Protein AF-0000000075212564 (afdb_homodimer)

Sequence (578 aa):
MKWATFTRPDGTAGFGTLAEDVITDITAPAAAGGIGDLLALVQDYANCPVADWCRAGTRLSLADVRLEAPFPRALRNVICLGKNYKEHVNEIKSLIDMPMDKPEAPIYFSKMVNRFTGPEDSLTLPSGATSAADYEVELAVIIGKEGKDIAPQEAWSHIFGYSVGNDYSARDLQTAHRQWFHGKSLDGFCALGPVIVTCDDLAQPPALTIESFVNGERRQTGRTDALIFDIPAILADFSKGTTLYPGDVILTGTPAGVGAGFNPPRFLKPGDEVISRIEGIGELRNVMVMKWATFTRPDGTAGFGTLAEDVITDITAPAAAGGIGDLLALVQDYANCPVADWCRAGTRLSLADVRLEAPFPRALRNVICLGKNYKEHVNEIKSLIDMPMDKPEAPIYFSKMVNRFTGPEDSLTLPSGATSAADYEVELAVIIGKEGKDIAPQEAWSHIFGYSVGNDYSARDLQTAHRQWFHGKSLDGFCALGPVIVTCDDLAQPPALTIESFVNGERRQTGRTDALIFDIPAILADFSKGTTLYPGDVILTGTPAGVGAGFNPPRFLKPGDEVISRIEGIGELRNVMV

Foldseek 3Di:
DWKFWWAAPVGDIFIAHDDDFKGFTLQPVVPQVPQHALLSCLQCVVPGPRVVSSVVTDIDGNVRIGTFFSDQAAPFWAKEWEPFFLQALCLCCPVDVDPSDDDPDTDIDTEGAGGEGEQEEADEDDPVVADFKKKFKFKKWFFRAKDALDALVCLLVGTQFIWIKIQIFRSVVCVVVVHRHVRRYPYNRIHIDRIGDGSVVADVVHFKWKWKDKPRHTQFIDTNCNTNQHRSSVCNVVRHVNMDGGRHMYTRYGGGRMQVSDVVGDGDDQQIWMWIDIPPGGIGIYGYD/DWKFWWAAPVGDIFIAHDDDFKGFTLQPVPCFVPQHALLSCLQCVVPGPRVVSSVVTDIDGNVRIGTFFSDQAAPFWAKEWEPFFLQALCLCCPVDVDPSDDDPDTDIDTEGAGGEAEQEEADEDDPVVADFKKKFKFKKWFFRAKDALDALVCLLVGTQFIWIKIQIFRSVVCVVVVHRHVRRYPYNRMHIDRIGDGSVVADVVHWKWKWKDKPRHTQFIDTNCNTNQHRSSVCNVVRHVNMDGGRHMYTRYGGGRMQVSDVVGDGDDQQIWMWIDIPPGGIGIYGYD

Radius of gyration: 23.71 Å; Cα contacts (8 Å, |Δi|>4): 1578; chains: 2; bounding box: 56×66×53 Å

Structure (mmCIF, N/CA/C/O backbone):
data_AF-0000000075212564-model_v1
#
loop_
_entity.id
_entity.type
_entity.pdbx_description
1 polymer '2-keto-4-pentenoate hydratase/2-oxohepta-3-ene-1,7-dioic acid hydratase (Catechol pathway)'
#
loop_
_atom_site.group_PDB
_atom_site.id
_atom_site.type_symbol
_atom_site.label_atom_id
_atom_site.label_alt_id
_atom_site.label_comp_id
_atom_site.label_asym_id
_atom_site.label_entity_id
_atom_site.label_seq_id
_atom_site.pdbx_PDB_ins_code
_atom_site.Cartn_x
_atom_site.Cartn_y
_atom_site.Cartn_z
_atom_site.occupancy
_atom_site.B_iso_or_equiv
_atom_site.auth_seq_id
_atom_site.auth_comp_id
_atom_site.auth_asym_id
_atom_site.auth_atom_id
_atom_site.pdbx_PDB_model_num
ATOM 1 N N . MET A 1 1 ? 5.734 17.594 21.734 1 93.81 1 MET A N 1
ATOM 2 C CA . MET A 1 1 ? 7.02 17.719 21.062 1 93.81 1 MET A CA 1
ATOM 3 C C . MET A 1 1 ? 6.844 17.688 19.547 1 93.81 1 MET A C 1
ATOM 5 O O . MET A 1 1 ? 5.914 17.062 19.031 1 93.81 1 MET A O 1
ATOM 9 N N . LYS A 1 2 ? 7.688 18.5 18.875 1 97.94 2 LYS A N 1
ATOM 10 C CA . LYS A 1 2 ? 7.758 18.438 17.422 1 97.94 2 LYS A CA 1
ATOM 11 C C . LYS A 1 2 ? 9.016 17.703 16.953 1 97.94 2 LYS A C 1
ATOM 13 O O . LYS A 1 2 ? 10.117 18.016 17.406 1 97.94 2 LYS A O 1
ATOM 18 N N . TRP A 1 3 ? 8.781 16.719 16.172 1 98.06 3 TRP A N 1
ATOM 19 C CA . TRP A 1 3 ? 9.875 15.945 15.602 1 98.06 3 TRP A CA 1
ATOM 20 C C . TRP A 1 3 ? 10.109 16.328 14.141 1 98.06 3 TRP A C 1
ATOM 22 O O . TRP A 1 3 ? 9.156 16.516 13.383 1 98.06 3 TRP A O 1
ATOM 32 N N . ALA A 1 4 ? 11.375 16.453 13.797 1 97.94 4 ALA A N 1
ATOM 33 C CA . ALA A 1 4 ? 11.695 16.891 12.438 1 97.94 4 ALA A CA 1
ATOM 34 C C . ALA A 1 4 ? 12.867 16.094 11.867 1 97.94 4 ALA A C 1
ATOM 36 O O . ALA A 1 4 ? 13.75 15.656 12.602 1 97.94 4 ALA A O 1
ATOM 37 N N . THR A 1 5 ? 12.82 15.828 10.633 1 98.12 5 THR A N 1
ATOM 38 C CA . THR A 1 5 ? 13.945 15.406 9.805 1 98.12 5 THR A CA 1
ATOM 39 C C . THR A 1 5 ? 14.508 16.578 9.016 1 98.12 5 THR A C 1
ATOM 41 O O . THR A 1 5 ? 13.758 17.438 8.547 1 98.12 5 THR A O 1
ATOM 44 N N . PHE A 1 6 ? 15.875 16.656 8.945 1 97.69 6 PHE A N 1
ATOM 45 C CA . PHE A 1 6 ? 16.484 17.797 8.273 1 97.69 6 PHE A CA 1
ATOM 46 C C . PHE A 1 6 ? 17.75 17.391 7.547 1 97.69 6 PHE A C 1
ATOM 48 O O . PHE A 1 6 ? 18.281 16.297 7.766 1 97.69 6 PHE A O 1
ATOM 55 N N . THR A 1 7 ? 18.156 18.172 6.625 1 97.5 7 THR A N 1
ATOM 56 C CA . THR A 1 7 ? 19.422 18.047 5.93 1 97.5 7 THR A CA 1
ATOM 57 C C . THR A 1 7 ? 20.328 19.25 6.227 1 97.5 7 THR A C 1
ATOM 59 O O . THR A 1 7 ? 19.875 20.391 6.152 1 97.5 7 THR A O 1
ATOM 62 N N . ARG A 1 8 ? 21.5 19.016 6.578 1 95.56 8 ARG A N 1
ATOM 63 C CA . ARG A 1 8 ? 22.484 20.062 6.816 1 95.56 8 ARG A CA 1
ATOM 64 C C . ARG A 1 8 ? 23.031 20.609 5.5 1 95.56 8 ARG A C 1
ATOM 66 O O . ARG A 1 8 ? 22.812 20.031 4.438 1 95.56 8 ARG A O 1
ATOM 73 N N . PRO A 1 9 ? 23.766 21.688 5.598 1 94.69 9 PRO A N 1
ATOM 74 C CA . PRO A 1 9 ? 24.312 22.281 4.375 1 94.69 9 PRO A CA 1
ATOM 75 C C . PRO A 1 9 ? 25.266 21.344 3.645 1 94.69 9 PRO A C 1
ATOM 77 O O . PRO A 1 9 ? 25.359 21.391 2.416 1 94.69 9 PRO A O 1
ATOM 80 N N . ASP A 1 10 ? 25.875 20.453 4.359 1 95.25 10 ASP A N 1
ATOM 81 C CA . ASP A 1 10 ? 26.844 19.547 3.744 1 95.25 10 ASP A CA 1
ATOM 82 C C . ASP A 1 10 ? 26.141 18.312 3.164 1 95.25 10 ASP A C 1
ATOM 84 O O . ASP A 1 10 ? 26.812 17.406 2.662 1 95.25 10 ASP A O 1
ATOM 88 N N . GLY A 1 11 ? 24.859 18.266 3.312 1 94.81 11 GLY A N 1
ATOM 89 C CA . GLY A 1 11 ? 24.094 17.188 2.715 1 94.81 11 GLY A CA 1
ATOM 90 C C . GLY A 1 11 ? 23.781 16.062 3.695 1 94.81 11 GLY A C 1
ATOM 91 O O . GLY A 1 11 ? 23.031 15.141 3.369 1 94.81 11 GLY A O 1
ATOM 92 N N . THR A 1 12 ? 24.266 16.203 4.828 1 93.81 12 THR A N 1
ATOM 93 C CA . THR A 1 12 ? 24.047 15.148 5.809 1 93.81 12 THR A CA 1
ATOM 94 C C . THR A 1 12 ? 22.656 15.25 6.422 1 93.81 12 THR A C 1
ATOM 96 O O . THR A 1 12 ? 22.234 16.344 6.816 1 93.81 12 THR A O 1
ATOM 99 N N . ALA A 1 13 ? 22.078 14.102 6.465 1 93.81 13 ALA A N 1
ATOM 100 C CA . ALA A 1 13 ? 20.734 14.047 7.027 1 93.81 13 ALA A CA 1
ATOM 101 C C . ALA A 1 13 ? 20.781 13.891 8.547 1 93.81 13 ALA A C 1
ATOM 103 O O . ALA A 1 13 ? 21.781 13.406 9.094 1 93.81 13 ALA A O 1
ATOM 104 N N . GLY A 1 14 ? 19.719 14.391 9.203 1 95.44 14 GLY A N 1
ATOM 105 C CA . GLY A 1 14 ? 19.531 14.211 10.633 1 95.44 14 GLY A CA 1
ATOM 106 C C . GLY A 1 14 ? 18.094 14.32 11.062 1 95.44 14 GLY A C 1
ATOM 107 O O . GLY A 1 14 ? 17.203 14.562 10.234 1 95.44 14 GLY A O 1
ATOM 108 N N . PHE A 1 15 ? 17.828 14.031 12.305 1 96.38 15 PHE A N 1
ATOM 109 C CA . PHE A 1 15 ? 16.5 14.172 12.883 1 96.38 15 PHE A CA 1
ATOM 110 C C . PHE A 1 15 ? 16.578 14.547 14.359 1 96.38 15 PHE A C 1
ATOM 112 O O . PHE A 1 15 ? 17.625 14.375 14.992 1 96.38 15 PHE A O 1
ATOM 119 N N . GLY A 1 16 ? 15.555 15.172 14.836 1 96.5 16 GLY A N 1
ATOM 120 C CA . GLY A 1 16 ? 15.492 15.617 16.219 1 96.5 16 GLY A CA 1
ATOM 121 C C . GLY A 1 16 ? 14.219 16.375 16.547 1 96.5 16 GLY A C 1
ATOM 122 O O . GLY A 1 16 ? 13.211 16.234 15.852 1 96.5 16 GLY A O 1
ATOM 123 N N . THR A 1 17 ? 14.242 17.062 17.625 1 97.12 17 THR A N 1
ATOM 124 C CA . THR A 1 17 ? 13.078 17.828 18.047 1 97.12 17 THR A CA 1
ATOM 125 C C . THR A 1 17 ? 13.219 19.297 17.672 1 97.12 17 THR A C 1
ATOM 127 O O . THR A 1 17 ? 14.336 19.812 17.594 1 97.12 17 THR A O 1
ATOM 130 N N . LEU A 1 18 ? 12.133 19.844 17.375 1 97.94 18 LEU A N 1
ATOM 131 C CA . LEU A 1 18 ? 12.086 21.266 17 1 97.94 18 LEU A CA 1
ATOM 132 C C . LEU A 1 18 ? 11.305 22.062 18.031 1 97.94 18 LEU A C 1
ATOM 134 O O . LEU A 1 18 ? 10.156 21.75 18.328 1 97.94 18 LEU A O 1
ATOM 138 N N . ALA A 1 19 ? 11.891 23.031 18.609 1 95.5 19 ALA A N 1
ATOM 139 C CA . ALA A 1 19 ? 11.273 24.031 19.469 1 95.5 19 ALA A CA 1
ATOM 140 C C . ALA A 1 19 ? 11.648 25.438 19.031 1 95.5 19 ALA A C 1
ATOM 142 O O . ALA A 1 19 ? 12.82 25.828 19.094 1 95.5 19 ALA A O 1
ATOM 143 N N . GLU A 1 20 ? 10.617 26.094 18.594 1 91.94 20 GLU A N 1
ATOM 144 C CA . GLU A 1 20 ? 10.852 27.422 18.047 1 91.94 20 GLU A CA 1
ATOM 145 C C . GLU A 1 20 ? 11.805 27.375 16.859 1 91.94 20 GLU A C 1
ATOM 147 O O . GLU A 1 20 ? 11.555 26.641 15.891 1 91.94 20 GLU A O 1
ATOM 152 N N . ASP A 1 21 ? 12.898 27.938 16.938 1 95.88 21 ASP A N 1
ATOM 153 C CA . ASP A 1 21 ? 13.812 27.984 15.797 1 95.88 21 ASP A CA 1
ATOM 154 C C . ASP A 1 21 ? 15.078 27.172 16.078 1 95.88 21 ASP A C 1
ATOM 156 O O . ASP A 1 21 ? 16.125 27.422 15.461 1 95.88 21 ASP A O 1
ATOM 160 N N . VAL A 1 22 ? 14.883 26.234 17.031 1 97.44 22 VAL A N 1
ATOM 161 C CA . VAL A 1 22 ? 16.047 25.438 17.406 1 97.44 22 VAL A CA 1
ATOM 162 C C . VAL A 1 22 ? 15.742 23.953 17.234 1 97.44 22 VAL A C 1
ATOM 164 O O . VAL A 1 22 ? 14.727 23.469 17.75 1 97.44 22 VAL A O 1
ATOM 167 N N . ILE A 1 23 ? 16.578 23.266 16.547 1 97.44 23 ILE A N 1
ATOM 168 C CA . ILE A 1 23 ? 16.516 21.812 16.422 1 97.44 23 ILE A CA 1
ATOM 169 C C . ILE A 1 23 ? 17.516 21.172 17.391 1 97.44 23 ILE A C 1
ATOM 171 O O . ILE A 1 23 ? 18.688 21.547 17.422 1 97.44 23 ILE A O 1
ATOM 175 N N . THR A 1 24 ? 17.047 20.328 18.219 1 96.5 24 THR A N 1
ATOM 176 C CA . THR A 1 24 ? 17.953 19.453 18.953 1 96.5 24 THR A CA 1
ATOM 177 C C . THR A 1 24 ? 18.219 18.172 18.172 1 96.5 24 THR A C 1
ATOM 179 O O . THR A 1 24 ? 17.406 17.25 18.156 1 96.5 24 THR A O 1
ATOM 182 N N . ASP A 1 25 ? 19.406 18.156 17.5 1 95.5 25 ASP A N 1
ATOM 183 C CA . ASP A 1 25 ? 19.844 17.047 16.672 1 95.5 25 ASP A CA 1
ATOM 184 C C . ASP A 1 25 ? 20.25 15.852 17.531 1 95.5 25 ASP A C 1
ATOM 186 O O . ASP A 1 25 ? 21.219 15.938 18.297 1 95.5 25 ASP A O 1
ATOM 190 N N . ILE A 1 26 ? 19.547 14.789 17.344 1 93.62 26 ILE A N 1
ATOM 191 C CA . ILE A 1 26 ? 19.875 13.617 18.156 1 93.62 26 ILE A CA 1
ATOM 192 C C . ILE A 1 26 ? 20.375 12.492 17.25 1 93.62 26 ILE A C 1
ATOM 194 O O . ILE A 1 26 ? 20.359 11.32 17.641 1 93.62 26 ILE A O 1
ATOM 198 N N . THR A 1 27 ? 20.812 12.719 16.078 1 91.56 27 THR A N 1
ATOM 199 C CA . THR A 1 27 ? 21.281 11.727 15.109 1 91.56 27 THR A CA 1
ATOM 200 C C . THR A 1 27 ? 22.438 10.922 15.68 1 91.56 27 THR A C 1
ATOM 202 O O . THR A 1 27 ? 22.531 9.711 15.461 1 91.56 27 THR A O 1
ATOM 205 N N . ALA A 1 28 ? 23.391 11.492 16.234 1 79.38 28 ALA A N 1
ATOM 206 C CA . ALA A 1 28 ? 24.641 10.844 16.656 1 79.38 28 ALA A CA 1
ATOM 207 C C . ALA A 1 28 ? 24.578 10.422 18.125 1 79.38 28 ALA A C 1
ATOM 209 O O . ALA A 1 28 ? 25.547 9.883 18.656 1 79.38 28 ALA A O 1
ATOM 210 N N . PRO A 1 29 ? 23.469 10.758 18.719 1 69.25 29 PRO A N 1
ATOM 211 C CA . PRO A 1 29 ? 23.562 10.398 20.125 1 69.25 29 PRO A CA 1
ATOM 212 C C . PRO A 1 29 ? 23.844 8.906 20.344 1 69.25 29 PRO A C 1
ATOM 214 O O . PRO A 1 29 ? 23.297 8.07 19.609 1 69.25 29 PRO A O 1
ATOM 217 N N . ALA A 1 30 ? 25.25 8.484 20.641 1 56.47 30 ALA A N 1
ATOM 218 C CA . ALA A 1 30 ? 25.875 7.188 20.875 1 56.47 30 ALA A CA 1
ATOM 219 C C . ALA A 1 30 ? 24.859 6.148 21.328 1 56.47 30 ALA A C 1
ATOM 221 O O . ALA A 1 30 ? 24.922 4.984 20.922 1 56.47 30 ALA A O 1
ATOM 222 N N . ALA A 1 31 ? 24.172 6.562 22.359 1 49.47 31 ALA A N 1
ATOM 223 C CA . ALA A 1 31 ? 23.281 5.555 22.938 1 49.47 31 ALA A CA 1
ATOM 224 C C . ALA A 1 31 ? 22.047 5.332 22.078 1 49.47 31 ALA A C 1
ATOM 226 O O . ALA A 1 31 ? 21.109 4.668 22.484 1 49.47 31 ALA A O 1
ATOM 227 N N . ALA A 1 32 ? 22.047 6.082 20.984 1 55.19 32 ALA A N 1
ATOM 228 C CA . ALA A 1 32 ? 20.797 6.043 20.219 1 55.19 32 ALA A CA 1
ATOM 229 C C . ALA A 1 32 ? 20.516 4.637 19.719 1 55.19 32 ALA A C 1
ATOM 231 O O . ALA A 1 32 ? 19.625 4.438 18.891 1 55.19 32 ALA A O 1
ATOM 232 N N . GLY A 1 33 ? 21.141 3.699 20.375 1 57.69 33 GLY A N 1
ATOM 233 C CA . GLY A 1 33 ? 20.719 2.311 20.312 1 57.69 33 GLY A CA 1
ATOM 234 C C . GLY A 1 33 ? 20.609 1.791 18.891 1 57.69 33 GLY A C 1
ATOM 235 O O . GLY A 1 33 ? 19.891 0.817 18.625 1 57.69 33 GLY A O 1
ATOM 236 N N . GLY A 1 34 ? 21.281 2.762 17.797 1 70.75 34 GLY A N 1
ATOM 237 C CA . GLY A 1 34 ? 21.234 2.236 16.453 1 70.75 34 GLY A CA 1
ATOM 238 C C . GLY A 1 34 ? 20.062 2.762 15.648 1 70.75 34 GLY A C 1
ATOM 239 O O . GLY A 1 34 ? 19.828 2.328 14.516 1 70.75 34 GLY A O 1
ATOM 240 N N . ILE A 1 35 ? 19.281 3.725 16.219 1 83.94 35 ILE A N 1
ATOM 241 C CA . ILE A 1 35 ? 18.156 4.297 15.484 1 83.94 35 ILE A CA 1
ATOM 242 C C . ILE A 1 35 ? 18.672 5.246 14.406 1 83.94 35 ILE A C 1
ATOM 244 O O . ILE A 1 35 ? 19.328 6.238 14.711 1 83.94 35 ILE A O 1
ATOM 248 N N . GLY A 1 36 ? 18.344 5.027 13.188 1 86.56 36 GLY A N 1
ATOM 249 C CA . GLY A 1 36 ? 19 5.703 12.07 1 86.56 36 GLY A CA 1
ATOM 250 C C . GLY A 1 36 ? 18.203 6.883 11.547 1 86.56 36 GLY A C 1
ATOM 251 O O . GLY A 1 36 ? 18.75 7.766 10.883 1 86.56 36 GLY A O 1
ATOM 252 N N . ASP A 1 37 ? 16.922 6.938 11.859 1 93.31 37 ASP A N 1
ATOM 253 C CA . ASP A 1 37 ? 16.062 8.008 11.359 1 93.31 37 ASP A CA 1
ATOM 254 C C . ASP A 1 37 ? 14.773 8.109 12.18 1 93.31 37 ASP A C 1
ATOM 256 O O . ASP A 1 37 ? 14.594 7.375 13.148 1 93.31 37 ASP A O 1
ATOM 260 N N . LEU A 1 38 ? 13.977 9.055 11.875 1 95.94 38 LEU A N 1
ATOM 261 C CA . LEU A 1 38 ? 12.781 9.344 12.656 1 95.94 38 LEU A CA 1
ATOM 262 C C . LEU A 1 38 ? 11.797 8.188 12.594 1 95.94 38 LEU A C 1
ATOM 264 O O . LEU A 1 38 ? 11.094 7.91 13.57 1 95.94 38 LEU A O 1
ATOM 268 N N . LEU A 1 39 ? 11.672 7.5 11.477 1 96 39 LEU A N 1
ATOM 269 C CA . LEU A 1 39 ? 10.789 6.344 11.375 1 96 39 LEU A CA 1
ATOM 270 C C . LEU A 1 39 ? 11.203 5.254 12.359 1 96 39 LEU A C 1
ATOM 272 O O . LEU A 1 39 ? 10.359 4.691 13.062 1 96 39 LEU A O 1
ATOM 276 N N . ALA A 1 40 ? 12.484 4.988 12.383 1 94.44 40 ALA A N 1
ATOM 277 C CA . ALA A 1 40 ? 12.992 3.998 13.328 1 94.44 40 ALA A CA 1
ATOM 278 C C . ALA A 1 40 ? 12.703 4.41 14.766 1 94.44 40 ALA A C 1
ATOM 280 O O . ALA A 1 40 ? 12.398 3.564 15.609 1 94.44 40 ALA A O 1
ATOM 281 N N . LEU A 1 41 ? 12.859 5.68 15.031 1 94.44 41 LEU A N 1
ATOM 282 C CA . LEU A 1 41 ? 12.531 6.164 16.359 1 94.44 41 LEU A CA 1
ATOM 283 C C . LEU A 1 41 ? 11.07 5.914 16.688 1 94.44 41 LEU A C 1
ATOM 285 O O . LEU A 1 41 ? 10.742 5.41 17.766 1 94.44 41 LEU A O 1
ATOM 289 N N . VAL A 1 42 ? 10.172 6.273 15.75 1 96.88 42 VAL A N 1
ATOM 290 C CA . VAL A 1 42 ? 8.742 6.078 15.945 1 96.88 42 VAL A CA 1
ATOM 291 C C . VAL A 1 42 ? 8.453 4.602 16.203 1 96.88 42 VAL A C 1
ATOM 293 O O . VAL A 1 42 ? 7.633 4.258 17.062 1 96.88 42 VAL A O 1
ATOM 296 N N . GLN A 1 43 ? 9.125 3.725 15.531 1 95.69 43 GLN A N 1
ATOM 297 C CA . GLN A 1 43 ? 8.898 2.285 15.609 1 95.69 43 GLN A CA 1
ATOM 298 C C . GLN A 1 43 ? 9.352 1.73 16.953 1 95.69 43 GLN A C 1
ATOM 300 O O . GLN A 1 43 ? 8.828 0.722 17.438 1 95.69 43 GLN A O 1
ATOM 305 N N . ASP A 1 44 ? 10.266 2.418 17.656 1 93.81 44 ASP A N 1
ATOM 306 C CA . ASP A 1 44 ? 10.82 1.918 18.906 1 93.81 44 ASP A CA 1
ATOM 307 C C . ASP A 1 44 ? 10.758 2.986 20 1 93.81 44 ASP A C 1
ATOM 309 O O . ASP A 1 44 ? 11.617 3.027 20.875 1 93.81 44 ASP A O 1
ATOM 313 N N . TYR A 1 45 ? 9.844 3.834 19.828 1 93.94 45 TYR A N 1
ATOM 314 C CA . TYR A 1 45 ? 9.789 5.031 20.656 1 93.94 45 TYR A CA 1
ATOM 315 C C . TYR A 1 45 ? 9.758 4.672 22.141 1 93.94 45 TYR A C 1
ATOM 317 O O . TYR A 1 45 ? 10.422 5.312 22.953 1 93.94 45 TYR A O 1
ATOM 325 N N . ALA A 1 46 ? 8.984 3.67 22.5 1 91.06 46 ALA A N 1
ATOM 326 C CA . ALA A 1 46 ? 8.789 3.289 23.891 1 91.06 46 ALA A CA 1
ATOM 327 C C . ALA A 1 46 ? 10.117 2.895 24.547 1 91.06 46 ALA A C 1
ATOM 329 O O . ALA A 1 46 ? 10.281 3.023 25.75 1 91.06 46 ALA A O 1
ATOM 330 N N . ASN A 1 47 ? 11.062 2.475 23.781 1 91.12 47 ASN A N 1
ATOM 331 C CA . ASN A 1 47 ? 12.336 2.004 24.297 1 91.12 47 ASN A CA 1
ATOM 332 C C . ASN A 1 47 ? 13.438 3.043 24.109 1 91.12 47 ASN A C 1
ATOM 334 O O . ASN A 1 47 ? 14.602 2.787 24.438 1 91.12 47 ASN A O 1
ATOM 338 N N . CYS A 1 48 ? 13.094 4.141 23.625 1 90.56 48 CYS A N 1
ATOM 339 C CA . CYS A 1 48 ? 14.094 5.164 23.344 1 90.56 48 CYS A CA 1
ATOM 340 C C . CYS A 1 48 ? 14.195 6.152 24.5 1 90.56 48 CYS A C 1
ATOM 342 O O . CYS A 1 48 ? 13.203 6.766 24.891 1 90.56 48 CYS A O 1
ATOM 344 N N . PRO A 1 49 ? 15.336 6.262 25.047 1 90.69 49 PRO A N 1
ATOM 345 C CA . PRO A 1 49 ? 15.523 7.293 26.062 1 90.69 49 PRO A CA 1
ATOM 346 C C . PRO A 1 49 ? 15.578 8.703 25.484 1 90.69 49 PRO A C 1
ATOM 348 O O . PRO A 1 49 ? 16.625 9.359 25.547 1 90.69 49 PRO A O 1
ATOM 351 N N . VAL A 1 50 ? 14.508 9.18 25.047 1 90.31 50 VAL A N 1
ATOM 352 C CA . VAL A 1 50 ? 14.391 10.398 24.25 1 90.31 50 VAL A CA 1
ATOM 353 C C . VAL A 1 50 ? 14.891 11.594 25.062 1 90.31 50 VAL A C 1
ATOM 355 O O . VAL A 1 50 ? 15.617 12.445 24.547 1 90.31 50 VAL A O 1
ATOM 358 N N . ALA A 1 51 ? 14.523 11.664 26.344 1 90.75 51 ALA A N 1
ATOM 359 C CA . ALA A 1 51 ? 14.953 12.773 27.203 1 90.75 51 ALA A CA 1
ATOM 360 C C . ALA A 1 51 ? 16.469 12.852 27.281 1 90.75 51 ALA A C 1
ATOM 362 O O . ALA A 1 51 ? 17.047 13.93 27.172 1 90.75 51 ALA A O 1
ATOM 363 N N . ASP A 1 52 ? 17.078 11.719 27.469 1 91.75 52 ASP A N 1
ATOM 364 C CA . ASP A 1 52 ? 18.531 11.664 27.531 1 91.75 52 ASP A CA 1
ATOM 365 C C . ASP A 1 52 ? 19.156 12.07 26.203 1 91.75 52 ASP A C 1
ATOM 367 O O . ASP A 1 52 ? 20.156 12.789 26.172 1 91.75 52 ASP A O 1
ATOM 371 N N . TRP A 1 53 ? 18.547 11.609 25.156 1 90.19 53 TRP A N 1
ATOM 372 C CA . TRP A 1 53 ? 19.062 11.938 23.828 1 90.19 53 TRP A CA 1
ATOM 373 C C . TRP A 1 53 ? 18.953 13.438 23.562 1 90.19 53 TRP A C 1
ATOM 375 O O . TRP A 1 53 ? 19.875 14.039 23.016 1 90.19 53 TRP A O 1
ATOM 385 N N . CYS A 1 54 ? 17.859 14.047 23.984 1 90.94 54 CYS A N 1
ATOM 386 C CA . CYS A 1 54 ? 17.672 15.477 23.781 1 90.94 54 CYS A CA 1
ATOM 387 C C . CYS A 1 54 ? 18.641 16.281 24.609 1 90.94 54 CYS A C 1
ATOM 389 O O . CYS A 1 54 ? 19.109 17.344 24.172 1 90.94 54 CYS A O 1
ATOM 391 N N . ARG A 1 55 ? 18.969 15.797 25.781 1 91.44 55 ARG A N 1
ATOM 392 C CA . ARG A 1 55 ? 19.938 16.469 26.625 1 91.44 55 ARG A CA 1
ATOM 393 C C . ARG A 1 55 ? 21.328 16.422 26 1 91.44 55 ARG A C 1
ATOM 395 O O . ARG A 1 55 ? 22.094 17.375 26.109 1 91.44 55 ARG A O 1
ATOM 402 N N . ALA A 1 56 ? 21.594 15.328 25.391 1 91.19 56 ALA A N 1
ATOM 403 C CA . ALA A 1 56 ? 22.922 15.109 24.812 1 91.19 56 ALA A CA 1
ATOM 404 C C . ALA A 1 56 ? 23 15.641 23.391 1 91.19 56 ALA A C 1
ATOM 406 O O . ALA A 1 56 ? 24.078 15.703 22.797 1 91.19 56 ALA A O 1
ATOM 407 N N . GLY A 1 57 ? 21.859 16 22.859 1 92.81 57 GLY A N 1
ATOM 408 C CA . GLY A 1 57 ? 21.781 16.359 21.453 1 92.81 57 GLY A CA 1
ATOM 409 C C . GLY A 1 57 ? 22.469 17.672 21.125 1 92.81 57 GLY A C 1
ATOM 410 O O . GLY A 1 57 ? 22.781 18.453 22.031 1 92.81 57 GLY A O 1
ATOM 411 N N . THR A 1 58 ? 22.75 17.891 19.859 1 94.06 58 THR A N 1
ATOM 412 C CA . THR A 1 58 ? 23.359 19.125 19.375 1 94.06 58 THR A CA 1
ATOM 413 C C . THR A 1 58 ? 22.297 20.125 18.938 1 94.06 58 THR A C 1
ATOM 415 O O . THR A 1 58 ? 21.375 19.766 18.188 1 94.06 58 THR A O 1
ATOM 418 N N . ARG A 1 59 ? 22.469 21.359 19.391 1 95.62 59 ARG A N 1
ATOM 419 C CA . ARG A 1 59 ? 21.516 22.391 19.016 1 95.62 59 ARG A CA 1
ATOM 420 C C . ARG A 1 59 ? 21.875 23.016 17.656 1 95.62 59 ARG A C 1
ATOM 422 O O . ARG A 1 59 ? 23.031 23.359 17.422 1 95.62 59 ARG A O 1
ATOM 429 N N . LEU A 1 60 ? 20.906 23.047 16.781 1 96.62 60 LEU A N 1
ATOM 430 C CA . LEU A 1 60 ? 21.047 23.656 15.469 1 96.62 60 LEU A CA 1
ATOM 431 C C . LEU A 1 60 ? 19.984 24.734 15.258 1 96.62 60 LEU A C 1
ATOM 433 O O . LEU A 1 60 ? 18.828 24.562 15.695 1 96.62 60 LEU A O 1
ATOM 437 N N . SER A 1 61 ? 20.406 25.828 14.602 1 97.69 61 SER A N 1
ATOM 438 C CA . SER A 1 61 ? 19.391 26.797 14.188 1 97.69 61 SER A CA 1
ATOM 439 C C . SER A 1 61 ? 18.578 26.266 13.016 1 97.69 61 SER A C 1
ATOM 441 O O . SER A 1 61 ? 19.125 25.703 12.062 1 97.69 61 SER A O 1
ATOM 443 N N . LEU A 1 62 ? 17.297 26.422 13.102 1 97.25 62 LEU A N 1
ATOM 444 C CA . LEU A 1 62 ? 16.422 26.016 12.016 1 97.25 62 LEU A CA 1
ATOM 445 C C . LEU A 1 62 ? 16.844 26.656 10.695 1 97.25 62 LEU A C 1
ATOM 447 O O . LEU A 1 62 ? 16.719 26.047 9.633 1 97.25 62 LEU A O 1
ATOM 451 N N . ALA A 1 63 ? 17.438 27.828 10.758 1 96.81 63 ALA A N 1
ATOM 452 C CA . ALA A 1 63 ? 17.859 28.594 9.578 1 96.81 63 ALA A CA 1
ATOM 453 C C . ALA A 1 63 ? 19.047 27.938 8.906 1 96.81 63 ALA A C 1
ATOM 455 O O . ALA A 1 63 ? 19.359 28.219 7.746 1 96.81 63 ALA A O 1
ATOM 456 N N . ASP A 1 64 ? 19.75 27.031 9.633 1 96.62 64 ASP A N 1
ATOM 457 C CA . ASP A 1 64 ? 20.984 26.453 9.125 1 96.62 64 ASP A CA 1
ATOM 458 C C . ASP A 1 64 ? 20.719 25.094 8.469 1 96.62 64 ASP A C 1
ATOM 460 O O . ASP A 1 64 ? 21.656 24.453 7.988 1 96.62 64 ASP A O 1
ATOM 464 N N . VAL A 1 65 ? 19.453 24.719 8.492 1 97.44 65 VAL A N 1
ATOM 465 C CA . VAL A 1 65 ? 19.156 23.406 7.918 1 97.44 65 VAL A CA 1
ATOM 466 C C . VAL A 1 65 ? 17.953 23.5 6.996 1 97.44 65 VAL A C 1
ATOM 468 O O . VAL A 1 65 ? 17.25 24.516 6.984 1 97.44 65 VAL A O 1
ATOM 471 N N . ARG A 1 66 ? 17.812 22.516 6.191 1 97.75 66 ARG A N 1
ATOM 472 C CA . ARG A 1 66 ? 16.609 22.359 5.391 1 97.75 66 ARG A CA 1
ATOM 473 C C . ARG A 1 66 ? 15.695 21.281 5.973 1 97.75 66 ARG A C 1
ATOM 475 O O . ARG A 1 66 ? 16.125 20.141 6.156 1 97.75 66 ARG A O 1
ATOM 482 N N . LEU A 1 67 ? 14.469 21.625 6.277 1 98 67 LEU A N 1
ATOM 483 C CA . LEU A 1 67 ? 13.523 20.625 6.758 1 98 67 LEU A CA 1
ATOM 484 C C . LEU A 1 67 ? 13.125 19.656 5.641 1 98 67 LEU A C 1
ATOM 486 O O . LEU A 1 67 ? 12.938 20.078 4.496 1 98 67 LEU A O 1
ATOM 490 N N . GLU A 1 68 ? 13.055 18.375 5.957 1 98.38 68 GLU A N 1
ATOM 491 C CA . GLU A 1 68 ? 12.609 17.312 5.07 1 98.38 68 GLU A CA 1
ATOM 492 C C . GLU A 1 68 ? 11.297 16.703 5.559 1 98.38 68 GLU A C 1
ATOM 494 O O . GLU A 1 68 ? 10.836 17.016 6.656 1 98.38 68 GLU A O 1
ATOM 499 N N . ALA A 1 69 ? 10.656 15.93 4.672 1 98.62 69 ALA A N 1
ATOM 500 C CA . ALA A 1 69 ? 9.555 15.125 5.191 1 98.62 69 ALA A CA 1
ATOM 501 C C . ALA A 1 69 ? 9.984 14.336 6.426 1 98.62 69 ALA A C 1
ATOM 503 O O . ALA A 1 69 ? 11.094 13.789 6.465 1 98.62 69 ALA A O 1
ATOM 504 N N . PRO A 1 70 ? 9.094 14.297 7.426 1 98.25 70 PRO A N 1
ATOM 505 C CA . PRO A 1 70 ? 9.477 13.555 8.625 1 98.25 70 PRO A CA 1
ATOM 506 C C . PRO A 1 70 ? 9.961 12.141 8.312 1 98.25 70 PRO A C 1
ATOM 508 O O . PRO A 1 70 ? 10.906 11.656 8.938 1 98.25 70 PRO A O 1
ATOM 511 N N . PHE A 1 71 ? 9.336 11.492 7.379 1 95.75 71 PHE A N 1
ATOM 512 C CA . PHE A 1 71 ? 9.75 10.203 6.844 1 95.75 71 PHE A CA 1
ATOM 513 C C . PHE A 1 71 ? 10.219 10.336 5.402 1 95.75 71 PHE A C 1
ATOM 515 O O . PHE A 1 71 ? 9.461 10.773 4.531 1 95.75 71 PHE A O 1
ATOM 522 N N . PRO A 1 72 ? 11.445 9.961 5.215 1 90.25 72 PRO A N 1
ATOM 523 C CA . PRO A 1 72 ? 11.844 10.016 3.807 1 90.25 72 PRO A CA 1
ATOM 524 C C . PRO A 1 72 ? 11.062 9.031 2.938 1 90.25 72 PRO A C 1
ATOM 526 O O . PRO A 1 72 ? 10.711 9.359 1.799 1 90.25 72 PRO A O 1
ATOM 529 N N . ARG A 1 73 ? 10.75 7.867 3.535 1 93.25 73 ARG A N 1
ATOM 530 C CA . ARG A 1 73 ? 9.992 6.824 2.855 1 93.25 73 ARG A CA 1
ATOM 531 C C . ARG A 1 73 ? 8.828 6.34 3.719 1 93.25 73 ARG A C 1
ATOM 533 O O . ARG A 1 73 ? 8.875 6.445 4.945 1 93.25 73 ARG A O 1
ATOM 540 N N . ALA A 1 74 ? 7.844 5.914 3.006 1 94.31 74 ALA A N 1
ATOM 541 C CA . ALA A 1 74 ? 6.738 5.301 3.736 1 94.31 74 ALA A CA 1
ATOM 542 C C . ALA A 1 74 ? 7.113 3.904 4.227 1 94.31 74 ALA A C 1
ATOM 544 O O . ALA A 1 74 ? 7.867 3.188 3.564 1 94.31 74 ALA A O 1
ATOM 545 N N . LEU A 1 75 ? 6.684 3.566 5.43 1 92.75 75 LEU A N 1
ATOM 546 C CA . LEU A 1 75 ? 6.84 2.195 5.902 1 92.75 75 LEU A CA 1
ATOM 547 C C . LEU A 1 75 ? 6.27 1.203 4.895 1 92.75 75 LEU A C 1
ATOM 549 O O . LEU A 1 75 ? 6.906 0.193 4.582 1 92.75 75 LEU A O 1
ATOM 553 N N . ARG A 1 76 ? 5.16 1.436 4.496 1 94.31 76 ARG A N 1
ATOM 554 C CA . ARG A 1 76 ? 4.395 0.797 3.432 1 94.31 76 ARG A CA 1
ATOM 555 C C . ARG A 1 76 ? 3.457 1.795 2.758 1 94.31 76 ARG A C 1
ATOM 557 O O . ARG A 1 76 ? 3.67 3.006 2.84 1 94.31 76 ARG A O 1
ATOM 564 N N . ASN A 1 77 ? 2.455 1.441 2.059 1 96 77 ASN A N 1
ATOM 565 C CA . ASN A 1 77 ? 1.581 2.434 1.442 1 96 77 ASN A CA 1
ATOM 566 C C . ASN A 1 77 ? 0.821 3.24 2.492 1 96 77 ASN A C 1
ATOM 568 O O . ASN A 1 77 ? 0.607 2.768 3.609 1 96 77 ASN A O 1
ATOM 572 N N . VAL A 1 78 ? 0.543 4.449 2.154 1 98.5 78 VAL A N 1
ATOM 573 C CA . VAL A 1 78 ? -0.243 5.332 3.01 1 98.5 78 VAL A CA 1
ATOM 574 C C . VAL A 1 78 ? -1.717 4.938 2.945 1 98.5 78 VAL A C 1
ATOM 576 O O . VAL A 1 78 ? -2.242 4.652 1.867 1 98.5 78 VAL A O 1
ATOM 579 N N . ILE A 1 79 ? -2.377 4.848 4.121 1 98.81 79 ILE A N 1
ATOM 580 C CA . ILE A 1 79 ? -3.816 4.633 4.215 1 98.81 79 ILE A CA 1
ATOM 581 C C . ILE A 1 79 ? -4.547 5.969 4.098 1 98.81 79 ILE A C 1
ATOM 583 O O . ILE A 1 79 ? -4.207 6.934 4.789 1 98.81 79 ILE A O 1
ATOM 587 N N . CYS A 1 80 ? -5.543 5.992 3.221 1 98.75 80 CYS A N 1
ATOM 588 C CA . CYS A 1 80 ? -6.215 7.266 2.98 1 98.75 80 CYS A CA 1
ATOM 589 C C . CYS A 1 80 ? -7.727 7.117 3.092 1 98.75 80 CYS A C 1
ATOM 591 O O . CYS A 1 80 ? -8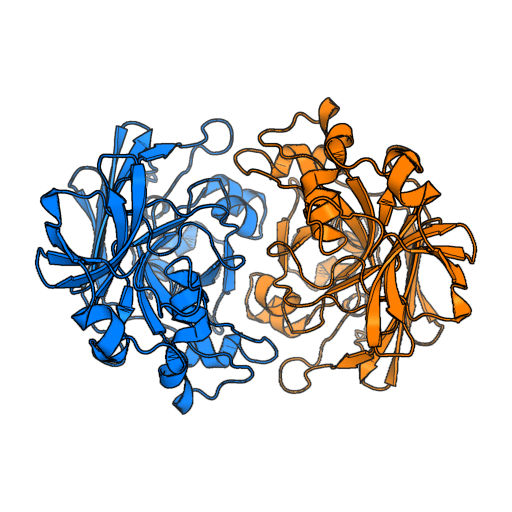.266 6.023 2.889 1 98.75 80 CYS A O 1
ATOM 593 N N . LEU A 1 81 ? -8.352 8.195 3.408 1 98.19 81 LEU A N 1
ATOM 594 C CA . LEU A 1 81 ? -9.805 8.289 3.404 1 98.19 81 LEU A CA 1
ATOM 595 C C . LEU A 1 81 ? -10.289 9.273 2.344 1 98.19 81 LEU A C 1
ATOM 597 O O . LEU A 1 81 ? -9.703 10.344 2.178 1 98.19 81 LEU A O 1
ATOM 601 N N . GLY A 1 82 ? -11.32 8.805 1.651 1 96.06 82 GLY A N 1
ATOM 602 C CA . GLY A 1 82 ? -12.039 9.703 0.758 1 96.06 82 GLY A CA 1
ATOM 603 C C . GLY A 1 82 ? -13.359 10.18 1.325 1 96.06 82 GLY A C 1
ATOM 604 O O . GLY A 1 82 ? -14 9.469 2.105 1 96.06 82 GLY A O 1
ATOM 605 N N . LYS A 1 83 ? -13.719 11.43 0.985 1 94.56 83 LYS A N 1
ATOM 606 C CA . LYS A 1 83 ? -15.039 11.969 1.293 1 94.56 83 LYS A CA 1
ATOM 607 C C . LYS A 1 83 ? -15.305 11.953 2.797 1 94.56 83 LYS A C 1
ATOM 609 O O . LYS A 1 83 ? -16.344 11.477 3.244 1 94.56 83 LYS A O 1
ATOM 614 N N . ASN A 1 84 ? -14.375 12.516 3.547 1 97.5 84 ASN A N 1
ATOM 615 C CA . ASN A 1 84 ? -14.508 12.469 5 1 97.5 84 ASN A CA 1
ATOM 616 C C . ASN A 1 84 ? -14.758 13.852 5.59 1 97.5 84 ASN A C 1
ATOM 618 O O . ASN A 1 84 ? -14.531 14.07 6.781 1 97.5 84 ASN A O 1
ATOM 622 N N . TYR A 1 85 ? -15.055 14.859 4.75 1 96.5 85 TYR A N 1
ATOM 623 C CA . TYR A 1 85 ? -15.586 16.172 5.117 1 96.5 85 TYR A CA 1
ATOM 624 C C . TYR A 1 85 ? -16.906 16.422 4.41 1 96.5 85 TYR A C 1
ATOM 626 O O . TYR A 1 85 ? -17.016 16.281 3.189 1 96.5 85 TYR A O 1
ATOM 634 N N . LYS A 1 86 ? -17.891 16.875 5.125 1 91.81 86 LYS A N 1
ATOM 635 C CA . LYS A 1 86 ? -19.234 17.047 4.598 1 91.81 86 LYS A CA 1
ATOM 636 C C . LYS A 1 86 ? -19.25 18 3.398 1 91.81 86 LYS A C 1
ATOM 638 O O . LYS A 1 86 ? -19.875 17.703 2.377 1 91.81 86 LYS A O 1
ATOM 643 N N . GLU A 1 87 ? -18.562 19.047 3.537 1 88.69 87 GLU A N 1
ATOM 644 C CA . GLU A 1 87 ? -18.562 20.047 2.473 1 88.69 87 GLU A CA 1
ATOM 645 C C . GLU A 1 87 ? -17.875 19.531 1.216 1 88.69 87 GLU A C 1
ATOM 647 O O . GLU A 1 87 ? -18.281 19.859 0.098 1 88.69 87 GLU A O 1
ATOM 652 N N . HIS A 1 88 ? -16.859 18.734 1.369 1 89.31 88 HIS A N 1
ATOM 653 C CA . HIS A 1 88 ? -16.156 18.141 0.232 1 89.31 88 HIS A CA 1
ATOM 654 C C . HIS A 1 88 ? -17.047 17.125 -0.489 1 89.31 88 HIS A C 1
ATOM 656 O O . HIS A 1 88 ? -17.016 17.031 -1.718 1 89.31 88 HIS A O 1
ATOM 662 N N . VAL A 1 89 ? -17.828 16.422 0.224 1 84.94 89 VAL A N 1
ATOM 663 C CA . VAL A 1 89 ? -18.766 15.461 -0.354 1 84.94 89 VAL A CA 1
ATOM 664 C C . VAL A 1 89 ? -19.734 16.188 -1.285 1 84.94 89 VAL A C 1
ATOM 666 O O . VAL A 1 89 ? -20 15.734 -2.398 1 84.94 89 VAL A O 1
ATOM 669 N N . ASN A 1 90 ? -20.188 17.344 -0.881 1 82.62 90 ASN A N 1
ATOM 670 C CA . ASN A 1 90 ? -21.156 18.125 -1.641 1 82.62 90 ASN A CA 1
ATOM 671 C C . ASN A 1 90 ? -20.516 18.75 -2.881 1 82.62 90 ASN A C 1
ATOM 673 O O . ASN A 1 90 ? -21.188 18.953 -3.893 1 82.62 90 ASN A O 1
ATOM 677 N N . GLU A 1 91 ? -19.281 19 -2.787 1 83.31 91 GLU A N 1
ATOM 678 C CA . GLU A 1 91 ? -18.547 19.688 -3.844 1 83.31 91 GLU A CA 1
ATOM 679 C C . GLU A 1 91 ? -18.297 18.75 -5.031 1 83.31 91 GLU A C 1
ATOM 681 O O . GLU A 1 91 ? -18.25 19.203 -6.176 1 83.31 91 GLU A O 1
ATOM 686 N N . ILE A 1 92 ? -18.094 17.5 -4.781 1 73 92 ILE A N 1
ATOM 687 C CA . ILE A 1 92 ? -17.656 16.594 -5.84 1 73 92 ILE A CA 1
ATOM 688 C C . ILE A 1 92 ? -18.812 15.68 -6.242 1 73 92 ILE A C 1
ATOM 690 O O . ILE A 1 92 ? -18.609 14.672 -6.918 1 73 92 ILE A O 1
ATOM 694 N N . LYS A 1 93 ? -20.094 15.953 -5.926 1 65.62 93 LYS A N 1
ATOM 695 C CA . LYS A 1 93 ? -21.25 15.125 -6.238 1 65.62 93 LYS A CA 1
ATOM 696 C C . LYS A 1 93 ? -21.281 14.75 -7.719 1 65.62 93 LYS A C 1
ATOM 698 O O . LYS A 1 93 ? -21.672 13.641 -8.078 1 65.62 93 LYS A O 1
ATOM 703 N N . SER A 1 94 ? -20.859 15.625 -8.469 1 53.41 94 SER A N 1
ATOM 704 C CA . SER A 1 94 ? -21 15.422 -9.906 1 53.41 94 SER A CA 1
ATOM 705 C C . SER A 1 94 ? -19.828 14.602 -10.461 1 53.41 94 SER A C 1
ATOM 707 O O . SER A 1 94 ? -19.922 14.047 -11.555 1 53.41 94 SER A O 1
ATOM 709 N N . LEU A 1 95 ? -18.672 14.664 -9.805 1 52.44 95 LEU A N 1
ATOM 710 C CA . LEU A 1 95 ? -17.5 14.047 -10.43 1 52.44 95 LEU A CA 1
ATOM 711 C C . LEU A 1 95 ? -17.516 12.539 -10.25 1 52.44 95 LEU A C 1
ATOM 713 O O . LEU A 1 95 ? -16.891 11.805 -11.023 1 52.44 95 LEU A O 1
ATOM 717 N N . ILE A 1 96 ? -18.156 12.133 -9.117 1 51.72 96 ILE A N 1
ATOM 718 C CA . ILE A 1 96 ? -18.125 10.688 -8.875 1 51.72 96 ILE A CA 1
ATOM 719 C C . ILE A 1 96 ? -19.547 10.164 -8.68 1 51.72 96 ILE A C 1
ATOM 721 O O . ILE A 1 96 ? -20.375 10.812 -8.023 1 51.72 96 ILE A O 1
ATOM 725 N N . ASP A 1 97 ? -20.141 9.438 -9.648 1 45.12 97 ASP A N 1
ATOM 726 C CA . ASP A 1 97 ? -21.469 8.82 -9.648 1 45.12 97 ASP A CA 1
ATOM 727 C C . ASP A 1 97 ? -21.844 8.344 -8.25 1 45.12 97 ASP A C 1
ATOM 729 O O . ASP A 1 97 ? -22.156 7.164 -8.055 1 45.12 97 ASP A O 1
ATOM 733 N N . MET A 1 98 ? -21.359 9.016 -7.262 1 51.78 98 MET A N 1
ATOM 734 C CA . MET A 1 98 ? -21.797 8.492 -5.969 1 51.78 98 MET A CA 1
ATOM 735 C C . MET A 1 98 ? -22.969 9.289 -5.414 1 51.78 98 MET A C 1
ATOM 737 O O . MET A 1 98 ? -22.938 10.523 -5.402 1 51.78 98 MET A O 1
ATOM 741 N N . PRO A 1 99 ? -24.125 8.672 -5.18 1 50.72 99 PRO A N 1
ATOM 742 C CA . PRO A 1 99 ? -25.25 9.383 -4.559 1 50.72 99 PRO A CA 1
ATOM 743 C C . PRO A 1 99 ? -24.812 10.281 -3.408 1 50.72 99 PRO A C 1
ATOM 745 O O . PRO A 1 99 ? -23.781 10.039 -2.789 1 50.72 99 PRO A O 1
ATOM 748 N N . MET A 1 100 ? -25.297 11.594 -3.314 1 51.69 100 MET A N 1
ATOM 749 C CA . MET A 1 100 ? -25.172 12.812 -2.52 1 51.69 100 MET A CA 1
ATOM 750 C C . MET A 1 100 ? -25.047 12.484 -1.035 1 51.69 100 MET A C 1
ATOM 752 O O . MET A 1 100 ? -24.812 13.375 -0.216 1 51.69 100 MET A O 1
ATOM 756 N N . ASP A 1 101 ? -25.438 11.305 -0.417 1 62.22 101 ASP A N 1
ATOM 757 C CA . ASP A 1 101 ? -25.531 11.203 1.036 1 62.22 101 ASP A CA 1
ATOM 758 C C . ASP A 1 101 ? -24.203 10.75 1.639 1 62.22 101 ASP A C 1
ATOM 760 O O . ASP A 1 101 ? -23.344 10.219 0.932 1 62.22 101 ASP A O 1
ATOM 764 N N . LYS A 1 102 ? -23.844 11.234 2.842 1 74 102 LYS A N 1
ATOM 765 C CA . LYS A 1 102 ? -22.75 10.789 3.699 1 74 102 LYS A CA 1
ATOM 766 C C . LYS A 1 102 ? -22.516 9.289 3.562 1 74 102 LYS A C 1
ATOM 768 O O . LYS A 1 102 ? -23.469 8.5 3.633 1 74 102 LYS A O 1
ATOM 773 N N . PRO A 1 103 ? -21.234 9 3.287 1 86.75 103 PRO A N 1
ATOM 774 C CA . PRO A 1 103 ? -20.938 7.566 3.213 1 86.75 103 PRO A CA 1
ATOM 775 C C . PRO A 1 103 ? -21.359 6.816 4.477 1 86.75 103 PRO A C 1
ATOM 777 O O . PRO A 1 103 ? -21.219 7.344 5.582 1 86.75 103 PRO A O 1
ATOM 780 N N . GLU A 1 104 ? -21.891 5.656 4.344 1 90.06 104 GLU A N 1
ATOM 781 C CA . GLU A 1 104 ? -22.297 4.824 5.473 1 90.06 104 GLU A CA 1
ATOM 782 C C . GLU A 1 104 ? -21.094 4.238 6.191 1 90.06 104 GLU A C 1
ATOM 784 O O . GLU A 1 104 ? -21.141 3.98 7.395 1 90.06 104 GLU A O 1
ATOM 789 N N . ALA A 1 105 ? -20.047 4.008 5.434 1 95.44 105 ALA A N 1
ATOM 790 C CA . ALA A 1 105 ? -18.766 3.518 5.953 1 95.44 105 ALA A CA 1
ATOM 791 C C . ALA A 1 105 ? -17.594 4.305 5.371 1 95.44 105 ALA A C 1
ATOM 793 O O . ALA A 1 105 ? -17.703 4.879 4.285 1 95.44 105 ALA A O 1
ATOM 794 N N . PRO A 1 106 ? -16.516 4.383 6.145 1 97.69 106 PRO A N 1
ATOM 795 C CA . PRO A 1 106 ? -15.352 5.078 5.59 1 97.69 106 PRO A CA 1
ATOM 796 C C . PRO A 1 106 ? -14.914 4.512 4.242 1 97.69 106 PRO A C 1
ATOM 798 O O . PRO A 1 106 ? -14.922 3.293 4.047 1 97.69 106 PRO A O 1
ATOM 801 N N . ILE A 1 107 ? -14.57 5.355 3.316 1 97.25 107 ILE A N 1
ATOM 802 C CA . ILE A 1 107 ? -14.023 4.945 2.025 1 97.25 107 ILE A CA 1
ATOM 803 C C . ILE A 1 107 ? -12.492 4.961 2.084 1 97.25 107 ILE A C 1
ATOM 805 O O . ILE A 1 107 ? -11.875 6.027 2.047 1 97.25 107 ILE A O 1
ATOM 809 N N . TYR A 1 108 ? -11.898 3.787 2.199 1 98.44 108 TYR A N 1
ATOM 810 C CA . TYR A 1 108 ? -10.453 3.662 2.311 1 98.44 108 TYR A CA 1
ATOM 811 C C . TYR A 1 108 ? -9.82 3.408 0.949 1 98.44 108 TYR A C 1
ATOM 813 O O . TYR A 1 108 ? -10.352 2.639 0.144 1 98.44 108 TYR A O 1
ATOM 821 N N . PHE A 1 109 ? -8.742 4.023 0.695 1 98.31 109 PHE A N 1
ATOM 822 C CA . PHE A 1 109 ? -7.875 3.697 -0.433 1 98.31 109 PHE A CA 1
ATOM 823 C C . PHE A 1 109 ? -6.406 3.828 -0.045 1 98.31 109 PHE A C 1
ATOM 825 O O . PHE A 1 109 ? -6.09 4.211 1.083 1 98.31 109 PHE A O 1
ATOM 832 N N . SER A 1 110 ? -5.555 3.408 -0.94 1 98.25 110 SER A N 1
ATOM 833 C CA . SER A 1 110 ? -4.125 3.404 -0.656 1 98.25 110 SER A CA 1
ATOM 834 C C . SER A 1 110 ? -3.373 4.348 -1.591 1 98.25 110 SER A C 1
ATOM 836 O O . SER A 1 110 ? -3.834 4.629 -2.697 1 98.25 110 SER A O 1
ATOM 838 N N . LYS A 1 111 ? -2.344 4.855 -1.083 1 98 111 LYS A N 1
ATOM 839 C CA . LYS A 1 111 ? -1.38 5.629 -1.862 1 98 111 LYS A CA 1
ATOM 840 C C . LYS A 1 111 ? 0.001 4.98 -1.828 1 98 111 LYS A C 1
ATOM 842 O O . LYS A 1 111 ? 0.562 4.758 -0.753 1 98 111 LYS A O 1
ATOM 847 N N . MET A 1 112 ? 0.461 4.602 -3.004 1 97.81 112 MET A N 1
ATOM 848 C CA . MET A 1 112 ? 1.826 4.09 -3.092 1 97.81 112 MET A CA 1
ATOM 849 C C . MET A 1 112 ? 2.838 5.23 -3.041 1 97.81 112 MET A C 1
ATOM 851 O O . MET A 1 112 ? 2.818 6.121 -3.891 1 97.81 112 MET A O 1
ATOM 855 N N . VAL A 1 113 ? 3.738 5.188 -1.971 1 97.19 113 VAL A N 1
ATOM 856 C CA . VAL A 1 113 ? 4.672 6.281 -1.725 1 97.19 113 VAL A CA 1
ATOM 857 C C . VAL A 1 113 ? 6.082 5.727 -1.545 1 97.19 113 VAL A C 1
ATOM 859 O O . VAL A 1 113 ? 6.379 5.074 -0.539 1 97.19 113 VAL A O 1
ATOM 862 N N . ASN A 1 114 ? 6.93 6 -2.455 1 93.31 114 ASN A N 1
ATOM 863 C CA . ASN A 1 114 ? 8.336 5.621 -2.312 1 93.31 114 ASN A CA 1
ATOM 864 C C . ASN A 1 114 ? 9.117 6.664 -1.523 1 93.31 114 ASN A C 1
ATOM 866 O O . ASN A 1 114 ? 9.945 6.312 -0.675 1 93.31 114 ASN A O 1
ATOM 870 N N . ARG A 1 115 ? 8.82 7.82 -1.832 1 95.88 115 ARG A N 1
ATOM 871 C CA . ARG A 1 115 ? 9.406 8.969 -1.146 1 95.88 115 ARG A CA 1
ATOM 872 C C . ARG A 1 115 ? 8.375 10.078 -0.961 1 95.88 115 ARG A C 1
ATOM 874 O O . ARG A 1 115 ? 7.676 10.445 -1.906 1 95.88 115 ARG A O 1
ATOM 881 N N . PHE A 1 116 ? 8.305 10.562 0.2 1 98.38 116 PHE A N 1
ATOM 882 C CA . PHE A 1 116 ? 7.398 11.68 0.444 1 98.38 116 PHE A CA 1
ATOM 883 C C . PHE A 1 116 ? 7.961 12.969 -0.14 1 98.38 116 PHE A C 1
ATOM 885 O O . PHE A 1 116 ? 9.172 13.195 -0.096 1 98.38 116 PHE A O 1
ATOM 892 N N . THR A 1 117 ? 7.102 13.758 -0.697 1 98.56 117 THR A N 1
ATOM 893 C CA . THR A 1 117 ? 7.461 15.141 -1.005 1 98.56 117 THR A CA 1
ATOM 894 C C . THR A 1 117 ? 7.555 15.969 0.271 1 98.56 117 THR A C 1
ATOM 896 O O . THR A 1 117 ? 6.609 16.016 1.061 1 98.56 117 THR A O 1
ATOM 899 N N . GLY A 1 118 ? 8.695 16.609 0.498 1 98.56 118 GLY A N 1
ATOM 900 C CA . GLY A 1 118 ? 8.938 17.359 1.72 1 98.56 118 GLY A CA 1
ATOM 901 C C . GLY A 1 118 ? 8.383 18.766 1.678 1 98.56 118 GLY A C 1
ATOM 902 O O . GLY A 1 118 ? 7.805 19.188 0.672 1 98.56 118 GLY A O 1
ATOM 903 N N . PRO A 1 119 ? 8.562 19.469 2.801 1 98 119 PRO A N 1
ATOM 904 C CA . PRO A 1 119 ? 7.922 20.766 2.969 1 98 119 PRO A CA 1
ATOM 905 C C . PRO A 1 119 ? 8.414 21.797 1.957 1 98 119 PRO A C 1
ATOM 907 O O . PRO A 1 119 ? 7.688 22.734 1.621 1 98 119 PRO A O 1
ATOM 910 N N . GLU A 1 120 ? 9.609 21.594 1.406 1 95.81 120 GLU A N 1
ATOM 911 C CA . GLU A 1 120 ? 10.148 22.609 0.503 1 95.81 120 GLU A CA 1
ATOM 912 C C . GLU A 1 120 ? 10.484 22.016 -0.86 1 95.81 120 GLU A C 1
ATOM 914 O O . GLU A 1 120 ? 11.148 22.656 -1.68 1 95.81 120 GLU A O 1
ATOM 919 N N . ASP A 1 121 ? 10.062 20.828 -1.052 1 98.19 121 ASP A N 1
ATOM 920 C CA . ASP A 1 121 ? 10.367 20.141 -2.301 1 98.19 121 ASP A CA 1
ATOM 921 C C . ASP A 1 121 ? 9.516 20.672 -3.447 1 98.19 121 ASP A C 1
ATOM 923 O O . ASP A 1 121 ? 8.359 21.047 -3.242 1 98.19 121 ASP A O 1
ATOM 927 N N . SER A 1 122 ? 10.109 20.734 -4.621 1 98.44 122 SER A N 1
ATOM 928 C CA . SER A 1 122 ? 9.289 20.828 -5.824 1 98.44 122 SER A CA 1
ATOM 929 C C . SER A 1 122 ? 8.625 19.484 -6.137 1 98.44 122 SER A C 1
ATOM 931 O O . SER A 1 122 ? 9.117 18.438 -5.742 1 98.44 122 SER A O 1
ATOM 933 N N . LEU A 1 123 ? 7.492 19.531 -6.691 1 98.25 123 LEU A N 1
ATOM 934 C CA . LEU A 1 123 ? 6.789 18.344 -7.18 1 98.25 123 LEU A CA 1
ATOM 935 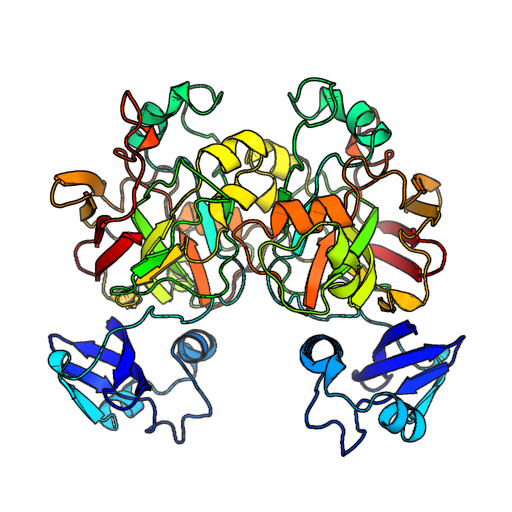C C . LEU A 1 123 ? 6.727 18.344 -8.703 1 98.25 123 LEU A C 1
ATOM 937 O O . LEU A 1 123 ? 6.164 19.266 -9.305 1 98.25 123 LEU A O 1
ATOM 941 N N . THR A 1 124 ? 7.273 17.391 -9.352 1 97.38 124 THR A N 1
ATOM 942 C CA . THR A 1 124 ? 7.223 17.25 -10.805 1 97.38 124 THR A CA 1
ATOM 943 C C . THR A 1 124 ? 5.871 16.703 -11.242 1 97.38 124 THR A C 1
ATOM 945 O O . THR A 1 124 ? 5.484 15.594 -10.844 1 97.38 124 THR A O 1
ATOM 948 N N . LEU A 1 125 ? 5.203 17.453 -12.008 1 97.25 125 LEU A N 1
ATOM 949 C CA . LEU A 1 125 ? 3.963 16.953 -12.602 1 97.25 125 LEU A CA 1
ATOM 950 C C . LEU A 1 125 ? 4.254 16.078 -13.805 1 97.25 125 LEU A C 1
ATOM 952 O O . LEU A 1 125 ? 4.863 16.516 -14.781 1 97.25 125 LEU A O 1
ATOM 956 N N . PRO A 1 126 ? 3.842 14.883 -13.711 1 94.69 126 PRO A N 1
ATOM 957 C CA . PRO A 1 126 ? 4.098 14.008 -14.859 1 94.69 126 PRO A CA 1
ATOM 958 C C . PRO A 1 126 ? 3.154 14.273 -16.031 1 94.69 126 PRO A C 1
ATOM 960 O O . PRO A 1 126 ? 2.164 13.562 -16.203 1 94.69 126 PRO A O 1
ATOM 963 N N . SER A 1 127 ? 3.51 15.102 -16.953 1 88.94 127 SER A N 1
ATOM 964 C CA . SER A 1 127 ? 2.645 15.555 -18.031 1 88.94 127 SER A CA 1
ATOM 965 C C . SER A 1 127 ? 2.273 14.398 -18.969 1 88.94 127 SER A C 1
ATOM 967 O O . SER A 1 127 ? 1.214 14.414 -19.594 1 88.94 127 SER A O 1
ATOM 969 N N . GLY A 1 128 ? 3.041 13.43 -18.984 1 91.75 128 GLY A N 1
ATOM 970 C CA . GLY A 1 128 ? 2.729 12.273 -19.797 1 91.75 128 GLY A CA 1
ATOM 971 C C . GLY A 1 128 ? 1.723 11.336 -19.156 1 91.75 128 GLY A C 1
ATOM 972 O O . GLY A 1 128 ? 1.132 10.492 -19.828 1 91.75 128 GLY A O 1
ATOM 973 N N . ALA A 1 129 ? 1.478 11.609 -17.875 1 95.06 129 ALA A N 1
ATOM 974 C CA . ALA A 1 129 ? 0.626 10.68 -17.141 1 95.06 129 ALA A CA 1
ATOM 975 C C . ALA A 1 129 ? -0.708 11.328 -16.781 1 95.06 129 ALA A C 1
ATOM 977 O O . ALA A 1 129 ? -1.731 10.648 -16.688 1 95.06 129 ALA A O 1
ATOM 978 N N . THR A 1 130 ? -0.713 12.617 -16.594 1 97.31 130 THR A N 1
ATOM 979 C CA . THR A 1 130 ? -1.94 13.266 -16.141 1 97.31 130 THR A CA 1
ATOM 980 C C . THR A 1 130 ? -1.968 14.727 -16.578 1 97.31 130 THR A C 1
ATOM 982 O O . THR A 1 130 ? -0.92 15.367 -16.688 1 97.31 130 THR A O 1
ATOM 985 N N . SER A 1 131 ? -3.131 15.242 -16.812 1 96.94 131 SER A N 1
ATOM 986 C CA . SER A 1 131 ? -3.385 16.656 -17.062 1 96.94 131 SER A CA 1
ATOM 987 C C . SER A 1 131 ? -4.336 17.234 -16.016 1 96.94 131 SER A C 1
ATOM 989 O O . SER A 1 131 ? -4.809 18.359 -16.156 1 96.94 131 SER A O 1
ATOM 991 N N . ALA A 1 132 ? -4.664 16.469 -15.023 1 98.25 132 ALA A N 1
ATOM 992 C CA . ALA A 1 132 ? -5.664 16.859 -14.023 1 98.25 132 ALA A CA 1
ATOM 993 C C . ALA A 1 132 ? -5.129 16.672 -12.609 1 98.25 132 ALA A C 1
ATOM 995 O O . ALA A 1 132 ? -5.781 16.047 -11.766 1 98.25 132 ALA A O 1
ATOM 996 N N . ALA A 1 133 ? -3.904 17.203 -12.375 1 98.69 133 ALA A N 1
ATOM 997 C CA . ALA A 1 133 ? -3.301 17.156 -11.047 1 98.69 133 ALA A CA 1
ATOM 998 C C . ALA A 1 133 ? -4.023 18.078 -10.078 1 98.69 133 ALA A C 1
ATOM 1000 O O . ALA A 1 133 ? -4.316 19.234 -10.422 1 98.69 133 ALA A O 1
ATOM 1001 N N . ASP A 1 134 ? -4.336 17.594 -8.938 1 98.75 134 ASP A N 1
ATOM 1002 C CA . ASP A 1 134 ? -5.117 18.312 -7.938 1 98.75 134 ASP A CA 1
ATOM 1003 C C . ASP A 1 134 ? -4.441 18.25 -6.57 1 98.75 134 ASP A C 1
ATOM 1005 O O . ASP A 1 134 ? -3.422 17.578 -6.402 1 98.75 134 ASP A O 1
ATOM 1009 N N . TYR A 1 135 ? -4.898 19.062 -5.648 1 98.88 135 TYR A N 1
ATOM 1010 C CA . TYR A 1 135 ? -4.379 19.156 -4.289 1 98.88 135 TYR A CA 1
ATOM 1011 C C . TYR A 1 135 ? -5.453 18.812 -3.268 1 98.88 135 TYR A C 1
ATOM 1013 O O . TYR A 1 135 ? -6.645 19.016 -3.516 1 98.88 135 TYR A O 1
ATOM 1021 N N . GLU A 1 136 ? -5.039 18.219 -2.195 1 98.88 136 GLU A N 1
ATOM 1022 C CA . GLU A 1 136 ? -5.922 17.875 -1.086 1 98.88 136 GLU A CA 1
ATOM 1023 C C . GLU A 1 136 ? -5.191 17.969 0.251 1 98.88 136 GLU A C 1
ATOM 1025 O O . GLU A 1 136 ? -4.539 17.016 0.68 1 98.88 136 GLU A O 1
ATOM 1030 N N . VAL A 1 137 ? -5.301 19.078 0.956 1 98.94 137 VAL A N 1
ATOM 1031 C CA . VAL A 1 137 ? -4.676 19.188 2.27 1 98.94 137 VAL A CA 1
ATOM 1032 C C . VAL A 1 137 ? -5.398 18.281 3.268 1 98.94 137 VAL A C 1
ATOM 1034 O O . VAL A 1 137 ? -6.629 18.188 3.254 1 98.94 137 VAL A O 1
ATOM 1037 N N . GLU A 1 138 ? -4.652 17.562 4.023 1 98.94 138 GLU A N 1
ATOM 1038 C CA . GLU A 1 138 ? -5.242 16.625 4.973 1 98.94 138 GLU A CA 1
ATOM 1039 C C . GLU A 1 138 ? -4.441 1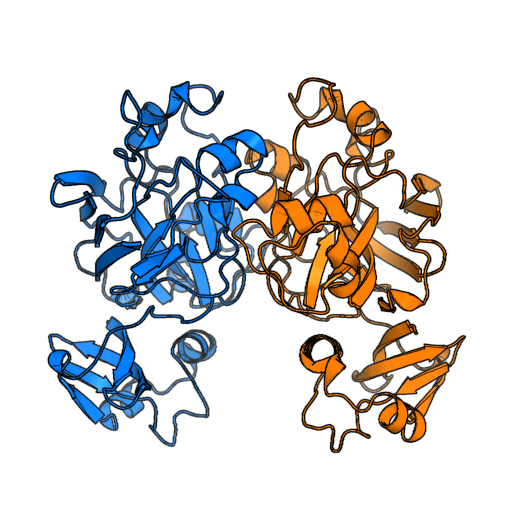6.578 6.273 1 98.94 138 GLU A C 1
ATOM 1041 O O . GLU A 1 138 ? -3.236 16.844 6.277 1 98.94 138 GLU A O 1
ATOM 1046 N N . LEU A 1 139 ? -5.105 16.281 7.406 1 98.94 139 LEU A N 1
ATOM 1047 C CA . LEU A 1 139 ? -4.43 15.875 8.633 1 98.94 139 LEU A CA 1
ATOM 1048 C C . LEU A 1 139 ? -3.891 14.453 8.516 1 98.94 139 LEU A C 1
ATOM 1050 O O . LEU A 1 139 ? -4.645 13.523 8.219 1 98.94 139 LEU A O 1
ATOM 1054 N N . ALA A 1 140 ? -2.588 14.328 8.695 1 98.94 140 ALA A N 1
ATOM 1055 C CA . ALA A 1 140 ? -1.954 13.016 8.734 1 98.94 140 ALA A CA 1
ATOM 1056 C C . ALA A 1 140 ? -1.837 12.508 10.164 1 98.94 140 ALA A C 1
ATOM 1058 O O . ALA A 1 140 ? -1.387 13.234 11.055 1 98.94 140 ALA A O 1
ATOM 1059 N N . VAL A 1 141 ? -2.244 11.289 10.359 1 98.94 141 VAL A N 1
ATOM 1060 C CA . VAL A 1 141 ? -2.086 10.594 11.633 1 98.94 141 VAL A CA 1
ATOM 1061 C C . VAL A 1 141 ? -0.962 9.562 11.523 1 98.94 141 VAL A C 1
ATOM 1063 O O . VAL A 1 141 ? -0.962 8.727 10.617 1 98.94 141 VAL A O 1
ATOM 1066 N N . ILE A 1 142 ? 0.002 9.656 12.414 1 98.88 142 ILE A N 1
ATOM 1067 C CA . ILE A 1 142 ? 1.108 8.703 12.461 1 98.88 142 ILE A CA 1
ATOM 1068 C C . ILE A 1 142 ? 0.884 7.707 13.594 1 98.88 142 ILE A C 1
ATOM 1070 O O . ILE A 1 142 ? 0.714 8.102 14.75 1 98.88 142 ILE A O 1
ATOM 1074 N N . ILE A 1 143 ? 0.893 6.43 13.242 1 98.88 143 ILE A N 1
ATOM 1075 C CA . ILE A 1 143 ? 0.707 5.375 14.234 1 98.88 143 ILE A CA 1
ATOM 1076 C C . ILE A 1 143 ? 1.999 5.176 15.023 1 98.88 143 ILE A C 1
ATOM 1078 O O . ILE A 1 143 ? 3.09 5.164 14.445 1 98.88 143 ILE A O 1
ATOM 1082 N N . GLY A 1 144 ? 1.851 5 16.359 1 98.5 144 GLY A N 1
ATOM 1083 C CA . GLY A 1 144 ? 3.021 4.871 17.203 1 98.5 144 GLY A CA 1
ATOM 1084 C C . GLY A 1 144 ? 3.055 3.57 17.984 1 98.5 144 GLY A C 1
ATOM 1085 O O . GLY A 1 144 ? 4.059 3.248 18.625 1 98.5 144 GLY A O 1
ATOM 1086 N N . LYS A 1 145 ? 1.982 2.898 17.984 1 98.31 145 LYS A N 1
ATOM 1087 C CA . LYS A 1 145 ? 1.86 1.625 18.688 1 98.31 145 LYS A CA 1
ATOM 1088 C C . LYS A 1 145 ? 1.1 0.604 17.844 1 98.31 145 LYS A C 1
ATOM 1090 O O . LYS A 1 145 ? 0.06 0.922 17.266 1 98.31 145 LYS A O 1
ATOM 1095 N N . GLU A 1 146 ? 1.686 -0.582 17.781 1 98.38 146 GLU A N 1
ATOM 1096 C CA . GLU A 1 146 ? 1.059 -1.667 17.031 1 98.38 146 GLU A CA 1
ATOM 1097 C C . GLU A 1 146 ? -0.309 -2.018 17.609 1 98.38 146 GLU A C 1
ATOM 1099 O O . GLU A 1 146 ? -0.497 -1.998 18.828 1 98.38 146 GLU A O 1
ATOM 1104 N N . GLY A 1 147 ? -1.28 -2.324 16.656 1 98.38 147 GLY A N 1
ATOM 1105 C CA . GLY A 1 147 ? -2.588 -2.732 17.156 1 98.38 147 GLY A CA 1
ATOM 1106 C C . GLY A 1 147 ? -3.473 -3.318 16.062 1 98.38 147 GLY A C 1
ATOM 1107 O O . GLY A 1 147 ? -3.375 -2.93 14.898 1 98.38 147 GLY A O 1
ATOM 1108 N N . LYS A 1 148 ? -4.285 -4.227 16.438 1 97.94 148 LYS A N 1
ATOM 1109 C CA . LYS A 1 148 ? -5.352 -4.848 15.656 1 97.94 148 LYS A CA 1
ATOM 1110 C C . LYS A 1 148 ? -6.656 -4.887 16.438 1 97.94 148 LYS A C 1
ATOM 1112 O O . LYS A 1 148 ? -6.645 -5.027 17.672 1 97.94 148 LYS A O 1
ATOM 1117 N N . ASP A 1 149 ? -7.793 -4.73 15.672 1 98.19 149 ASP A N 1
ATOM 1118 C CA . ASP A 1 149 ? -9.086 -4.73 16.344 1 98.19 149 ASP A CA 1
ATOM 1119 C C . ASP A 1 149 ? -9.102 -3.758 17.516 1 98.19 149 ASP A C 1
ATOM 1121 O O . ASP A 1 149 ? -9.477 -4.125 18.625 1 98.19 149 ASP A O 1
ATOM 1125 N N . ILE A 1 150 ? -8.648 -2.586 17.25 1 98.5 150 ILE A N 1
ATOM 1126 C CA . ILE A 1 150 ? -8.508 -1.535 18.25 1 98.5 150 ILE A CA 1
ATOM 1127 C C . ILE A 1 150 ? -9.883 -0.997 18.625 1 98.5 150 ILE A C 1
ATOM 1129 O O . ILE A 1 150 ? -10.656 -0.582 17.766 1 98.5 150 ILE A O 1
ATOM 1133 N N . ALA A 1 151 ? -10.234 -0.982 19.891 1 98.19 151 ALA A N 1
ATOM 1134 C CA . ALA A 1 151 ? -11.461 -0.34 20.344 1 98.19 151 ALA A CA 1
ATOM 1135 C C . ALA A 1 151 ? -11.375 1.177 20.203 1 98.19 151 ALA A C 1
ATOM 1137 O O . ALA A 1 151 ? -10.305 1.765 20.375 1 98.19 151 ALA A O 1
ATOM 1138 N N . PRO A 1 152 ? -12.492 1.773 19.906 1 97.69 152 PRO A N 1
ATOM 1139 C CA . PRO A 1 152 ? -12.461 3.23 19.75 1 97.69 152 PRO A CA 1
ATOM 1140 C C . PRO A 1 152 ? -11.844 3.941 20.953 1 97.69 152 PRO A C 1
ATOM 1142 O O . PRO A 1 152 ? -11.094 4.91 20.781 1 97.69 152 PRO A O 1
ATOM 1145 N N . GLN A 1 153 ? -12.07 3.457 22.172 1 97.56 153 GLN A N 1
ATOM 1146 C CA . GLN A 1 153 ? -11.609 4.121 23.375 1 97.56 153 GLN A CA 1
ATOM 1147 C C . GLN A 1 153 ? -10.094 4 23.547 1 97.56 153 GLN A C 1
ATOM 1149 O O . GLN A 1 153 ? -9.492 4.73 24.328 1 97.56 153 GLN A O 1
ATOM 1154 N N . GLU A 1 154 ? -9.508 3.104 22.781 1 98 154 GLU A N 1
ATOM 1155 C CA . GLU A 1 154 ? -8.07 2.873 22.875 1 98 154 GLU A CA 1
ATOM 1156 C C . GLU A 1 154 ? -7.316 3.545 21.734 1 98 154 GLU A C 1
ATOM 1158 O O . GLU A 1 154 ? -6.086 3.496 21.672 1 98 154 GLU A O 1
ATOM 1163 N N . ALA A 1 155 ? -8 4.156 20.859 1 97.81 155 ALA A N 1
ATOM 1164 C CA . ALA A 1 155 ? -7.441 4.656 19.609 1 97.81 155 ALA A CA 1
ATOM 1165 C C . ALA A 1 155 ? -6.289 5.625 19.875 1 97.81 155 ALA A C 1
ATOM 1167 O O . ALA A 1 155 ? -5.23 5.52 19.25 1 97.81 155 ALA A O 1
ATOM 1168 N N . TRP A 1 156 ? -6.457 6.516 20.812 1 97.75 156 TRP A N 1
ATOM 1169 C CA . TRP A 1 156 ? -5.492 7.586 21.031 1 97.75 156 TRP A CA 1
ATOM 1170 C C . TRP A 1 156 ? -4.156 7.031 21.516 1 97.75 156 TRP A C 1
ATOM 1172 O O . TRP A 1 156 ? -3.098 7.582 21.203 1 97.75 156 TRP A O 1
ATOM 1182 N N . SER A 1 157 ? -4.152 5.922 22.203 1 97.62 157 SER A N 1
ATOM 1183 C CA . SER A 1 157 ? -2.93 5.316 22.719 1 97.62 157 SER A CA 1
ATOM 1184 C C . SER A 1 157 ? -2.092 4.723 21.594 1 97.62 157 SER A C 1
ATOM 1186 O O . SER A 1 157 ? -0.922 4.387 21.797 1 97.62 157 SER A O 1
ATOM 1188 N N . HIS A 1 158 ? -2.686 4.629 20.422 1 98.56 158 HIS A N 1
ATOM 1189 C CA . HIS A 1 158 ? -1.97 4.055 19.281 1 98.56 158 HIS A CA 1
ATOM 1190 C C . HIS A 1 158 ? -1.356 5.141 18.406 1 98.56 158 HIS A C 1
ATOM 1192 O O . HIS A 1 158 ? -0.635 4.84 17.453 1 98.56 158 HIS A O 1
ATOM 1198 N N . ILE A 1 159 ? -1.567 6.355 18.688 1 98.69 159 ILE A N 1
ATOM 1199 C CA . ILE A 1 159 ? -1.146 7.453 17.828 1 98.69 159 ILE A CA 1
ATOM 1200 C C . ILE A 1 159 ? 0.154 8.055 18.344 1 98.69 159 ILE A C 1
ATOM 1202 O O . ILE A 1 159 ? 0.249 8.406 19.531 1 98.69 159 ILE A O 1
ATOM 1206 N N . PHE A 1 160 ? 1.138 8.141 17.453 1 98.62 160 PHE A N 1
ATOM 1207 C CA . PHE A 1 160 ? 2.381 8.836 17.781 1 98.62 160 PHE A CA 1
ATOM 1208 C C . PHE A 1 160 ? 2.193 10.344 17.719 1 98.62 160 PHE A C 1
ATOM 1210 O O . PHE A 1 160 ? 2.605 11.07 18.625 1 98.62 160 PHE A O 1
ATOM 1217 N N . GLY A 1 161 ? 1.576 10.75 16.578 1 98.69 161 GLY A N 1
ATOM 1218 C CA . GLY A 1 161 ? 1.377 12.18 16.391 1 98.69 161 GLY A CA 1
ATOM 1219 C C . GLY A 1 161 ? 0.71 12.523 15.078 1 98.69 161 GLY A C 1
ATOM 1220 O O . GLY A 1 161 ? 0.023 11.688 14.484 1 98.69 161 GLY A O 1
ATOM 1221 N N . TYR A 1 162 ? 0.862 13.828 14.719 1 98.88 162 TYR A N 1
ATOM 1222 C CA . TYR A 1 162 ? 0.17 14.367 13.555 1 98.88 162 TYR A CA 1
ATOM 1223 C C . TYR A 1 162 ? 1.118 15.188 12.688 1 98.88 162 TYR A C 1
ATOM 1225 O O . TYR A 1 162 ? 2.109 15.734 13.188 1 98.88 162 TYR A O 1
ATOM 1233 N N . SER A 1 163 ? 0.779 15.281 11.445 1 98.94 163 SER A N 1
ATOM 1234 C CA . SER A 1 163 ? 1.49 16.125 10.492 1 98.94 163 SER A CA 1
ATOM 1235 C C . SER A 1 163 ? 0.542 16.703 9.445 1 98.94 163 SER A C 1
ATOM 1237 O O . SER A 1 163 ? -0.666 16.453 9.492 1 98.94 163 SER A O 1
ATOM 1239 N N . VAL A 1 164 ? 1.111 17.594 8.586 1 98.94 164 VAL A N 1
ATOM 1240 C CA . VAL A 1 164 ? 0.374 18.094 7.426 1 98.94 164 VAL A CA 1
ATOM 1241 C C . VAL A 1 164 ? 0.62 17.172 6.227 1 98.94 164 VAL A C 1
ATOM 1243 O O . VAL A 1 164 ? 1.763 16.812 5.938 1 98.94 164 VAL A O 1
ATOM 1246 N N . GLY A 1 165 ? -0.425 16.719 5.641 1 98.88 165 GLY A N 1
ATOM 1247 C CA . GLY A 1 165 ? -0.321 15.969 4.398 1 98.88 165 GLY A CA 1
ATOM 1248 C C . GLY A 1 165 ? -1.007 16.656 3.232 1 98.88 165 GLY A C 1
ATOM 1249 O O . GLY A 1 165 ? -1.929 17.453 3.426 1 98.88 165 GLY A O 1
ATOM 1250 N N . ASN A 1 166 ? -0.498 16.453 2.068 1 98.94 166 ASN A N 1
ATOM 1251 C CA . ASN A 1 166 ? -1.219 16.75 0.833 1 98.94 166 ASN A CA 1
ATOM 1252 C C . ASN A 1 166 ? -1.363 15.5 -0.04 1 98.94 166 ASN A C 1
ATOM 1254 O O . ASN A 1 166 ? -0.365 14.93 -0.488 1 98.94 166 ASN A O 1
ATOM 1258 N N . ASP A 1 167 ? -2.551 15.047 -0.207 1 98.81 167 ASP A N 1
ATOM 1259 C CA . ASP A 1 167 ? -2.898 13.914 -1.058 1 98.81 167 ASP A CA 1
ATOM 1260 C C . ASP A 1 167 ? -3.064 14.352 -2.512 1 98.81 167 ASP A C 1
ATOM 1262 O O . ASP A 1 167 ? -4.168 14.289 -3.061 1 98.81 167 ASP A O 1
ATOM 1266 N N . TYR A 1 168 ? -1.922 14.758 -3.123 1 98.81 168 TYR A N 1
ATOM 1267 C CA . TYR A 1 168 ? -2.006 15.102 -4.539 1 98.81 168 TYR A CA 1
ATOM 1268 C C . TYR A 1 168 ? -2.641 13.969 -5.34 1 98.81 168 TYR A C 1
ATOM 1270 O O . TYR A 1 168 ? -2.441 12.797 -5.027 1 98.81 168 TYR A O 1
ATOM 1278 N N . SER A 1 169 ? -3.371 14.352 -6.383 1 98 169 SER A N 1
ATOM 1279 C CA . SER A 1 169 ? -4.176 13.383 -7.113 1 98 169 SER A CA 1
ATOM 1280 C C . SER A 1 169 ? -4.164 13.664 -8.609 1 98 169 SER A C 1
ATOM 1282 O O . SER A 1 169 ? -4.07 14.812 -9.031 1 98 169 SER A O 1
ATOM 1284 N N . ALA A 1 170 ? -4.113 12.633 -9.383 1 98.44 170 ALA A N 1
ATOM 1285 C CA . ALA A 1 170 ? -4.441 12.688 -10.805 1 98.44 170 ALA A CA 1
ATOM 1286 C C . ALA A 1 170 ? -5.898 12.305 -11.047 1 98.44 170 ALA A C 1
ATOM 1288 O O . ALA A 1 170 ? -6.223 11.117 -11.156 1 98.44 170 ALA A O 1
ATOM 1289 N N . ARG A 1 171 ? -6.75 13.328 -11.227 1 97.62 171 ARG A N 1
ATOM 1290 C CA . ARG A 1 171 ? -8.195 13.117 -11.25 1 97.62 171 ARG A CA 1
ATOM 1291 C C . ARG A 1 171 ? -8.609 12.336 -12.492 1 97.62 171 ARG A C 1
ATOM 1293 O O . ARG A 1 171 ? -9.547 11.531 -12.438 1 97.62 171 ARG A O 1
ATOM 1300 N N . ASP A 1 172 ? -8 12.555 -13.586 1 97.12 172 ASP A N 1
ATOM 1301 C CA . ASP A 1 172 ? -8.297 11.828 -14.82 1 97.12 172 ASP A CA 1
ATOM 1302 C C . ASP A 1 172 ? -8 10.344 -14.664 1 97.12 172 ASP A C 1
ATOM 1304 O O . ASP A 1 172 ? -8.812 9.492 -15.047 1 97.12 172 ASP A O 1
ATOM 1308 N N . LEU A 1 173 ? -6.887 10 -13.992 1 96.75 173 LEU A N 1
ATOM 1309 C CA . LEU A 1 173 ? -6.531 8.602 -13.766 1 96.75 173 LEU A CA 1
ATOM 1310 C C . LEU A 1 173 ? -7.457 7.965 -12.734 1 96.75 173 LEU A C 1
ATOM 1312 O O . LEU A 1 173 ? -7.809 6.789 -12.852 1 96.75 173 LEU A O 1
ATOM 1316 N N . GLN A 1 174 ? -7.809 8.734 -11.719 1 94.25 174 GLN A N 1
ATOM 1317 C CA . GLN A 1 174 ? -8.742 8.25 -10.711 1 94.25 174 GLN A CA 1
ATOM 1318 C C . GLN A 1 174 ? -10.047 7.777 -11.352 1 94.25 174 GLN A C 1
ATOM 1320 O O . GLN A 1 174 ? -10.586 6.73 -10.984 1 94.25 174 GLN A O 1
ATOM 1325 N N . THR A 1 175 ? -10.5 8.555 -12.25 1 91.44 175 THR A N 1
ATOM 1326 C CA . THR A 1 175 ? -11.758 8.242 -12.922 1 91.44 175 THR A CA 1
ATOM 1327 C C . THR A 1 175 ? -11.57 7.102 -13.914 1 91.44 175 THR A C 1
ATOM 1329 O O . THR A 1 175 ? -12.375 6.172 -13.961 1 91.44 175 THR A O 1
ATOM 1332 N N . ALA A 1 176 ? -10.539 7.117 -14.625 1 93.25 176 ALA A N 1
ATOM 1333 C CA . ALA A 1 176 ? -10.312 6.18 -15.727 1 93.25 176 ALA A CA 1
ATOM 1334 C C . ALA A 1 176 ? -10.164 4.754 -15.211 1 93.25 176 ALA A C 1
ATOM 1336 O O . ALA A 1 176 ? -10.57 3.799 -15.875 1 93.25 176 ALA A O 1
ATOM 1337 N N . HIS A 1 177 ? -9.672 4.594 -14.008 1 93.94 177 HIS A N 1
ATOM 1338 C CA . HIS A 1 177 ? -9.305 3.258 -13.555 1 93.94 177 HIS A CA 1
ATOM 1339 C C . HIS A 1 177 ? -10.297 2.744 -12.508 1 93.94 177 HIS A C 1
ATOM 1341 O O . HIS A 1 177 ? -10.109 1.653 -11.961 1 93.94 177 HIS A O 1
ATOM 1347 N N . ARG A 1 178 ? -11.344 3.525 -12.172 1 90.75 178 ARG A N 1
ATOM 1348 C CA . ARG A 1 178 ? -12.461 3.143 -11.32 1 90.75 178 ARG A CA 1
ATOM 1349 C C . ARG A 1 178 ? -12.039 3.113 -9.852 1 90.75 178 ARG A C 1
ATOM 1351 O O . ARG A 1 178 ? -12.57 3.871 -9.031 1 90.75 178 ARG A O 1
ATOM 1358 N N . GLN A 1 179 ? -11.055 2.277 -9.508 1 95.81 179 GLN A N 1
ATOM 1359 C CA . GLN A 1 179 ? -10.406 2.422 -8.203 1 95.81 179 GLN A CA 1
ATOM 1360 C C . GLN A 1 179 ? -9.414 3.58 -8.211 1 95.81 179 GLN A C 1
ATOM 1362 O O . GLN A 1 179 ? -8.742 3.824 -9.211 1 95.81 179 GLN A O 1
ATOM 1367 N N . TRP A 1 180 ? -9.266 4.312 -7.133 1 97.75 180 TRP A N 1
ATOM 1368 C CA . TRP A 1 180 ? -8.555 5.586 -7.109 1 97.75 180 TRP A CA 1
ATOM 1369 C C . TRP A 1 180 ? -7.047 5.367 -7.016 1 97.75 180 TRP A C 1
ATOM 1371 O O . TRP A 1 180 ? -6.262 6.289 -7.254 1 97.75 180 TRP A O 1
ATOM 1381 N N . PHE A 1 181 ? -6.629 4.16 -6.777 1 98.38 181 PHE A N 1
ATOM 1382 C CA . PHE A 1 181 ? -5.273 3.812 -6.363 1 98.38 181 PHE A CA 1
ATOM 1383 C C . PHE A 1 181 ? -4.246 4.387 -7.332 1 98.38 181 PHE A C 1
ATOM 1385 O O . PHE A 1 181 ? -3.33 5.102 -6.922 1 98.38 181 PHE A O 1
ATOM 1392 N N . HIS A 1 182 ? -4.387 4.145 -8.602 1 97.94 182 HIS A N 1
ATOM 1393 C CA . HIS A 1 182 ? -3.385 4.578 -9.57 1 97.94 182 HIS A CA 1
ATOM 1394 C C . HIS A 1 182 ? -3.275 6.098 -9.609 1 97.94 182 HIS A C 1
ATOM 1396 O O . HIS A 1 182 ? -2.176 6.648 -9.531 1 97.94 182 HIS A O 1
ATOM 1402 N N . GLY A 1 183 ? -4.395 6.797 -9.656 1 98.06 183 GLY A N 1
ATOM 1403 C CA . GLY A 1 183 ? -4.402 8.25 -9.719 1 98.06 183 GLY A CA 1
ATOM 1404 C C . GLY A 1 183 ? -3.871 8.898 -8.453 1 98.06 183 GLY A C 1
ATOM 1405 O O . GLY A 1 183 ? -3.539 10.086 -8.453 1 98.06 183 GLY A O 1
ATOM 1406 N N . LYS A 1 184 ? -3.789 8.141 -7.371 1 98.5 184 LYS A N 1
ATOM 1407 C CA . LYS A 1 184 ? -3.336 8.656 -6.082 1 98.5 184 LYS A CA 1
ATOM 1408 C C . LYS A 1 184 ? -1.867 8.312 -5.84 1 98.5 184 LYS A C 1
ATOM 1410 O O . LYS A 1 184 ? -1.279 8.75 -4.848 1 98.5 184 LYS A O 1
ATOM 1415 N N . SER A 1 185 ? -1.215 7.578 -6.832 1 98.44 185 SER A N 1
ATOM 1416 C CA . SER A 1 185 ? 0.044 6.93 -6.48 1 98.44 185 SER A CA 1
ATOM 1417 C C . SER A 1 185 ? 1.174 7.379 -7.402 1 98.44 185 SER A C 1
ATOM 1419 O O . SER A 1 185 ? 2.227 6.742 -7.461 1 98.44 185 SER A O 1
ATOM 1421 N N . LEU A 1 186 ? 1.02 8.461 -8.156 1 98.44 186 LEU A N 1
ATOM 1422 C CA . LEU A 1 186 ? 2.125 8.945 -8.977 1 98.44 186 LEU A CA 1
ATOM 1423 C C . LEU A 1 186 ? 3.285 9.414 -8.109 1 98.44 186 LEU A C 1
ATOM 1425 O O . LEU A 1 186 ? 3.084 9.805 -6.957 1 98.44 186 LEU A O 1
ATOM 1429 N N . ASP A 1 187 ? 4.496 9.344 -8.648 1 98 187 ASP A N 1
ATOM 1430 C CA . ASP A 1 187 ? 5.688 9.734 -7.898 1 98 187 ASP A CA 1
ATOM 1431 C C . ASP A 1 187 ? 5.57 11.172 -7.391 1 98 187 ASP A C 1
ATOM 1433 O O . ASP A 1 187 ? 5.25 12.078 -8.156 1 98 187 ASP A O 1
ATOM 1437 N N . GLY A 1 188 ? 5.77 11.328 -6.09 1 97.75 188 GLY A N 1
ATOM 1438 C CA . GLY A 1 188 ? 5.766 12.656 -5.484 1 97.75 188 GLY A CA 1
ATOM 1439 C C . GLY A 1 188 ? 4.387 13.102 -5.031 1 97.75 188 GLY A C 1
ATOM 1440 O O . GLY A 1 188 ? 4.246 14.141 -4.395 1 97.75 188 GLY A O 1
ATOM 1441 N N . PHE A 1 189 ? 3.381 12.344 -5.234 1 98.69 189 PHE A N 1
ATOM 1442 C CA . PHE A 1 189 ? 2.004 12.797 -5.066 1 98.69 189 PHE A CA 1
ATOM 1443 C C . PHE A 1 189 ? 1.558 12.641 -3.619 1 98.69 189 PHE A C 1
ATOM 1445 O O . PHE A 1 189 ? 0.361 12.68 -3.326 1 98.69 189 PHE A O 1
ATOM 1452 N N . CYS A 1 190 ? 2.477 12.469 -2.732 1 98.81 190 CYS A N 1
ATOM 1453 C CA . CYS A 1 190 ? 2.166 12.539 -1.31 1 98.81 190 CYS A CA 1
ATOM 1454 C C . CYS A 1 190 ? 3.166 13.43 -0.577 1 98.81 190 CYS A C 1
ATOM 1456 O O . CYS A 1 190 ? 4.332 13.062 -0.427 1 98.81 190 CYS A O 1
ATOM 1458 N N . ALA A 1 191 ? 2.744 14.516 -0.173 1 98.81 191 ALA A N 1
ATOM 1459 C CA . ALA A 1 191 ? 3.574 15.398 0.64 1 98.81 191 ALA A CA 1
ATOM 1460 C C . ALA A 1 191 ? 3.289 15.211 2.127 1 98.81 191 ALA A C 1
ATOM 1462 O O . ALA A 1 191 ? 2.158 14.906 2.514 1 98.81 191 ALA A O 1
ATOM 1463 N N . LEU A 1 192 ? 4.238 15.352 2.914 1 98.88 192 LEU A N 1
ATOM 1464 C CA . LEU A 1 192 ? 4.133 15.156 4.355 1 98.88 192 LEU A CA 1
ATOM 1465 C C . LEU A 1 192 ? 5.094 16.078 5.102 1 98.88 192 LEU A C 1
ATOM 1467 O O . LEU A 1 192 ? 6.254 16.219 4.703 1 98.88 192 LEU A O 1
ATOM 1471 N N . GLY A 1 193 ? 4.672 16.719 6.141 1 98.56 193 GLY A N 1
ATOM 1472 C CA . GLY A 1 193 ? 5.562 17.5 6.988 1 98.56 193 GLY A CA 1
ATOM 1473 C C . GLY A 1 193 ? 4.941 18.797 7.465 1 98.56 193 GLY A C 1
ATOM 1474 O O . GLY A 1 193 ? 3.717 18.922 7.523 1 98.56 193 GLY A O 1
ATOM 1475 N N . PRO A 1 194 ? 5.676 19.734 7.969 1 98.44 194 PRO A N 1
ATOM 1476 C CA . PRO A 1 194 ? 7.137 19.688 8.055 1 98.44 194 PRO A CA 1
ATOM 1477 C C . PRO A 1 194 ? 7.633 18.891 9.258 1 98.44 194 PRO A C 1
ATOM 1479 O O . PRO A 1 194 ? 8.805 18.516 9.312 1 98.44 194 PRO A O 1
ATOM 1482 N N . VAL A 1 195 ? 6.738 18.703 10.25 1 98.75 195 VAL A N 1
ATOM 1483 C CA . VAL A 1 195 ? 7.109 18.031 11.484 1 98.75 195 VAL A CA 1
ATOM 1484 C C . VAL A 1 195 ? 6.031 17.016 11.867 1 98.75 195 VAL A C 1
ATOM 1486 O O . VAL A 1 195 ? 4.973 16.969 11.234 1 98.75 195 VAL A O 1
ATOM 1489 N N . ILE A 1 196 ? 6.328 16.203 12.781 1 98.81 196 ILE A N 1
ATOM 1490 C CA . ILE A 1 196 ? 5.324 15.445 13.508 1 98.81 196 ILE A CA 1
ATOM 1491 C C . ILE A 1 196 ? 5.141 16.031 14.906 1 98.81 196 ILE A C 1
ATOM 1493 O O . ILE A 1 196 ? 6.098 16.125 15.68 1 98.81 196 ILE A O 1
ATOM 1497 N N . VAL A 1 197 ? 3.951 16.5 15.172 1 98.69 197 VAL A N 1
ATOM 1498 C CA . VAL A 1 197 ? 3.607 16.938 16.516 1 98.69 197 VAL A CA 1
ATOM 1499 C C . VAL A 1 197 ? 3.039 15.766 17.312 1 98.69 197 VAL A C 1
ATOM 1501 O O . VAL A 1 197 ? 2.072 15.133 16.891 1 98.69 197 VAL A O 1
ATOM 1504 N N . THR A 1 198 ? 3.648 15.484 18.438 1 97.69 198 THR A N 1
ATOM 1505 C CA . THR A 1 198 ? 3.223 14.32 19.203 1 97.69 198 THR A CA 1
ATOM 1506 C C . THR A 1 198 ? 1.79 14.484 19.688 1 97.69 198 THR A C 1
ATOM 1508 O O . THR A 1 198 ? 1.341 15.609 19.938 1 97.69 198 THR A O 1
ATOM 1511 N N . CYS A 1 199 ? 1.123 13.367 19.812 1 95.81 199 CYS A N 1
ATOM 1512 C CA . CYS A 1 199 ? -0.303 13.305 20.109 1 95.81 199 CYS A CA 1
ATOM 1513 C C . CYS A 1 199 ? -0.62 14.023 21.422 1 95.81 199 CYS A C 1
ATOM 1515 O O . CYS A 1 199 ? -1.658 14.672 21.531 1 95.81 199 CYS A O 1
ATOM 1517 N N . ASP A 1 200 ? 0.252 14.039 22.391 1 93 200 ASP A N 1
ATOM 1518 C CA . ASP A 1 200 ? -0.006 14.586 23.703 1 93 200 ASP A CA 1
ATOM 1519 C C . ASP A 1 200 ? 0.134 16.109 23.703 1 93 200 ASP A C 1
ATOM 1521 O O . ASP A 1 200 ? -0.23 16.766 24.688 1 93 200 ASP A O 1
ATOM 1525 N N . ASP A 1 201 ? 0.57 16.641 22.656 1 94.75 201 ASP A N 1
ATOM 1526 C CA . ASP A 1 201 ? 0.78 18.094 22.594 1 94.75 201 ASP A CA 1
ATOM 1527 C C . ASP A 1 201 ? -0.426 18.797 21.969 1 94.75 201 ASP A C 1
ATOM 1529 O O . ASP A 1 201 ? -0.447 20.016 21.859 1 94.75 201 ASP A O 1
ATOM 1533 N N . LEU A 1 202 ? -1.384 18.062 21.547 1 94.75 202 LEU A N 1
ATOM 1534 C CA . LEU A 1 202 ? -2.598 18.609 20.953 1 94.75 202 LEU A CA 1
ATOM 1535 C C . LEU A 1 202 ? -3.838 18.062 21.656 1 94.75 202 LEU A C 1
ATOM 1537 O O . LEU A 1 202 ? -3.791 17.016 22.281 1 94.75 202 LEU A O 1
ATOM 1541 N N . ALA A 1 203 ? -4.93 18.766 21.516 1 93 203 ALA A N 1
ATOM 1542 C CA . ALA A 1 203 ? -6.211 18.266 22 1 93 203 ALA A CA 1
ATOM 1543 C C . ALA A 1 203 ? -6.609 16.969 21.312 1 93 203 ALA A C 1
ATOM 1545 O O . ALA A 1 203 ? -6.117 16.672 20.219 1 93 203 ALA A O 1
ATOM 1546 N N . GLN A 1 204 ? -7.414 16.219 21.984 1 93.5 204 GLN A N 1
ATOM 1547 C CA . GLN A 1 204 ? -7.949 14.984 21.422 1 93.5 204 GLN A CA 1
ATOM 1548 C C . GLN A 1 204 ? -9.469 15.055 21.281 1 93.5 204 GLN A C 1
ATOM 1550 O O . GLN A 1 204 ? -10.188 15.039 22.281 1 93.5 204 GLN A O 1
ATOM 1555 N N . PRO A 1 205 ? -9.961 15.211 20.078 1 95.5 205 PRO A N 1
ATOM 1556 C CA . PRO A 1 205 ? -9.211 15.281 18.828 1 95.5 205 PRO A CA 1
ATOM 1557 C C . PRO A 1 205 ? -8.594 16.656 18.578 1 95.5 205 PRO A C 1
ATOM 1559 O O . PRO A 1 205 ? -9.047 17.656 19.156 1 95.5 205 PRO A O 1
ATOM 1562 N N . PRO A 1 206 ? -7.578 16.641 17.719 1 96.75 206 PRO A N 1
ATOM 1563 C CA . PRO A 1 206 ? -7.094 17.969 17.297 1 96.75 206 PRO A CA 1
ATOM 1564 C C . PRO A 1 206 ? -8.188 18.812 16.656 1 96.75 206 PRO A C 1
ATOM 1566 O O . PRO A 1 206 ? -8.898 18.344 15.773 1 96.75 206 PRO A O 1
ATOM 1569 N N . ALA A 1 207 ? -8.344 20.016 17.125 1 97.62 207 ALA A N 1
ATOM 1570 C CA . ALA A 1 207 ? -9.297 20.984 16.594 1 97.62 207 ALA A CA 1
ATOM 1571 C C . ALA A 1 207 ? -8.586 22.203 16.016 1 97.62 207 ALA A C 1
ATOM 1573 O O . ALA A 1 207 ? -8.57 23.281 16.641 1 97.62 207 ALA A O 1
ATOM 1574 N N . LEU A 1 208 ? -8.055 22.016 14.898 1 98.5 208 LEU A N 1
ATOM 1575 C CA . LEU A 1 208 ? -7.125 22.969 14.289 1 98.5 208 LEU A CA 1
ATOM 1576 C C . LEU A 1 208 ? -7.652 23.469 12.945 1 98.5 208 LEU A C 1
ATOM 1578 O O . LEU A 1 208 ? -8.359 22.734 12.242 1 98.5 208 LEU A O 1
ATOM 1582 N N . THR A 1 209 ? -7.281 24.719 12.641 1 98.75 209 THR A N 1
ATOM 1583 C CA . THR A 1 209 ? -7.562 25.219 11.305 1 98.75 209 THR A CA 1
ATOM 1584 C C . THR A 1 209 ? -6.703 24.5 10.266 1 98.75 209 THR A C 1
ATOM 1586 O O . THR A 1 209 ? -5.504 24.312 10.477 1 98.75 209 THR A O 1
ATOM 1589 N N . ILE A 1 210 ? -7.301 24.047 9.156 1 98.88 210 ILE A N 1
ATOM 1590 C CA . ILE A 1 210 ? -6.625 23.406 8.031 1 98.88 210 ILE A CA 1
ATOM 1591 C C . ILE A 1 210 ? -6.93 24.172 6.746 1 98.88 210 ILE A C 1
ATOM 1593 O O . ILE A 1 210 ? -8.094 24.484 6.465 1 98.88 210 ILE A O 1
ATOM 1597 N N . GLU A 1 211 ? -5.809 24.516 5.973 1 98.88 211 GLU A N 1
ATOM 1598 C CA . GLU A 1 211 ? -5.977 25.359 4.793 1 98.88 211 GLU A CA 1
ATOM 1599 C C . GLU A 1 211 ? -4.996 24.984 3.691 1 98.88 211 GLU A C 1
ATOM 1601 O O . GLU A 1 211 ? -3.939 24.406 3.969 1 98.88 211 GLU A O 1
ATOM 1606 N N . SER A 1 212 ? -5.383 25.297 2.51 1 98.88 212 SER A N 1
ATOM 1607 C CA . SER A 1 212 ? -4.438 25.266 1.399 1 98.88 212 SER A CA 1
ATOM 1608 C C . SER A 1 212 ? -4.562 26.5 0.521 1 98.88 212 SER A C 1
ATOM 1610 O O . SER A 1 212 ? -5.594 27.172 0.537 1 98.88 212 SER A O 1
ATOM 1612 N N . PHE A 1 213 ? -3.506 26.859 -0.129 1 98.88 213 PHE A N 1
ATOM 1613 C CA . PHE A 1 213 ? -3.424 27.984 -1.052 1 98.88 213 PHE A CA 1
ATOM 1614 C C . PHE A 1 213 ? -2.748 27.578 -2.354 1 98.88 213 PHE A C 1
ATOM 1616 O O . PHE A 1 213 ? -1.791 26.797 -2.342 1 98.88 213 PHE A O 1
ATOM 1623 N N . VAL A 1 214 ? -3.221 28.078 -3.459 1 98.94 214 VAL A N 1
ATOM 1624 C CA . VAL A 1 214 ? -2.539 27.984 -4.746 1 98.94 214 VAL A CA 1
ATOM 1625 C C . VAL A 1 214 ? -2.205 29.391 -5.254 1 98.94 214 VAL A C 1
ATOM 1627 O O . VAL A 1 214 ? -3.102 30.203 -5.48 1 98.94 214 VAL A O 1
ATOM 1630 N N . ASN A 1 215 ? -0.895 29.688 -5.367 1 98.75 215 ASN A N 1
ATOM 1631 C CA . ASN A 1 215 ? -0.418 31 -5.785 1 98.75 215 ASN A CA 1
ATOM 1632 C C . ASN A 1 215 ? -1.008 32.125 -4.918 1 98.75 215 ASN A C 1
ATOM 1634 O O . ASN A 1 215 ? -1.479 33.125 -5.438 1 98.75 215 ASN A O 1
ATOM 1638 N N . GLY A 1 216 ? -1.096 31.828 -3.689 1 98.5 216 GLY A N 1
ATOM 1639 C CA . GLY A 1 216 ? -1.514 32.844 -2.734 1 98.5 216 GLY A CA 1
ATOM 1640 C C . GLY A 1 216 ? -3.018 32.906 -2.545 1 98.5 216 GLY A C 1
ATOM 1641 O O . GLY A 1 216 ? -3.506 33.5 -1.596 1 98.5 216 GLY A O 1
ATOM 1642 N N . GLU A 1 217 ? -3.762 32.25 -3.404 1 98.75 217 GLU A N 1
ATOM 1643 C CA . GLU A 1 217 ? -5.215 32.219 -3.266 1 98.75 217 GLU A CA 1
ATOM 1644 C C . GLU A 1 217 ? -5.637 31.062 -2.352 1 98.75 217 GLU A C 1
ATOM 1646 O O . GLU A 1 217 ? -5.273 29.906 -2.586 1 98.75 217 GLU A O 1
ATOM 1651 N N . ARG A 1 218 ? -6.414 31.406 -1.324 1 98.69 218 ARG A N 1
ATOM 1652 C CA . ARG A 1 218 ? -6.949 30.344 -0.477 1 98.69 218 ARG A CA 1
ATOM 1653 C C . ARG A 1 218 ? -7.914 29.453 -1.254 1 98.69 218 ARG A C 1
ATOM 1655 O O . ARG A 1 218 ? -8.867 29.953 -1.86 1 98.69 218 ARG A O 1
ATOM 1662 N N . ARG A 1 219 ? -7.613 28.172 -1.24 1 98.62 219 ARG A N 1
ATOM 1663 C CA . ARG A 1 219 ? -8.43 27.203 -1.963 1 98.62 219 ARG A CA 1
ATOM 1664 C C . ARG A 1 219 ? -9.273 26.375 -1.001 1 98.62 219 ARG A C 1
ATOM 1666 O O . ARG A 1 219 ? -10.453 26.125 -1.257 1 98.62 219 ARG A O 1
ATOM 1673 N N . GLN A 1 220 ? -8.672 25.922 0.053 1 98.69 220 GLN A N 1
ATOM 1674 C CA . GLN A 1 220 ? -9.344 25.062 1.025 1 98.69 220 GLN A CA 1
ATOM 1675 C C . GLN A 1 220 ? -9.273 25.672 2.428 1 98.69 220 GLN A C 1
ATOM 1677 O O . GLN A 1 220 ? -8.258 26.25 2.805 1 98.69 220 GLN A O 1
ATOM 1682 N N . THR A 1 221 ? -10.305 25.5 3.188 1 98.19 221 THR A N 1
ATOM 1683 C CA . THR A 1 221 ? -10.367 25.891 4.594 1 98.19 221 THR A CA 1
ATOM 1684 C C . THR A 1 221 ? -11.336 25 5.359 1 98.19 221 THR A C 1
ATOM 1686 O O . THR A 1 221 ? -12.383 24.625 4.836 1 98.19 221 THR A O 1
ATOM 1689 N N . GLY A 1 222 ? -10.969 24.594 6.52 1 97.81 222 GLY A N 1
ATOM 1690 C CA . GLY A 1 222 ? -11.781 23.75 7.379 1 97.81 222 GLY A CA 1
ATOM 1691 C C . GLY A 1 222 ? -11.219 23.594 8.773 1 97.81 222 GLY A C 1
ATOM 1692 O O . GLY A 1 222 ? -10.422 24.422 9.227 1 97.81 222 GLY A O 1
ATOM 1693 N N . ARG A 1 223 ? -11.758 22.688 9.461 1 98.38 223 ARG A N 1
ATOM 1694 C CA . ARG A 1 223 ? -11.289 22.297 10.789 1 98.38 223 ARG A CA 1
ATOM 1695 C C . ARG A 1 223 ? -11.008 20.812 10.859 1 98.38 223 ARG A C 1
ATOM 1697 O O . ARG A 1 223 ? -11.75 20 10.297 1 98.38 223 ARG A O 1
ATOM 1704 N N . THR A 1 224 ? -9.984 20.422 11.625 1 98.12 224 THR A N 1
ATOM 1705 C CA . THR A 1 224 ? -9.555 19.016 11.641 1 98.12 224 THR A CA 1
ATOM 1706 C C . THR A 1 224 ? -10.508 18.172 12.477 1 98.12 224 THR A C 1
ATOM 1708 O O . THR A 1 224 ? -10.469 16.938 12.422 1 98.12 224 THR A O 1
ATOM 1711 N N . ASP A 1 225 ? -11.359 18.781 13.242 1 96.94 225 ASP A N 1
ATOM 1712 C CA . ASP A 1 225 ? -12.312 18.016 14.031 1 96.94 225 ASP A CA 1
ATOM 1713 C C . ASP A 1 225 ? -13.664 17.922 13.32 1 96.94 225 ASP A C 1
ATOM 1715 O O . ASP A 1 225 ? -14.648 17.453 13.906 1 96.94 225 ASP A O 1
ATOM 1719 N N . ALA A 1 226 ? -13.781 18.312 12.055 1 96.94 226 ALA A N 1
ATOM 1720 C CA . ALA A 1 226 ? -15.016 18.266 11.281 1 96.94 226 ALA A CA 1
ATOM 1721 C C . ALA A 1 226 ? -15.125 16.969 10.484 1 96.94 226 ALA A C 1
ATOM 1723 O O . ALA A 1 226 ? -15.953 16.844 9.578 1 96.94 226 ALA A O 1
ATOM 1724 N N . LEU A 1 227 ? -14.344 15.984 10.812 1 97.56 227 LEU A N 1
ATOM 1725 C CA . LEU A 1 227 ? -14.352 14.719 10.094 1 97.56 227 LEU A CA 1
ATOM 1726 C C . LEU A 1 227 ? -15.68 14 10.281 1 97.56 227 LEU A C 1
ATOM 1728 O O . LEU A 1 227 ? -16.219 13.945 11.391 1 97.56 227 LEU A O 1
ATOM 1732 N N . ILE A 1 228 ? -16.234 13.445 9.227 1 97.06 228 ILE A N 1
ATOM 1733 C CA . ILE A 1 228 ? -17.438 12.617 9.297 1 97.06 228 ILE A CA 1
ATOM 1734 C C . ILE A 1 228 ? -17.156 11.383 10.156 1 97.06 228 ILE A C 1
ATOM 1736 O O . ILE A 1 228 ? -17.906 11.094 11.094 1 97.06 228 ILE A O 1
ATOM 1740 N N . PHE A 1 229 ? -16.156 10.656 9.773 1 98.06 229 PHE A N 1
ATOM 1741 C CA . PHE A 1 229 ? -15.586 9.602 10.602 1 98.06 229 PHE A CA 1
ATOM 1742 C C . PHE A 1 229 ? -14.336 10.102 11.32 1 98.06 229 PHE A C 1
ATOM 1744 O O . PHE A 1 229 ? -13.312 10.375 10.68 1 98.06 229 PHE A O 1
ATOM 1751 N N . ASP A 1 230 ? -14.469 10.203 12.617 1 98.12 230 ASP A N 1
ATOM 1752 C CA . ASP A 1 230 ? -13.352 10.781 13.367 1 98.12 230 ASP A CA 1
ATOM 1753 C C . ASP A 1 230 ? -12.227 9.766 13.539 1 98.12 230 ASP A C 1
ATOM 1755 O O . ASP A 1 230 ? -12.328 8.625 13.086 1 98.12 230 ASP A O 1
ATOM 1759 N N . ILE A 1 231 ? -11.148 10.227 14.172 1 98.5 231 ILE A N 1
ATOM 1760 C CA . ILE A 1 231 ? -9.906 9.461 14.234 1 98.5 231 ILE A CA 1
ATOM 1761 C C . ILE A 1 231 ? -10.141 8.148 14.977 1 98.5 231 ILE A C 1
ATOM 1763 O O . ILE A 1 231 ? -9.773 7.078 14.492 1 98.5 231 ILE A O 1
ATOM 1767 N N . PRO A 1 232 ? -10.82 8.102 16.156 1 98.62 232 PRO A N 1
ATOM 1768 C CA . PRO A 1 232 ? -11.102 6.824 16.812 1 98.62 232 PRO A CA 1
ATOM 1769 C C . PRO A 1 232 ? -11.93 5.883 15.945 1 98.62 232 PRO A C 1
ATOM 1771 O O . PRO A 1 232 ? -11.664 4.68 15.906 1 98.62 232 PRO A O 1
ATOM 1774 N N . ALA A 1 233 ? -12.914 6.438 15.242 1 98.44 233 ALA A N 1
ATOM 1775 C CA . ALA A 1 233 ? -13.742 5.621 14.359 1 98.44 233 ALA A CA 1
ATOM 1776 C C . ALA A 1 233 ? -12.914 5.02 13.234 1 98.44 233 ALA A C 1
ATOM 1778 O O . ALA A 1 233 ? -13.086 3.85 12.883 1 98.44 233 ALA A O 1
ATOM 1779 N N . ILE A 1 234 ? -12.016 5.816 12.664 1 98.69 234 ILE A N 1
ATOM 1780 C CA . ILE A 1 234 ? -11.148 5.367 11.57 1 98.69 234 ILE A CA 1
ATOM 1781 C C . ILE A 1 234 ? -10.273 4.211 12.047 1 98.69 234 ILE A C 1
ATOM 1783 O O . ILE A 1 234 ? -10.234 3.154 11.414 1 98.69 234 ILE A O 1
ATOM 1787 N N . LEU A 1 235 ? -9.594 4.418 13.195 1 98.75 235 LEU A N 1
ATOM 1788 C CA . LEU A 1 235 ? -8.68 3.393 13.68 1 98.75 235 LEU A CA 1
ATOM 1789 C C . LEU A 1 235 ? -9.438 2.115 14.031 1 98.75 235 LEU A C 1
ATOM 1791 O O . LEU A 1 235 ? -8.984 1.014 13.711 1 98.75 235 LEU A O 1
ATOM 1795 N N . ALA A 1 236 ? -10.562 2.285 14.688 1 98.56 236 ALA A N 1
ATOM 1796 C CA . ALA A 1 236 ? -11.352 1.126 15.086 1 98.56 236 ALA A CA 1
ATOM 1797 C C . ALA A 1 236 ? -11.82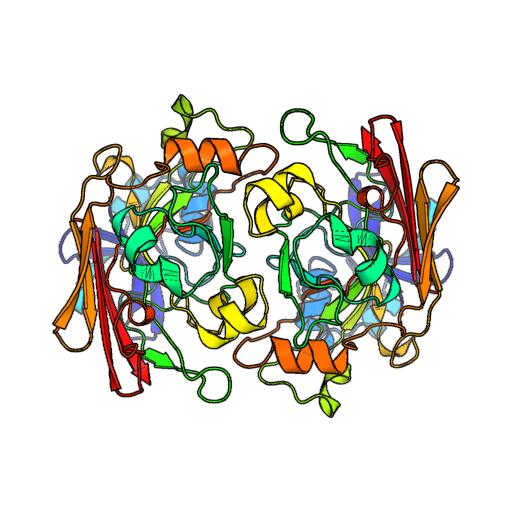8 0.335 13.875 1 98.56 236 ALA A C 1
ATOM 1799 O O . ALA A 1 236 ? -11.703 -0.891 13.828 1 98.56 236 ALA A O 1
ATOM 1800 N N . ASP A 1 237 ? -12.336 1.021 12.93 1 98.31 237 ASP A N 1
ATOM 1801 C CA . ASP A 1 237 ? -12.906 0.36 11.758 1 98.31 237 ASP A CA 1
ATOM 1802 C C . ASP A 1 237 ? -11.812 -0.282 10.906 1 98.31 237 ASP A C 1
ATOM 1804 O O . ASP A 1 237 ? -11.906 -1.457 10.547 1 98.31 237 ASP A O 1
ATOM 1808 N N . PHE A 1 238 ? -10.758 0.421 10.594 1 98.44 238 PHE A N 1
ATOM 1809 C CA . PHE A 1 238 ? -9.727 -0.076 9.688 1 98.44 238 PHE A CA 1
ATOM 1810 C C . PHE A 1 238 ? -8.953 -1.223 10.328 1 98.44 238 PHE A C 1
ATOM 1812 O O . PHE A 1 238 ? -8.5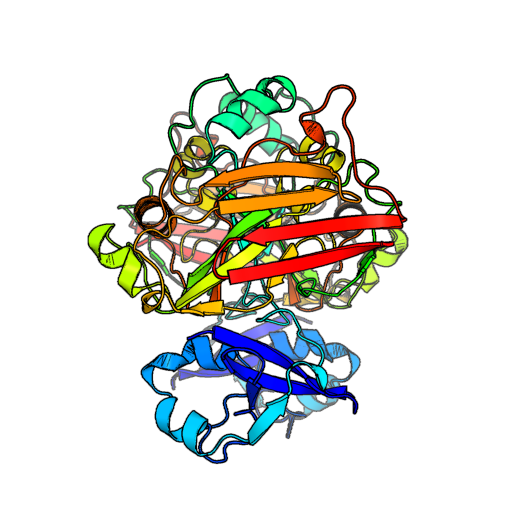23 -2.148 9.641 1 98.44 238 PHE A O 1
ATOM 1819 N N . SER A 1 239 ? -8.781 -1.179 11.586 1 98.5 239 SER A N 1
ATOM 1820 C CA . SER A 1 239 ? -7.973 -2.189 12.266 1 98.5 239 SER A CA 1
ATOM 1821 C C . SER A 1 239 ? -8.773 -3.465 12.508 1 98.5 239 SER A C 1
ATOM 1823 O O . SER A 1 239 ? -8.234 -4.453 13.016 1 98.5 239 SER A O 1
ATOM 1825 N N . LYS A 1 240 ? -10.055 -3.387 12.188 1 97.44 240 LYS A N 1
ATOM 1826 C CA . LYS A 1 240 ? -10.812 -4.633 12.266 1 97.44 240 LYS A CA 1
ATOM 1827 C C . LYS A 1 240 ? -10.273 -5.664 11.273 1 97.44 240 LYS A C 1
ATOM 1829 O O . LYS A 1 240 ? -10.578 -5.609 10.078 1 97.44 240 LYS A O 1
ATOM 1834 N N . GLY A 1 241 ? -9.5 -6.656 11.781 1 97.38 241 GLY A N 1
ATOM 1835 C CA . GLY A 1 241 ? -8.891 -7.699 10.961 1 97.38 241 GLY A CA 1
ATOM 1836 C C . GLY A 1 241 ? -7.598 -7.258 10.305 1 97.38 241 GLY A C 1
ATOM 1837 O O . GLY A 1 241 ? -7.016 -8.008 9.516 1 97.38 241 GLY A O 1
ATOM 1838 N N . THR A 1 242 ? -7.176 -6.07 10.547 1 98 242 THR A N 1
ATOM 1839 C CA . THR A 1 242 ? -5.969 -5.531 9.93 1 98 242 THR A CA 1
ATOM 1840 C C . THR A 1 242 ? -5.043 -4.934 10.984 1 98 242 THR A C 1
ATOM 1842 O O . THR A 1 242 ? -5.469 -4.109 11.797 1 98 242 THR A O 1
ATOM 1845 N N . THR A 1 243 ? -3.816 -5.285 10.969 1 98.19 243 THR A N 1
ATOM 1846 C CA . THR A 1 243 ? -2.869 -4.77 11.953 1 98.19 243 THR A CA 1
ATOM 1847 C C . THR A 1 243 ? -2.273 -3.443 11.484 1 98.19 243 THR A C 1
ATOM 1849 O O . THR A 1 243 ? -1.833 -3.324 10.336 1 98.19 243 THR A O 1
ATOM 1852 N N . LEU A 1 244 ? -2.285 -2.477 12.352 1 98.62 244 LEU A N 1
ATOM 1853 C CA . LEU A 1 244 ? -1.557 -1.228 12.156 1 98.62 244 LEU A CA 1
ATOM 1854 C C . LEU A 1 244 ? -0.209 -1.267 12.867 1 98.62 244 LEU A C 1
ATOM 1856 O O . LEU A 1 244 ? -0.096 -1.828 13.961 1 98.62 244 LEU A O 1
ATOM 1860 N N . TYR A 1 245 ? 0.772 -0.669 12.258 1 97.94 245 TYR A N 1
ATOM 1861 C CA . TYR A 1 245 ? 2.127 -0.694 12.797 1 97.94 245 TYR A CA 1
ATOM 1862 C C . TYR A 1 245 ? 2.641 0.719 13.047 1 97.94 245 TYR A C 1
ATOM 1864 O O . TYR A 1 245 ? 2.236 1.662 12.367 1 97.94 245 TYR A O 1
ATOM 1872 N N . PRO A 1 246 ? 3.572 0.842 14.062 1 98.25 246 PRO A N 1
ATOM 1873 C CA . PRO A 1 246 ? 4.234 2.141 14.203 1 98.25 246 PRO A CA 1
ATOM 1874 C C . PRO A 1 246 ? 4.922 2.596 12.914 1 98.25 246 PRO A C 1
ATOM 1876 O O . PRO A 1 246 ? 5.699 1.841 12.328 1 98.25 246 PRO A O 1
ATOM 1879 N N . GLY A 1 247 ? 4.57 3.797 12.508 1 97.75 247 GLY A N 1
ATOM 1880 C CA . GLY A 1 247 ? 5.102 4.312 11.258 1 97.75 247 GLY A CA 1
ATOM 1881 C C . GLY A 1 247 ? 4.062 4.375 10.148 1 97.75 247 GLY A C 1
ATOM 1882 O O . GLY A 1 247 ? 4.262 5.062 9.148 1 97.75 247 GLY A O 1
ATOM 1883 N N . ASP A 1 248 ? 2.955 3.617 10.32 1 98.56 248 ASP A N 1
ATOM 1884 C CA . ASP A 1 248 ? 1.859 3.781 9.367 1 98.56 248 ASP A CA 1
ATOM 1885 C C . ASP A 1 248 ? 1.351 5.219 9.359 1 98.56 248 ASP A C 1
ATOM 1887 O O . ASP A 1 248 ? 1.267 5.863 10.406 1 98.56 248 ASP A O 1
ATOM 1891 N N . VAL A 1 249 ? 1.05 5.707 8.156 1 98.88 249 VAL A N 1
ATOM 1892 C CA . VAL A 1 249 ? 0.496 7.043 7.98 1 98.88 249 VAL A CA 1
ATOM 1893 C C . VAL A 1 249 ? -0.94 6.945 7.469 1 98.88 249 VAL A C 1
ATOM 1895 O O . VAL A 1 249 ? -1.223 6.191 6.539 1 98.88 249 VAL A O 1
ATOM 1898 N N . ILE A 1 250 ? -1.85 7.652 8.094 1 98.94 250 ILE A N 1
ATOM 1899 C CA . ILE A 1 250 ? -3.246 7.73 7.676 1 98.94 250 ILE A CA 1
ATOM 1900 C C . ILE A 1 250 ? -3.592 9.172 7.305 1 98.94 250 ILE A C 1
ATOM 1902 O O . ILE A 1 250 ? -3.467 10.078 8.133 1 98.94 250 ILE A O 1
ATOM 1906 N N . LEU A 1 251 ? -3.955 9.398 6.055 1 98.94 251 LEU A N 1
ATOM 1907 C CA . LEU A 1 251 ? -4.531 10.68 5.645 1 98.94 251 LEU A CA 1
ATOM 1908 C C . LEU A 1 251 ? -6.047 10.672 5.816 1 98.94 251 LEU A C 1
ATOM 1910 O O . LEU A 1 251 ? -6.73 9.789 5.293 1 98.94 251 LEU A O 1
ATOM 1914 N N . THR A 1 252 ? -6.629 11.656 6.449 1 98.81 252 THR A N 1
ATOM 1915 C CA . THR A 1 252 ? -7.949 11.508 7.047 1 98.81 252 THR A CA 1
ATOM 1916 C C . THR A 1 252 ? -9.016 12.148 6.164 1 98.81 252 THR A C 1
ATOM 1918 O O . THR A 1 252 ? -10.188 12.219 6.547 1 98.81 252 THR A O 1
ATOM 1921 N N . GLY A 1 253 ? -8.656 12.633 5.016 1 98.25 253 GLY A N 1
ATOM 1922 C CA . GLY A 1 253 ? -9.602 13.32 4.156 1 98.25 253 GLY A CA 1
ATOM 1923 C C . GLY A 1 253 ? -9.305 14.797 3.994 1 98.25 253 GLY A C 1
ATOM 1924 O O . GLY A 1 253 ? -8.477 15.352 4.723 1 98.25 253 GLY A O 1
ATOM 1925 N N . THR A 1 254 ? -9.945 15.422 3.064 1 98.5 254 THR A N 1
ATOM 1926 C CA . THR A 1 254 ? -9.648 16.812 2.725 1 98.5 254 THR A CA 1
ATOM 1927 C C . THR A 1 254 ? -10.922 17.656 2.76 1 98.5 254 THR A C 1
ATOM 1929 O O . THR A 1 254 ? -12 17.172 2.416 1 98.5 254 THR A O 1
ATOM 1932 N N . PRO A 1 255 ? -10.852 18.906 3.195 1 98 255 PRO A N 1
ATOM 1933 C CA . PRO A 1 255 ? -12 19.812 3.104 1 98 255 PRO A CA 1
ATOM 1934 C C . PRO A 1 255 ? -12.297 20.234 1.671 1 98 255 PRO A C 1
ATOM 1936 O O . PRO A 1 255 ? -11.57 19.875 0.746 1 98 255 PRO A O 1
ATOM 1939 N N . ALA A 1 256 ? -13.391 20.969 1.511 1 97.19 256 ALA A N 1
ATOM 1940 C CA . ALA A 1 256 ? -13.805 21.453 0.198 1 97.19 256 ALA A CA 1
ATOM 1941 C C . ALA A 1 256 ? -12.789 22.438 -0.363 1 97.19 256 ALA A C 1
ATOM 1943 O O . ALA A 1 256 ? -11.984 23.016 0.382 1 97.19 256 ALA A O 1
ATOM 1944 N N . GLY A 1 257 ? -12.852 22.641 -1.672 1 98 257 GLY A N 1
ATOM 1945 C CA . GLY A 1 257 ? -12.031 23.641 -2.33 1 98 257 GLY A CA 1
ATOM 1946 C C . GLY A 1 257 ? -10.953 23.062 -3.217 1 98 257 GLY A C 1
ATOM 1947 O O . GLY A 1 257 ? -10.039 23.766 -3.646 1 98 257 GLY A O 1
ATOM 1948 N N . VAL A 1 258 ? -10.984 21.781 -3.473 1 98.19 258 VAL A N 1
ATOM 1949 C CA . VAL A 1 258 ? -10.047 21.156 -4.391 1 98.19 258 VAL A CA 1
ATOM 1950 C C . VAL A 1 258 ? -10.258 21.703 -5.805 1 98.19 258 VAL A C 1
ATOM 1952 O O . VAL A 1 258 ? -11.297 22.281 -6.102 1 98.19 258 VAL A O 1
ATOM 1955 N N . GLY A 1 259 ? -9.273 21.484 -6.66 1 98 259 GLY A N 1
ATOM 1956 C CA . GLY A 1 259 ? -9.359 21.984 -8.023 1 98 259 GLY A CA 1
ATOM 1957 C C . GLY A 1 259 ? -10.547 21.406 -8.789 1 98 259 GLY A C 1
ATOM 1958 O O . GLY A 1 259 ? -11.18 22.109 -9.578 1 98 259 GLY A O 1
ATOM 1959 N N . ALA A 1 260 ? -10.836 20.188 -8.625 1 96.62 260 ALA A N 1
ATOM 1960 C CA . ALA A 1 260 ? -11.922 19.5 -9.32 1 96.62 260 ALA A CA 1
ATOM 1961 C C . ALA A 1 260 ? -13.281 20.078 -8.93 1 96.62 260 ALA A C 1
ATOM 1963 O O . ALA A 1 260 ? -14.273 19.875 -9.633 1 96.62 260 ALA A O 1
ATOM 1964 N N . GLY A 1 261 ? -13.328 20.781 -7.801 1 94.88 261 GLY A N 1
ATOM 1965 C CA . GLY A 1 261 ? -14.586 21.328 -7.301 1 94.88 261 GLY A CA 1
ATOM 1966 C C . GLY A 1 261 ? -14.992 22.609 -8 1 94.88 261 GLY A C 1
ATOM 1967 O O . GLY A 1 261 ? -16.125 23.078 -7.828 1 94.88 261 GLY A O 1
ATOM 1968 N N . PHE A 1 262 ? -14.117 23.188 -8.773 1 95.62 262 PHE A N 1
ATOM 1969 C CA . PHE A 1 262 ? -14.422 24.406 -9.523 1 95.62 262 PHE A CA 1
ATOM 1970 C C . PHE A 1 262 ? -15.078 24.078 -10.852 1 95.62 262 PHE A C 1
ATOM 1972 O O . PHE A 1 262 ? -14.961 22.953 -11.352 1 95.62 262 PHE A O 1
ATOM 1979 N N . ASN A 1 263 ? -15.711 25.031 -11.336 1 93.88 263 ASN A N 1
ATOM 1980 C CA . ASN A 1 263 ? -16.281 24.938 -12.672 1 93.88 263 ASN A CA 1
ATOM 1981 C C . ASN A 1 263 ? -15.859 26.094 -13.555 1 93.88 263 ASN A C 1
ATOM 1983 O O . ASN A 1 263 ? -16.328 27.219 -13.383 1 93.88 263 ASN A O 1
ATOM 1987 N N . PRO A 1 264 ? -15.125 26 -14.562 1 96.19 264 PRO A N 1
ATOM 1988 C CA . PRO A 1 264 ? -14.445 24.719 -14.836 1 96.19 264 PRO A CA 1
ATOM 1989 C C . PRO A 1 264 ? -13.406 24.375 -13.773 1 96.19 264 PRO A C 1
ATOM 1991 O O . PRO A 1 264 ? -12.992 25.234 -12.992 1 96.19 264 PRO A O 1
ATOM 1994 N N . PRO A 1 265 ? -12.93 23.047 -13.758 1 97.12 265 PRO A N 1
ATOM 1995 C CA . PRO A 1 265 ? -11.906 22.656 -12.789 1 97.12 265 PRO A CA 1
ATOM 1996 C C . PRO A 1 265 ? -10.633 23.5 -12.883 1 97.12 265 PRO A C 1
ATOM 1998 O O . PRO A 1 265 ? -10.297 23.984 -13.969 1 97.12 265 PRO A O 1
ATOM 2001 N N . ARG A 1 266 ? -9.977 23.656 -11.75 1 98.06 266 ARG A N 1
ATOM 2002 C CA . ARG A 1 266 ? -8.727 24.406 -11.68 1 98.06 266 ARG A CA 1
ATOM 2003 C C . ARG A 1 266 ? -7.578 23.516 -11.219 1 98.06 266 ARG A C 1
ATOM 2005 O O . ARG A 1 266 ? -7.133 23.609 -10.07 1 98.06 266 ARG A O 1
ATOM 2012 N N . PHE A 1 267 ? -7.043 22.797 -12.148 1 98.5 267 PHE A N 1
ATOM 2013 C CA . PHE A 1 267 ? -5.977 21.844 -11.859 1 98.5 267 PHE A CA 1
ATOM 2014 C C . PHE A 1 267 ? -4.621 22.547 -11.844 1 98.5 267 PHE A C 1
ATOM 2016 O O . PHE A 1 267 ? -4.469 23.625 -12.398 1 98.5 267 PHE A O 1
ATOM 2023 N N . LEU A 1 268 ? -3.715 21.906 -11.195 1 98.81 268 LEU A N 1
ATOM 2024 C CA . LEU A 1 268 ? -2.373 22.453 -11.023 1 98.81 268 LEU A CA 1
ATOM 2025 C C . LEU A 1 268 ? -1.6 22.422 -12.336 1 98.81 268 LEU A C 1
ATOM 2027 O O . LEU A 1 268 ? -1.771 21.516 -13.141 1 98.81 268 LEU A O 1
ATOM 2031 N N . LYS A 1 269 ? -0.717 23.391 -12.523 1 98 269 LYS A N 1
ATOM 2032 C CA . LYS A 1 269 ? 0.173 23.516 -13.672 1 98 269 LYS A CA 1
ATOM 2033 C C . LYS A 1 269 ? 1.594 23.859 -13.234 1 98 269 LYS A C 1
ATOM 2035 O O . LYS A 1 269 ? 1.805 24.344 -12.125 1 98 269 LYS A O 1
ATOM 2040 N N . PRO A 1 270 ? 2.547 23.531 -14.156 1 98.06 270 PRO A N 1
ATOM 2041 C CA . PRO A 1 270 ? 3.912 23.953 -13.812 1 98.06 270 PRO A CA 1
ATOM 2042 C C . PRO A 1 270 ? 4.004 25.422 -13.445 1 98.06 270 PRO A C 1
ATOM 2044 O O . PRO A 1 270 ? 3.375 26.266 -14.086 1 98.06 270 PRO A O 1
ATOM 2047 N N . GLY A 1 271 ? 4.73 25.734 -12.367 1 98.31 271 GLY A N 1
ATOM 2048 C CA . GLY A 1 271 ? 4.891 27.094 -11.883 1 98.31 271 GLY A CA 1
ATOM 2049 C C . GLY A 1 271 ? 4 27.422 -10.703 1 98.31 271 GLY A C 1
ATOM 2050 O O . GLY A 1 271 ? 4.266 28.359 -9.961 1 98.31 271 GLY A O 1
ATOM 2051 N N . ASP A 1 272 ? 2.893 26.656 -10.516 1 98.81 272 ASP A N 1
ATOM 2052 C CA . ASP A 1 272 ? 1.998 26.891 -9.391 1 98.81 272 ASP A CA 1
ATOM 2053 C C . ASP A 1 272 ? 2.697 26.594 -8.062 1 98.81 272 ASP A C 1
ATOM 2055 O O . ASP A 1 272 ? 3.463 25.641 -7.957 1 98.81 272 ASP A O 1
ATOM 2059 N N . GLU A 1 273 ? 2.453 27.375 -7.086 1 98.88 273 GLU A N 1
ATOM 2060 C CA . GLU A 1 273 ? 2.857 27.125 -5.707 1 98.88 273 GLU A CA 1
ATOM 2061 C C . GLU A 1 273 ? 1.668 26.688 -4.855 1 98.88 273 GLU A C 1
ATOM 2063 O O . GLU A 1 273 ? 0.632 27.359 -4.836 1 98.88 273 GLU A O 1
ATOM 2068 N N . VAL A 1 274 ? 1.84 25.562 -4.199 1 98.94 274 VAL A N 1
ATOM 2069 C CA . VAL A 1 274 ? 0.802 25.062 -3.307 1 9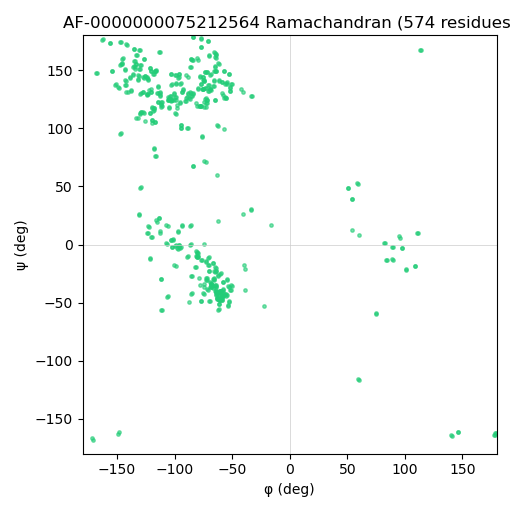8.94 274 VAL A CA 1
ATOM 2070 C C . VAL A 1 274 ? 1.28 25.141 -1.858 1 98.94 274 VAL A C 1
ATOM 2072 O O . VAL A 1 274 ? 2.344 24.609 -1.52 1 98.94 274 VAL A O 1
ATOM 2075 N N . ILE A 1 275 ? 0.567 25.828 -1.036 1 98.94 275 ILE A N 1
ATOM 2076 C CA . ILE A 1 275 ? 0.805 25.844 0.403 1 98.94 275 ILE A CA 1
ATOM 2077 C C . ILE A 1 275 ? -0.259 25.016 1.114 1 98.94 275 ILE A C 1
ATOM 2079 O O . ILE A 1 275 ? -1.456 25.188 0.868 1 98.94 275 ILE A O 1
ATOM 2083 N N . SER A 1 276 ? 0.066 24.062 1.876 1 98.94 276 SER A N 1
ATOM 2084 C CA . SER A 1 276 ? -0.783 23.297 2.781 1 98.94 276 SER A CA 1
ATOM 2085 C C . SER A 1 276 ? -0.423 23.562 4.238 1 98.94 276 SER A C 1
ATOM 2087 O O . SER A 1 276 ? 0.728 23.375 4.641 1 98.94 276 SER A O 1
ATOM 2089 N N . ARG A 1 277 ? -1.419 23.891 4.988 1 98.75 277 ARG A N 1
ATOM 2090 C CA . ARG A 1 277 ? -1.093 24.359 6.328 1 98.75 277 ARG A CA 1
ATOM 2091 C C . ARG A 1 277 ? -2.117 23.875 7.348 1 98.75 277 ARG A C 1
ATOM 2093 O O . ARG A 1 277 ? -3.316 23.844 7.062 1 98.75 277 ARG A O 1
ATOM 2100 N N . ILE A 1 278 ? -1.641 23.453 8.469 1 98.88 278 ILE A N 1
ATOM 2101 C CA . ILE A 1 278 ? -2.496 23.156 9.609 1 98.88 278 ILE A CA 1
ATOM 2102 C C . ILE A 1 278 ? -1.984 23.906 10.844 1 98.88 278 ILE A C 1
ATOM 2104 O O . ILE A 1 278 ? -0.795 23.844 11.164 1 98.88 278 ILE A O 1
ATOM 2108 N N . GLU A 1 279 ? -2.92 24.578 11.516 1 98.5 279 GLU A N 1
ATOM 2109 C CA . GLU A 1 279 ? -2.631 25.297 12.75 1 98.5 279 GLU A CA 1
ATOM 2110 C C . GLU A 1 279 ? -1.918 24.406 13.758 1 98.5 279 GLU A C 1
ATOM 2112 O O . GLU A 1 279 ? -2.314 23.25 13.969 1 98.5 279 GLU A O 1
ATOM 2117 N N . GLY A 1 280 ? -0.814 25 14.312 1 97 280 GLY A N 1
ATOM 2118 C CA . GLY A 1 280 ? -0.156 24.281 15.391 1 97 280 GLY A CA 1
ATOM 2119 C C . GLY A 1 280 ? 0.825 23.234 14.891 1 97 280 GLY A C 1
ATOM 2120 O O . GLY A 1 280 ? 1.652 22.734 15.656 1 97 280 GLY A O 1
ATOM 2121 N N . ILE A 1 281 ? 0.813 22.875 13.609 1 98.31 281 ILE A N 1
ATOM 2122 C CA . ILE A 1 281 ? 1.707 21.859 13.07 1 98.31 281 ILE A CA 1
ATOM 2123 C C . ILE A 1 281 ? 2.719 22.5 12.125 1 98.31 281 ILE A C 1
ATOM 2125 O O . ILE A 1 281 ? 3.93 22.391 12.336 1 98.31 281 ILE A O 1
ATOM 2129 N N . GLY A 1 282 ? 2.232 23.188 11.117 1 98.19 282 GLY A N 1
ATOM 2130 C CA . GLY A 1 282 ? 3.129 23.875 10.203 1 98.19 282 GLY A CA 1
ATOM 2131 C C . GLY A 1 282 ? 2.604 23.906 8.781 1 98.19 282 GLY A C 1
ATOM 2132 O O . GLY A 1 282 ? 1.393 23.859 8.555 1 98.19 282 GLY A O 1
ATOM 2133 N N . GLU A 1 283 ? 3.521 24.156 7.832 1 98.38 283 GLU A N 1
ATOM 2134 C CA . GLU A 1 283 ? 3.1 24.297 6.441 1 98.38 283 GLU A CA 1
ATOM 2135 C C . GLU A 1 283 ? 4.035 23.547 5.5 1 98.38 283 GLU A C 1
ATOM 2137 O O . GLU A 1 283 ? 5.219 23.375 5.797 1 98.38 283 GLU A O 1
ATOM 2142 N N . LEU A 1 284 ? 3.492 23.031 4.465 1 98.81 284 LEU A N 1
ATOM 2143 C CA . LEU A 1 284 ? 4.176 22.547 3.273 1 98.81 284 LEU A CA 1
ATOM 2144 C C . LEU A 1 284 ? 4.098 23.578 2.146 1 98.81 284 LEU A C 1
ATOM 2146 O O . LEU A 1 284 ? 3.037 24.156 1.908 1 98.81 284 LEU A O 1
ATOM 2150 N N . ARG A 1 285 ? 5.215 23.859 1.586 1 98.75 285 ARG A N 1
ATOM 2151 C CA . ARG A 1 285 ? 5.281 24.719 0.407 1 98.75 285 ARG A CA 1
ATOM 2152 C C . ARG A 1 285 ? 5.895 23.984 -0.776 1 98.75 285 ARG A C 1
ATOM 2154 O O . ARG A 1 285 ? 7.105 23.766 -0.821 1 98.75 285 ARG A O 1
ATOM 2161 N N . ASN A 1 286 ? 5.105 23.609 -1.771 1 98.88 286 ASN A N 1
ATOM 2162 C CA . ASN A 1 286 ? 5.57 22.844 -2.922 1 98.88 286 ASN A CA 1
ATOM 2163 C C . ASN A 1 286 ? 5.328 23.594 -4.23 1 98.88 286 ASN A C 1
ATOM 2165 O O . ASN A 1 286 ? 4.223 24.062 -4.484 1 98.88 286 ASN A O 1
ATOM 2169 N N . VAL A 1 287 ? 6.324 23.656 -4.992 1 98.81 287 VAL A N 1
ATOM 2170 C CA . VAL A 1 287 ? 6.215 24.281 -6.309 1 98.81 287 VAL A CA 1
ATOM 2171 C C . VAL A 1 287 ? 6.148 23.203 -7.387 1 98.81 287 VAL A C 1
ATOM 2173 O O . VAL A 1 287 ? 6.957 22.281 -7.395 1 98.81 287 VAL A O 1
ATOM 2176 N N . MET A 1 288 ? 5.121 23.344 -8.219 1 98.56 288 MET A N 1
ATOM 2177 C CA . MET A 1 288 ? 4.965 22.391 -9.32 1 98.56 288 MET A CA 1
ATOM 2178 C C . MET A 1 288 ? 5.965 22.688 -10.43 1 98.56 288 MET A C 1
ATOM 2180 O O . MET A 1 288 ? 6.176 23.844 -10.797 1 98.56 288 MET A O 1
ATOM 2184 N N . VAL A 1 289 ? 6.57 21.688 -10.883 1 98.06 289 VAL A N 1
ATOM 2185 C CA . VAL A 1 289 ? 7.504 21.844 -11.992 1 98.06 289 VAL A CA 1
ATOM 2186 C C . VAL A 1 289 ? 7.199 20.812 -13.078 1 98.06 289 VAL A C 1
ATOM 2188 O O . VAL A 1 289 ? 6.574 19.781 -12.812 1 98.06 289 VAL A O 1
ATOM 2191 N N . MET B 1 1 ? 15.305 -20.734 -13.219 1 93.75 1 MET B N 1
ATOM 2192 C CA . MET B 1 1 ? 15.609 -21.094 -11.836 1 93.75 1 MET B CA 1
ATOM 2193 C C . MET B 1 1 ? 14.406 -20.859 -10.938 1 93.75 1 MET B C 1
ATOM 2195 O O . MET B 1 1 ? 13.594 -19.969 -11.195 1 93.75 1 MET B O 1
ATOM 2199 N N . LYS B 1 2 ? 14.273 -21.781 -9.945 1 97.94 2 LYS B N 1
ATOM 2200 C CA . LYS B 1 2 ? 13.273 -21.578 -8.898 1 97.94 2 LYS B CA 1
ATOM 2201 C C . LYS B 1 2 ? 13.938 -21.141 -7.594 1 97.94 2 LYS B C 1
ATOM 2203 O O . LYS B 1 2 ? 14.898 -21.75 -7.137 1 97.94 2 LYS B O 1
ATOM 2208 N N . TRP B 1 3 ? 13.469 -20.031 -7.121 1 98 3 TRP B N 1
ATOM 2209 C CA . TRP B 1 3 ? 13.953 -19.516 -5.848 1 98 3 TRP B CA 1
ATOM 2210 C C . TRP B 1 3 ? 12.953 -19.781 -4.73 1 98 3 TRP B C 1
ATOM 2212 O O . TRP B 1 3 ? 11.742 -19.625 -4.918 1 98 3 TRP B O 1
ATOM 2222 N N . ALA B 1 4 ? 13.484 -20.172 -3.588 1 97.88 4 ALA B N 1
ATOM 2223 C CA . ALA B 1 4 ? 12.602 -20.531 -2.479 1 97.88 4 ALA B CA 1
ATOM 2224 C C . ALA B 1 4 ? 13.133 -19.984 -1.158 1 97.88 4 ALA B C 1
ATOM 2226 O O . ALA B 1 4 ? 14.352 -19.875 -0.97 1 97.88 4 ALA B O 1
ATOM 2227 N N . THR B 1 5 ? 12.281 -19.578 -0.328 1 98 5 THR B N 1
ATOM 2228 C CA . THR B 1 5 ? 12.516 -19.359 1.095 1 98 5 THR B CA 1
ATOM 2229 C C . THR B 1 5 ? 12.016 -20.547 1.918 1 98 5 THR B C 1
ATOM 2231 O O . THR B 1 5 ? 10.977 -21.125 1.604 1 98 5 THR B O 1
ATOM 2234 N N . PHE B 1 6 ? 12.828 -20.938 2.945 1 97.62 6 PHE B N 1
ATOM 2235 C CA . PHE B 1 6 ? 12.453 -22.125 3.713 1 97.62 6 PHE B CA 1
ATOM 2236 C C . PHE B 1 6 ? 12.852 -21.969 5.176 1 97.62 6 PHE B C 1
ATOM 2238 O O . PHE B 1 6 ? 13.617 -21.062 5.523 1 97.62 6 PHE B O 1
ATOM 2245 N N . THR B 1 7 ? 12.234 -22.719 6.004 1 97.44 7 THR B N 1
ATOM 2246 C CA . THR B 1 7 ? 12.594 -22.844 7.414 1 97.44 7 THR B CA 1
ATOM 2247 C C . THR B 1 7 ? 13.086 -24.25 7.719 1 97.44 7 THR B C 1
ATOM 2249 O O . THR B 1 7 ? 12.461 -25.234 7.32 1 97.44 7 THR B O 1
ATOM 2252 N N . ARG B 1 8 ? 14.172 -24.359 8.352 1 95.38 8 ARG B N 1
ATOM 2253 C CA . ARG B 1 8 ? 14.727 -25.641 8.781 1 95.38 8 ARG B CA 1
ATOM 2254 C C . ARG B 1 8 ? 13.992 -26.172 10.008 1 95.38 8 ARG B C 1
ATOM 2256 O O . ARG B 1 8 ? 13.234 -25.438 10.648 1 95.38 8 ARG B O 1
ATOM 2263 N N . PRO B 1 9 ? 14.273 -27.406 10.352 1 94.5 9 PRO B N 1
ATOM 2264 C CA . PRO B 1 9 ? 13.602 -27.969 11.516 1 94.5 9 PRO B CA 1
ATOM 2265 C C . PRO B 1 9 ? 13.93 -27.219 12.812 1 94.5 9 PRO B C 1
ATOM 2267 O O . PRO B 1 9 ? 13.102 -27.172 13.719 1 94.5 9 PRO B O 1
ATOM 2270 N N . ASP B 1 10 ? 15.062 -26.609 12.852 1 95.06 10 ASP B N 1
ATOM 2271 C CA . ASP B 1 10 ? 15.469 -25.922 14.07 1 95.06 10 ASP B CA 1
ATOM 2272 C C . ASP B 1 10 ? 14.906 -24.5 14.109 1 95.06 10 ASP B C 1
ATOM 2274 O O . ASP B 1 10 ? 15.188 -23.734 15.031 1 95.06 10 ASP B O 1
ATOM 2278 N N . GLY B 1 11 ? 14.18 -24.141 13.102 1 94.62 11 GLY B N 1
ATOM 2279 C CA . GLY B 1 11 ? 13.523 -22.844 13.078 1 94.62 11 GLY B CA 1
ATOM 2280 C C . GLY B 1 11 ? 14.289 -21.781 12.305 1 94.62 11 GLY B C 1
ATOM 2281 O O . GLY B 1 11 ? 13.797 -20.672 12.086 1 94.62 11 GLY B O 1
ATOM 2282 N N . THR B 1 12 ? 15.391 -22.156 11.859 1 93.5 12 THR B N 1
ATOM 2283 C CA . THR B 1 12 ? 16.219 -21.188 11.148 1 93.5 12 THR B CA 1
ATOM 2284 C C . THR B 1 12 ? 15.734 -21 9.711 1 93.5 12 THR B C 1
ATOM 2286 O O . THR B 1 12 ? 15.461 -21.984 9.016 1 93.5 12 THR B O 1
ATOM 2289 N N . ALA B 1 13 ? 15.68 -19.766 9.391 1 93.69 13 ALA B N 1
ATOM 2290 C CA . ALA B 1 13 ? 15.227 -19.438 8.039 1 93.69 13 ALA B CA 1
ATOM 2291 C C . ALA B 1 13 ? 16.391 -19.469 7.055 1 93.69 13 ALA B C 1
ATOM 2293 O O . ALA B 1 13 ? 17.547 -19.297 7.449 1 93.69 13 ALA B O 1
ATOM 2294 N N . GLY B 1 14 ? 16.062 -19.75 5.789 1 95.31 14 GLY B N 1
ATOM 2295 C CA . GLY B 1 14 ? 17.016 -19.688 4.695 1 95.31 14 GLY B CA 1
ATOM 2296 C C . GLY B 1 14 ? 16.375 -19.484 3.346 1 95.31 14 GLY B C 1
ATOM 2297 O O . GLY B 1 14 ? 15.141 -19.406 3.246 1 95.31 14 GLY B O 1
ATOM 2298 N N . PHE B 1 15 ? 17.172 -19.281 2.352 1 96.12 15 PHE B N 1
ATOM 2299 C CA . PHE B 1 15 ? 16.703 -19.141 0.979 1 96.12 15 PHE B CA 1
ATOM 2300 C C . PHE B 1 15 ? 17.719 -19.703 -0.003 1 96.12 15 PHE B C 1
ATOM 2302 O O . PHE B 1 15 ? 18.891 -19.859 0.343 1 96.12 15 PHE B O 1
ATOM 2309 N N . GLY B 1 16 ? 17.25 -20.094 -1.155 1 96.31 16 GLY B N 1
ATOM 2310 C CA . GLY B 1 16 ? 18.094 -20.672 -2.189 1 96.31 16 GLY B CA 1
ATOM 2311 C C . GLY B 1 16 ? 17.328 -21.109 -3.414 1 96.31 16 GLY B C 1
ATOM 2312 O O . GLY B 1 16 ? 16.219 -20.641 -3.66 1 96.31 16 GLY B O 1
ATOM 2313 N N . THR B 1 17 ? 17.953 -21.906 -4.195 1 97.06 17 THR B N 1
ATOM 2314 C CA . THR B 1 17 ? 17.328 -22.391 -5.418 1 97.06 17 THR B CA 1
ATOM 2315 C C . THR B 1 17 ? 16.781 -23.797 -5.211 1 97.06 17 THR B C 1
ATOM 2317 O O . THR B 1 17 ? 17.312 -24.578 -4.414 1 97.06 17 THR B O 1
ATOM 2320 N N . LEU B 1 18 ? 15.719 -24.016 -5.859 1 97.88 18 LEU B N 1
ATOM 2321 C CA . LEU B 1 18 ? 15.07 -25.328 -5.797 1 97.88 18 LEU B CA 1
ATOM 2322 C C . LEU B 1 18 ? 15.109 -26.016 -7.152 1 97.88 18 LEU B C 1
ATOM 2324 O O . LEU B 1 18 ? 14.672 -25.453 -8.156 1 97.88 18 LEU B O 1
ATOM 2328 N N . ALA B 1 19 ? 15.672 -27.172 -7.219 1 95.44 19 ALA B N 1
ATOM 2329 C CA . ALA B 1 19 ? 15.648 -28.062 -8.367 1 95.44 19 ALA B CA 1
ATOM 2330 C C . ALA B 1 19 ? 15.219 -29.469 -7.953 1 95.44 19 ALA B C 1
ATOM 2332 O O . ALA B 1 19 ? 15.922 -30.141 -7.191 1 95.44 19 ALA B O 1
ATOM 2333 N N . GLU B 1 20 ? 14.078 -29.781 -8.469 1 91.94 20 GLU B N 1
ATOM 2334 C CA . GLU B 1 20 ? 13.492 -31.062 -8.07 1 91.94 20 GLU B CA 1
ATOM 2335 C C . GLU B 1 20 ? 13.25 -31.109 -6.566 1 91.94 20 GLU B C 1
ATOM 2337 O O . GLU B 1 20 ? 12.578 -30.234 -6.012 1 91.94 20 GLU B O 1
ATOM 2342 N N . ASP B 1 21 ? 13.875 -31.953 -5.887 1 95.88 21 ASP B N 1
ATOM 2343 C CA . ASP B 1 21 ? 13.625 -32.094 -4.457 1 95.88 21 ASP B CA 1
ATOM 2344 C C . ASP B 1 21 ? 14.844 -31.672 -3.641 1 95.88 21 ASP B C 1
ATOM 2346 O O . ASP B 1 21 ? 15.008 -32.094 -2.496 1 95.88 21 ASP B O 1
ATOM 2350 N N . VAL B 1 22 ? 15.648 -30.828 -4.344 1 97.44 22 VAL B N 1
ATOM 2351 C CA . VAL B 1 22 ? 16.859 -30.391 -3.666 1 97.44 22 VAL B CA 1
ATOM 2352 C C . VAL B 1 22 ? 16.906 -28.859 -3.613 1 97.44 22 VAL B C 1
ATOM 2354 O O . VAL B 1 22 ? 16.75 -28.203 -4.637 1 97.44 22 VAL B O 1
ATOM 2357 N N . ILE B 1 23 ? 17.141 -28.344 -2.457 1 97.31 23 ILE B N 1
ATOM 2358 C CA . ILE B 1 23 ? 17.375 -26.922 -2.258 1 97.31 23 ILE B CA 1
ATOM 2359 C C . ILE B 1 23 ? 18.875 -26.656 -2.119 1 97.31 23 ILE B C 1
ATOM 2361 O O . ILE B 1 23 ? 19.547 -27.328 -1.336 1 97.31 23 ILE B O 1
ATOM 2365 N N . THR B 1 24 ? 19.375 -25.812 -2.926 1 96.19 24 THR B N 1
ATOM 2366 C CA . THR B 1 24 ? 20.703 -25.281 -2.68 1 96.19 24 THR B CA 1
ATOM 2367 C C . THR B 1 24 ? 20.641 -24.031 -1.799 1 96.19 24 THR B C 1
ATOM 2369 O O . THR B 1 24 ? 20.328 -22.938 -2.281 1 96.19 24 THR B O 1
ATOM 2372 N N . ASP B 1 25 ? 20.938 -24.25 -0.491 1 95.31 25 ASP B N 1
ATOM 2373 C CA . ASP B 1 25 ? 20.875 -23.188 0.51 1 95.31 25 ASP B CA 1
ATOM 2374 C C . ASP B 1 25 ? 22.062 -22.234 0.36 1 95.31 25 ASP B C 1
ATOM 2376 O O . ASP B 1 25 ? 23.219 -22.641 0.53 1 95.31 25 ASP B O 1
ATOM 2380 N N . ILE B 1 26 ? 21.766 -21.031 0.089 1 93.12 26 ILE B N 1
ATOM 2381 C CA . ILE B 1 26 ? 22.859 -20.094 -0.09 1 93.12 26 ILE B CA 1
ATOM 2382 C C . ILE B 1 26 ? 22.797 -19.016 0.994 1 93.12 26 ILE B C 1
ATOM 2384 O O . ILE B 1 26 ? 23.344 -17.922 0.83 1 93.12 26 ILE B O 1
ATOM 2388 N N . THR B 1 27 ? 22.156 -19.266 2.074 1 91 27 THR B N 1
ATOM 2389 C CA . THR B 1 27 ? 22 -18.312 3.166 1 91 27 THR B CA 1
ATOM 2390 C C . THR B 1 27 ? 23.359 -17.875 3.701 1 91 27 THR B C 1
ATOM 2392 O O . THR B 1 27 ? 23.547 -16.703 4.035 1 91 27 THR B O 1
ATOM 2395 N N . ALA B 1 28 ? 24.281 -18.797 3.973 1 76.06 28 ALA B N 1
ATOM 2396 C CA . ALA B 1 28 ? 25.562 -18.516 4.617 1 76.06 28 ALA B CA 1
ATOM 2397 C C . ALA B 1 28 ? 26.625 -18.141 3.588 1 76.06 28 ALA B C 1
ATOM 2399 O O . ALA B 1 28 ? 27.641 -17.516 3.928 1 76.06 28 ALA B O 1
ATOM 2400 N N . PRO B 1 29 ? 26.719 -18.984 2.547 1 61.62 29 PRO B N 1
ATOM 2401 C CA . PRO B 1 29 ? 27.875 -18.797 1.676 1 61.62 29 PRO B CA 1
ATOM 2402 C C . PRO B 1 29 ? 28.219 -17.328 1.439 1 61.62 29 PRO B C 1
ATOM 2404 O O . PRO B 1 29 ? 29.328 -17 1.001 1 61.62 29 PRO B O 1
ATOM 2407 N N . ALA B 1 30 ? 27.078 -16.453 1.281 1 52.66 30 ALA B N 1
ATOM 2408 C CA . ALA B 1 30 ? 27.531 -15.078 1.074 1 52.66 30 ALA B CA 1
ATOM 2409 C C . ALA B 1 30 ? 28.281 -14.562 2.301 1 52.66 30 ALA B C 1
ATOM 2411 O O . ALA B 1 30 ? 27.703 -14.461 3.387 1 52.66 30 ALA B O 1
ATOM 2412 N N . ALA B 1 31 ? 29.422 -15.008 2.93 1 43.66 31 ALA B N 1
ATOM 2413 C CA . ALA B 1 31 ? 30.141 -13.781 3.295 1 43.66 31 ALA B CA 1
ATOM 2414 C C . ALA B 1 31 ? 29.594 -12.586 2.52 1 43.66 31 ALA B C 1
ATOM 2416 O O . ALA B 1 31 ? 30.047 -12.305 1.405 1 43.66 31 ALA B O 1
ATOM 2417 N N . ALA B 1 32 ? 28.328 -12.836 1.956 1 48.84 32 ALA B N 1
ATOM 2418 C CA . ALA B 1 32 ? 27.219 -12.609 1.025 1 48.84 32 ALA B CA 1
ATOM 2419 C C . ALA B 1 32 ? 26.969 -11.125 0.82 1 48.84 32 ALA B C 1
ATOM 2421 O O . ALA B 1 32 ? 25.938 -10.727 0.271 1 48.84 32 ALA B O 1
ATOM 2422 N N . GLY B 1 33 ? 27.797 -10.773 0.994 1 56.5 33 GLY B N 1
ATOM 2423 C CA . GLY B 1 33 ? 27.734 -9.383 0.577 1 56.5 33 GLY B CA 1
ATOM 2424 C C . GLY B 1 33 ? 26.672 -8.586 1.325 1 56.5 33 GLY B C 1
ATOM 2425 O O . GLY B 1 33 ? 26.297 -7.492 0.899 1 56.5 33 GLY B O 1
ATOM 2426 N N . GLY B 1 34 ? 26.094 -9.516 2.51 1 69.38 34 GLY B N 1
ATOM 2427 C CA . GLY B 1 34 ? 25.156 -8.766 3.34 1 69.38 34 GLY B CA 1
ATOM 2428 C C . GLY B 1 34 ? 23.719 -8.961 2.932 1 69.38 34 GLY B C 1
ATOM 2429 O O . GLY B 1 34 ? 22.812 -8.328 3.49 1 69.38 34 GLY B O 1
ATOM 2430 N N . ILE B 1 35 ? 23.438 -9.953 1.923 1 83.62 35 ILE B N 1
ATOM 2431 C CA . ILE B 1 35 ? 22.062 -10.18 1.522 1 83.62 35 ILE B CA 1
ATOM 2432 C C . ILE B 1 35 ? 21.375 -11.109 2.525 1 83.62 35 ILE B C 1
ATOM 2434 O O . ILE B 1 35 ? 21.781 -12.266 2.682 1 83.62 35 ILE B O 1
ATOM 2438 N N . GLY B 1 36 ? 20.344 -10.742 3.129 1 86.44 36 GLY B N 1
ATOM 2439 C CA . GLY B 1 36 ? 19.781 -11.43 4.281 1 86.44 36 GLY B CA 1
ATOM 2440 C C . GLY B 1 36 ? 18.594 -12.32 3.93 1 86.44 36 GLY B C 1
ATOM 2441 O O . GLY B 1 36 ? 18.266 -13.234 4.688 1 86.44 36 GLY B O 1
ATOM 2442 N N . ASP B 1 37 ? 17.984 -12.125 2.785 1 93.19 37 ASP B N 1
ATOM 2443 C CA . ASP B 1 37 ? 16.812 -12.898 2.385 1 93.19 37 ASP B CA 1
ATOM 2444 C C . ASP B 1 37 ? 16.547 -12.773 0.884 1 93.19 37 ASP B C 1
ATOM 2446 O O . ASP B 1 37 ? 17.328 -12.125 0.172 1 93.19 37 ASP B O 1
ATOM 2450 N N . LEU B 1 38 ? 15.594 -13.461 0.411 1 95.81 38 LEU B N 1
ATOM 2451 C CA . LEU B 1 38 ? 15.328 -13.531 -1.021 1 95.81 38 LEU B CA 1
ATOM 2452 C C . LEU B 1 38 ? 14.93 -12.164 -1.568 1 95.81 38 LEU B C 1
ATOM 2454 O O . LEU B 1 38 ? 15.258 -11.828 -2.707 1 95.81 38 LEU B O 1
ATOM 2458 N N . LEU B 1 39 ? 14.195 -11.359 -0.814 1 95.81 39 LEU B N 1
ATOM 2459 C CA . LEU B 1 39 ? 13.844 -10.016 -1.256 1 95.81 39 LEU B CA 1
ATOM 2460 C C . LEU B 1 39 ? 15.086 -9.18 -1.501 1 95.81 39 LEU B C 1
ATOM 2462 O O . LEU B 1 39 ? 15.195 -8.508 -2.527 1 95.81 39 LEU B O 1
ATOM 2466 N N . ALA B 1 40 ? 16 -9.234 -0.558 1 94.19 40 ALA B N 1
ATOM 2467 C CA . ALA B 1 40 ? 17.25 -8.516 -0.716 1 94.19 40 ALA B CA 1
ATOM 2468 C C . ALA B 1 40 ? 18.016 -8.992 -1.949 1 94.19 40 ALA B C 1
ATOM 2470 O O . ALA B 1 40 ? 18.656 -8.195 -2.645 1 94.19 40 ALA B O 1
ATOM 2471 N N . LEU B 1 41 ? 18 -10.281 -2.164 1 94.12 41 LEU B N 1
ATOM 2472 C CA . LEU B 1 41 ? 18.641 -10.812 -3.359 1 94.12 41 LEU B CA 1
ATOM 2473 C C . LEU B 1 41 ? 18 -10.242 -4.621 1 94.12 41 LEU B C 1
ATOM 2475 O O . LEU B 1 41 ? 18.703 -9.797 -5.531 1 94.12 41 LEU B O 1
ATOM 2479 N N . VAL B 1 42 ? 16.656 -10.273 -4.668 1 96.75 42 VAL B N 1
ATOM 2480 C CA . VAL B 1 42 ? 15.93 -9.75 -5.824 1 96.75 42 VAL B CA 1
ATOM 2481 C C . VAL B 1 42 ? 16.297 -8.281 -6.039 1 96.75 42 VAL B C 1
ATOM 2483 O O . VAL B 1 42 ? 16.484 -7.84 -7.176 1 96.75 42 VAL B O 1
ATOM 2486 N N . GLN B 1 43 ? 16.453 -7.531 -5.008 1 95.5 43 GLN B N 1
ATOM 2487 C CA . GLN B 1 43 ? 16.734 -6.098 -5.066 1 95.5 43 GLN B CA 1
ATOM 2488 C C . GLN B 1 43 ? 18.141 -5.828 -5.586 1 95.5 43 GLN B C 1
ATOM 2490 O O . GLN B 1 43 ? 18.391 -4.777 -6.176 1 95.5 43 GLN B O 1
ATOM 2495 N N . ASP B 1 44 ? 19.047 -6.785 -5.469 1 93.62 44 ASP B N 1
ATOM 2496 C CA . ASP B 1 44 ? 20.438 -6.582 -5.859 1 93.62 44 ASP B CA 1
ATOM 2497 C C . ASP B 1 44 ? 20.938 -7.715 -6.754 1 93.62 44 ASP B C 1
ATOM 2499 O O . ASP B 1 44 ? 22.109 -8.062 -6.738 1 93.62 44 ASP B O 1
ATOM 2503 N N . TYR B 1 45 ? 20.016 -8.289 -7.414 1 93.88 45 TYR B N 1
ATOM 2504 C CA . TYR B 1 45 ? 20.281 -9.523 -8.148 1 93.88 45 TYR B CA 1
ATOM 2505 C C . TYR B 1 45 ? 21.438 -9.328 -9.133 1 93.88 45 TYR B C 1
ATOM 2507 O O . TYR B 1 45 ? 22.297 -10.203 -9.273 1 93.88 45 TYR B O 1
ATOM 2515 N N . ALA B 1 46 ? 21.453 -8.211 -9.812 1 91.38 46 ALA B N 1
ATOM 2516 C CA . ALA B 1 46 ? 22.438 -7.949 -10.859 1 91.38 46 ALA B CA 1
ATOM 2517 C C . ALA B 1 46 ? 23.859 -7.977 -10.289 1 91.38 46 ALA B C 1
ATOM 2519 O O . ALA B 1 46 ? 24.812 -8.273 -11 1 91.38 46 ALA B O 1
ATOM 2520 N N . ASN B 1 47 ? 24.016 -7.719 -9.023 1 91 47 ASN B N 1
ATOM 2521 C CA . ASN B 1 47 ? 25.328 -7.645 -8.398 1 91 47 ASN B CA 1
ATOM 2522 C C . ASN B 1 47 ? 25.625 -8.898 -7.586 1 91 47 ASN B C 1
ATOM 2524 O O . ASN B 1 47 ? 26.672 -8.984 -6.922 1 91 47 ASN B O 1
ATOM 2528 N N . CYS B 1 48 ? 24.781 -9.812 -7.633 1 90.12 48 CYS B N 1
ATOM 2529 C CA . CYS B 1 48 ? 24.953 -11.016 -6.828 1 90.12 48 CYS B CA 1
ATOM 2530 C C . CYS B 1 48 ? 25.625 -12.125 -7.645 1 90.12 48 CYS B C 1
ATOM 2532 O O . CYS B 1 48 ? 25.141 -12.492 -8.711 1 90.12 48 CYS B O 1
ATOM 2534 N N . PRO B 1 49 ? 26.719 -12.586 -7.168 1 90.44 49 PRO B N 1
ATOM 2535 C CA . PRO B 1 49 ? 27.328 -13.734 -7.844 1 90.44 49 PRO B CA 1
ATOM 2536 C C . PRO B 1 49 ? 26.594 -15.039 -7.574 1 90.44 49 PRO B C 1
ATOM 2538 O O . PRO B 1 49 ? 27.125 -15.945 -6.934 1 90.44 49 PRO B O 1
ATOM 2541 N N . VAL B 1 50 ? 25.469 -15.18 -8.125 1 90.12 50 VAL B N 1
ATOM 2542 C CA . VAL B 1 50 ? 24.516 -16.25 -7.824 1 90.12 50 VAL B CA 1
ATOM 2543 C C . VAL B 1 50 ? 25.125 -17.594 -8.148 1 90.12 50 VAL B C 1
ATOM 2545 O O . VAL B 1 50 ? 25 -18.547 -7.375 1 90.12 50 VAL B O 1
ATOM 2548 N N . ALA B 1 51 ? 25.812 -17.719 -9.289 1 90.56 51 ALA B N 1
ATOM 2549 C CA . ALA B 1 51 ? 26.438 -18.984 -9.68 1 90.56 51 ALA B CA 1
ATOM 2550 C C . ALA B 1 51 ? 27.438 -19.453 -8.633 1 90.56 51 ALA B C 1
ATOM 2552 O O . ALA B 1 51 ? 27.453 -20.625 -8.273 1 90.56 51 ALA B O 1
ATOM 2553 N N . ASP B 1 52 ? 28.25 -18.547 -8.195 1 91.19 52 ASP B N 1
ATOM 2554 C CA . ASP B 1 52 ? 29.234 -18.875 -7.172 1 91.19 52 ASP B CA 1
ATOM 2555 C C . ASP B 1 52 ? 28.547 -19.281 -5.867 1 91.19 52 ASP B C 1
ATOM 2557 O O . ASP B 1 52 ? 28.984 -20.219 -5.203 1 91.19 52 ASP B O 1
ATOM 2561 N N . TRP B 1 53 ? 27.516 -18.562 -5.555 1 89.5 53 TRP B N 1
ATOM 2562 C CA . TRP B 1 53 ? 26.797 -18.875 -4.328 1 89.5 53 TRP B CA 1
ATOM 2563 C C . TRP B 1 53 ? 26.172 -20.266 -4.402 1 89.5 53 TRP B C 1
ATOM 2565 O O . TRP B 1 53 ? 26.203 -21.031 -3.434 1 89.5 53 TRP B O 1
ATOM 2575 N N . CYS B 1 54 ? 25.641 -20.625 -5.555 1 90.62 54 CYS B N 1
ATOM 2576 C CA . CYS B 1 54 ? 25.016 -21.922 -5.727 1 90.62 54 CYS B CA 1
ATOM 2577 C C . CYS B 1 54 ? 26.047 -23.047 -5.676 1 90.62 54 CYS B C 1
ATOM 2579 O O . CYS B 1 54 ? 25.766 -24.125 -5.168 1 90.62 54 CYS B O 1
ATOM 2581 N N . ARG B 1 55 ? 27.219 -22.766 -6.172 1 91.38 55 ARG B N 1
ATOM 2582 C CA . ARG B 1 55 ? 28.281 -23.75 -6.121 1 91.38 55 ARG B CA 1
ATOM 2583 C C . ARG B 1 55 ? 28.734 -24 -4.684 1 91.38 55 ARG B C 1
ATOM 2585 O O . ARG B 1 55 ? 29.062 -25.125 -4.309 1 91.38 55 ARG B O 1
ATOM 2592 N N . ALA B 1 56 ? 28.734 -22.953 -3.943 1 90.38 56 ALA B N 1
ATOM 2593 C CA . ALA B 1 56 ? 29.234 -23.016 -2.57 1 90.38 56 ALA B CA 1
ATOM 2594 C C . ALA B 1 56 ? 28.109 -23.391 -1.603 1 90.38 56 ALA B C 1
ATOM 2596 O O . ALA B 1 56 ? 28.359 -23.656 -0.425 1 90.38 56 ALA B O 1
ATOM 2597 N N . GLY B 1 57 ? 26.906 -23.375 -2.111 1 92.38 57 GLY B N 1
ATOM 2598 C CA . GLY B 1 57 ? 25.75 -23.531 -1.249 1 92.38 57 GLY B CA 1
ATOM 2599 C C . GLY B 1 57 ? 25.609 -24.938 -0.689 1 92.38 57 GLY B C 1
ATOM 2600 O O . GLY B 1 57 ? 26.266 -25.859 -1.167 1 92.38 57 GLY B O 1
ATOM 2601 N N . THR B 1 58 ? 24.828 -25.078 0.343 1 93.88 58 THR B N 1
ATOM 2602 C CA . THR B 1 58 ? 24.562 -26.359 0.984 1 93.88 58 THR B CA 1
ATOM 2603 C C . THR B 1 58 ? 23.312 -27 0.4 1 93.88 58 THR B C 1
ATOM 2605 O O . THR B 1 58 ? 22.266 -26.344 0.278 1 93.88 58 THR B O 1
ATOM 2608 N N . ARG B 1 59 ? 23.438 -28.297 0.091 1 95.44 59 ARG B N 1
ATOM 2609 C CA . ARG B 1 59 ? 22.297 -29.016 -0.46 1 95.44 59 ARG B CA 1
ATOM 2610 C C . ARG B 1 59 ? 21.406 -29.547 0.651 1 95.44 59 ARG B C 1
ATOM 2612 O O . ARG B 1 59 ? 21.891 -30.156 1.608 1 95.44 59 ARG B O 1
ATOM 2619 N N . LEU B 1 60 ? 20.141 -29.219 0.537 1 96.5 60 LEU B N 1
ATOM 2620 C CA . LEU B 1 60 ? 19.125 -29.703 1.463 1 96.5 60 LEU B CA 1
ATOM 2621 C C . LEU B 1 60 ? 18.016 -30.453 0.717 1 96.5 60 LEU B C 1
ATOM 2623 O O . LEU B 1 60 ? 17.641 -30.062 -0.39 1 96.5 60 LEU B O 1
ATOM 2627 N N . SER B 1 61 ? 17.547 -31.516 1.36 1 97.69 61 SER B N 1
ATOM 2628 C CA . SER B 1 61 ? 16.344 -32.156 0.811 1 97.69 61 SER B CA 1
ATOM 2629 C C . SER B 1 61 ? 15.102 -31.312 1.07 1 97.69 61 SER B C 1
ATOM 2631 O O . SER B 1 61 ? 14.906 -30.812 2.18 1 97.69 61 SER B O 1
ATOM 2633 N N . LEU B 1 62 ? 14.312 -31.172 0.068 1 97.25 62 LEU B N 1
ATOM 2634 C CA . LEU B 1 62 ? 13.055 -30.438 0.213 1 97.25 62 LEU B CA 1
ATOM 2635 C C . LEU B 1 62 ? 12.227 -31.016 1.354 1 97.25 62 LEU B C 1
ATOM 2637 O O . LEU B 1 62 ? 11.523 -30.281 2.053 1 97.25 62 LEU B O 1
ATOM 2641 N N . ALA B 1 63 ? 12.344 -32.281 1.606 1 96.81 63 ALA B N 1
ATOM 2642 C CA . ALA B 1 63 ? 11.578 -33 2.629 1 96.81 63 ALA B CA 1
ATOM 2643 C C . ALA B 1 63 ? 12.023 -32.594 4.031 1 96.81 63 ALA B C 1
ATOM 2645 O O . ALA B 1 63 ? 11.312 -32.812 5.008 1 96.81 63 ALA B O 1
ATOM 2646 N N . ASP B 1 64 ? 13.219 -31.984 4.125 1 96.62 64 ASP B N 1
ATOM 2647 C CA . ASP B 1 64 ? 13.805 -31.672 5.43 1 96.62 64 ASP B CA 1
ATOM 2648 C C . ASP B 1 64 ? 13.5 -30.234 5.84 1 96.62 64 ASP B C 1
ATOM 2650 O O . ASP B 1 64 ? 13.906 -29.797 6.91 1 96.62 64 ASP B O 1
ATOM 2654 N N . VAL B 1 65 ? 12.797 -29.547 4.961 1 97.38 65 VAL B N 1
ATOM 2655 C CA . VAL B 1 65 ? 12.516 -28.141 5.277 1 97.38 65 VAL B CA 1
ATOM 2656 C C . VAL B 1 65 ? 11.039 -27.844 5.027 1 97.38 65 VAL B C 1
ATOM 2658 O O . VAL B 1 65 ? 10.328 -28.656 4.426 1 97.38 65 VAL B O 1
ATOM 2661 N N . ARG B 1 66 ? 10.625 -26.781 5.578 1 97.69 66 ARG B N 1
ATOM 2662 C CA . ARG B 1 66 ? 9.305 -26.234 5.27 1 97.69 66 ARG B CA 1
ATOM 2663 C C . ARG B 1 66 ? 9.414 -25.031 4.332 1 97.69 66 ARG B C 1
ATOM 2665 O O . ARG B 1 66 ? 10.102 -24.062 4.641 1 97.69 66 ARG B O 1
ATOM 2672 N N . LEU B 1 67 ? 8.742 -25.078 3.205 1 98 67 LEU B N 1
ATOM 2673 C CA . LEU B 1 67 ? 8.734 -23.938 2.301 1 98 67 LEU B CA 1
ATOM 2674 C C . LEU B 1 67 ? 7.91 -22.797 2.883 1 98 67 LEU B C 1
ATOM 2676 O O . LEU B 1 67 ? 6.855 -23.031 3.482 1 98 67 LEU B O 1
ATOM 2680 N N . GLU B 1 68 ? 8.414 -21.594 2.758 1 98.31 68 GLU B N 1
ATOM 2681 C CA . GLU B 1 68 ? 7.75 -20.344 3.154 1 98.31 68 GLU B CA 1
ATOM 2682 C C . GLU B 1 68 ? 7.406 -19.484 1.939 1 98.31 68 GLU B C 1
ATOM 2684 O O . GLU B 1 68 ? 7.816 -19.797 0.819 1 98.31 68 GLU B O 1
ATOM 2689 N N . ALA B 1 69 ? 6.551 -18.484 2.16 1 98.69 69 ALA B N 1
ATOM 2690 C CA . ALA B 1 69 ? 6.418 -17.5 1.094 1 98.69 69 ALA B CA 1
ATOM 2691 C C . ALA B 1 69 ? 7.781 -16.984 0.647 1 98.69 69 ALA B C 1
ATOM 2693 O O . ALA B 1 69 ? 8.656 -16.734 1.477 1 98.69 69 ALA B O 1
ATOM 2694 N N . PRO B 1 70 ? 7.938 -16.844 -0.682 1 98.25 70 PRO B N 1
ATOM 2695 C CA . PRO B 1 70 ? 9.242 -16.344 -1.141 1 98.25 70 PRO B CA 1
ATOM 2696 C C . PRO B 1 70 ? 9.672 -15.07 -0.425 1 98.25 70 PRO B C 1
ATOM 2698 O O . PRO B 1 70 ? 10.859 -14.914 -0.101 1 98.25 70 PRO B O 1
ATOM 2701 N N . PHE B 1 71 ? 8.758 -14.188 -0.177 1 95.88 71 PHE B N 1
ATOM 2702 C CA . PHE B 1 71 ? 8.969 -12.984 0.624 1 95.88 71 PHE B CA 1
ATOM 2703 C C . PHE B 1 71 ? 8.195 -13.07 1.937 1 95.88 71 PHE B C 1
ATOM 2705 O O . PHE B 1 71 ? 6.973 -13.211 1.937 1 95.88 71 PHE B O 1
ATOM 2712 N N . PRO B 1 72 ? 8.945 -13 2.988 1 90 72 PRO B N 1
ATOM 2713 C CA . PRO B 1 72 ? 8.18 -12.992 4.238 1 90 72 PRO B CA 1
ATOM 2714 C C . PRO B 1 72 ? 7.297 -11.75 4.375 1 90 72 PRO B C 1
ATOM 2716 O O . PRO B 1 72 ? 6.172 -11.844 4.879 1 90 72 PRO B O 1
ATOM 2719 N N . ARG B 1 73 ? 7.812 -10.625 3.863 1 93.31 73 ARG B N 1
ATOM 2720 C CA . ARG B 1 73 ? 7.094 -9.352 3.895 1 93.31 73 ARG B CA 1
ATOM 2721 C C . ARG B 1 73 ? 7.09 -8.695 2.521 1 93.31 73 ARG B C 1
ATOM 2723 O O . ARG B 1 73 ? 7.977 -8.945 1.702 1 93.31 73 ARG B O 1
ATOM 2730 N N . ALA B 1 74 ? 6.051 -7.957 2.34 1 94.5 74 ALA B N 1
ATOM 2731 C CA . ALA B 1 74 ? 6.02 -7.172 1.109 1 94.5 74 ALA B CA 1
ATOM 2732 C C . ALA B 1 74 ? 6.961 -5.977 1.198 1 94.5 74 ALA B C 1
ATOM 2734 O O . ALA B 1 74 ? 7.141 -5.398 2.271 1 94.5 74 ALA B O 1
ATOM 2735 N N . LEU B 1 75 ? 7.633 -5.66 0.106 1 92.94 75 LEU B N 1
ATOM 2736 C CA . LEU B 1 75 ? 8.414 -4.43 0.047 1 92.94 75 LEU B CA 1
ATOM 2737 C C . LEU B 1 75 ? 7.559 -3.227 0.433 1 92.94 75 LEU B C 1
ATOM 2739 O O . LEU B 1 75 ? 7.996 -2.377 1.214 1 92.94 75 LEU B O 1
ATOM 2743 N N . ARG B 1 76 ? 6.484 -3.141 -0.118 1 94.44 76 ARG B N 1
ATOM 2744 C CA . ARG B 1 76 ? 5.375 -2.223 0.115 1 94.44 76 ARG B CA 1
ATOM 2745 C C . ARG B 1 76 ? 4.039 -2.883 -0.219 1 94.44 76 ARG B C 1
ATOM 2747 O O . ARG B 1 76 ? 3.945 -4.109 -0.271 1 94.44 76 ARG B O 1
ATOM 2754 N N . ASN B 1 77 ? 2.98 -2.209 -0.403 1 96.06 77 ASN B N 1
ATOM 2755 C CA . ASN B 1 77 ? 1.727 -2.879 -0.728 1 96.06 77 ASN B CA 1
ATOM 2756 C C . ASN B 1 77 ? 1.798 -3.574 -2.084 1 96.06 77 ASN B C 1
ATOM 2758 O O . ASN B 1 77 ? 2.588 -3.186 -2.945 1 96.06 77 ASN B O 1
ATOM 2762 N N . VAL B 1 78 ? 1.071 -4.625 -2.189 1 98.5 78 VAL B N 1
ATOM 2763 C CA . VAL B 1 78 ? 0.97 -5.371 -3.438 1 98.5 78 VAL B CA 1
ATOM 2764 C C . VAL B 1 78 ? 0.075 -4.621 -4.422 1 98.5 78 VAL B C 1
ATOM 2766 O O . VAL B 1 78 ? -0.974 -4.098 -4.039 1 98.5 78 VAL B O 1
ATOM 2769 N N . ILE B 1 79 ? 0.525 -4.5 -5.691 1 98.81 79 ILE B N 1
ATOM 2770 C CA . ILE B 1 79 ? -0.277 -3.943 -6.777 1 98.81 79 ILE B CA 1
ATOM 2771 C C . ILE B 1 79 ? -1.166 -5.031 -7.371 1 98.81 79 ILE B C 1
ATOM 2773 O O . ILE B 1 79 ? -0.689 -6.121 -7.699 1 98.81 79 ILE B O 1
ATOM 2777 N N . CYS B 1 80 ? -2.449 -4.715 -7.492 1 98.75 80 CYS B N 1
ATOM 2778 C CA . CYS B 1 80 ? -3.373 -5.746 -7.953 1 98.75 80 CYS B CA 1
ATOM 2779 C C . CYS B 1 80 ? -4.23 -5.234 -9.102 1 98.75 80 CYS B C 1
ATOM 2781 O O . CYS B 1 80 ? -4.441 -4.027 -9.242 1 98.75 80 CYS B O 1
ATOM 2783 N N . LEU B 1 81 ? -4.676 -6.152 -9.891 1 98.19 81 LEU B N 1
ATOM 2784 C CA . LEU B 1 81 ? -5.641 -5.871 -10.953 1 98.19 81 LEU B CA 1
ATOM 2785 C C . LEU B 1 81 ? -6.965 -6.578 -10.68 1 98.19 81 LEU B C 1
ATOM 2787 O O . LEU B 1 81 ? -6.98 -7.738 -10.258 1 98.19 81 LEU B O 1
ATOM 2791 N N . GLY B 1 82 ? -8.016 -5.801 -10.914 1 96.12 82 GLY B N 1
ATOM 2792 C CA . GLY B 1 82 ? -9.352 -6.383 -10.922 1 96.12 82 GLY B CA 1
ATOM 2793 C C . GLY B 1 82 ? -9.906 -6.574 -12.32 1 96.12 82 GLY B C 1
ATOM 2794 O O . GLY B 1 82 ? -9.562 -5.824 -13.242 1 96.12 82 GLY B O 1
ATOM 2795 N N . LYS B 1 83 ? -10.711 -7.641 -12.484 1 94.56 83 LYS B N 1
ATOM 2796 C CA . LYS B 1 83 ? -11.469 -7.863 -13.711 1 94.56 83 LYS B CA 1
ATOM 2797 C C . LYS B 1 83 ? -10.539 -7.949 -14.922 1 94.56 83 LYS B C 1
ATOM 2799 O O . LYS B 1 83 ? -10.766 -7.273 -15.93 1 94.56 83 LYS B O 1
ATOM 2804 N N . ASN B 1 84 ? -9.555 -8.812 -14.828 1 97.5 84 ASN B N 1
ATOM 2805 C CA . ASN B 1 84 ? -8.57 -8.891 -15.898 1 97.5 84 ASN B CA 1
ATOM 2806 C C . ASN B 1 84 ? -8.656 -10.227 -16.641 1 97.5 84 ASN B C 1
ATOM 2808 O O . ASN B 1 84 ? -7.703 -10.633 -17.312 1 97.5 84 ASN B O 1
ATOM 2812 N N . TYR B 1 85 ? -9.695 -11.023 -16.375 1 96.56 85 TYR 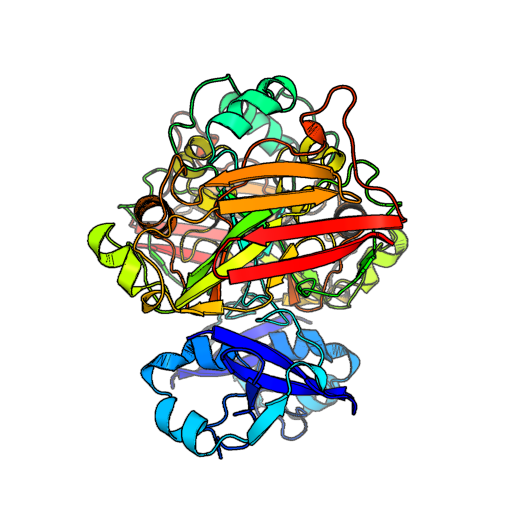B N 1
ATOM 2813 C CA . TYR B 1 85 ? -10.109 -12.188 -17.156 1 96.56 85 TYR B CA 1
ATOM 2814 C C . TYR B 1 85 ? -11.539 -12.031 -17.672 1 96.56 85 TYR B C 1
ATOM 2816 O O . TYR B 1 85 ? -12.453 -11.742 -16.891 1 96.56 85 TYR B O 1
ATOM 2824 N N . LYS B 1 86 ? -11.758 -12.312 -18.906 1 92 86 LYS B N 1
ATOM 2825 C CA . LYS B 1 86 ? -13.055 -12.086 -19.531 1 92 86 LYS B CA 1
ATOM 2826 C C . LYS B 1 86 ? -14.164 -12.867 -18.828 1 92 86 LYS B C 1
ATOM 2828 O O . LYS B 1 86 ? -15.234 -12.32 -18.547 1 92 86 LYS B O 1
ATOM 2833 N N . GLU B 1 87 ? -13.883 -14.07 -18.547 1 88.75 87 GLU B N 1
ATOM 2834 C CA . GLU B 1 87 ? -14.906 -14.914 -17.938 1 88.75 87 GLU B CA 1
ATOM 2835 C C . GLU B 1 87 ? -15.242 -14.445 -16.531 1 88.75 87 GLU B C 1
ATOM 2837 O O . GLU B 1 87 ? -16.391 -14.547 -16.094 1 88.75 87 GLU B O 1
ATOM 2842 N N . HIS B 1 88 ? -14.273 -13.945 -15.812 1 89.31 88 HIS B N 1
ATOM 2843 C CA . HIS B 1 88 ? -14.5 -13.43 -14.469 1 89.31 88 HIS B CA 1
ATOM 2844 C C . HIS B 1 88 ? -15.336 -12.156 -14.5 1 89.31 88 HIS B C 1
ATOM 2846 O O . HIS B 1 88 ? -16.188 -11.938 -13.633 1 89.31 88 HIS B O 1
ATOM 2852 N N . VAL B 1 89 ? -15.141 -11.359 -15.469 1 85.19 89 VAL B N 1
ATOM 2853 C CA . VAL B 1 89 ? -15.93 -10.141 -15.656 1 85.19 89 VAL B CA 1
ATOM 2854 C C . VAL B 1 89 ? -17.406 -10.5 -15.797 1 85.19 89 VAL B C 1
ATOM 2856 O O . VAL B 1 89 ? -18.266 -9.875 -15.18 1 85.19 89 VAL B O 1
ATOM 2859 N N . ASN B 1 90 ? -17.688 -11.539 -16.531 1 82.94 90 ASN B N 1
ATOM 2860 C CA . ASN B 1 90 ? -19.047 -11.977 -16.797 1 82.94 90 ASN B CA 1
ATOM 2861 C C . ASN B 1 90 ? -19.703 -12.594 -15.562 1 82.94 90 ASN B C 1
ATOM 2863 O O . ASN B 1 90 ? -20.922 -12.516 -15.383 1 82.94 90 ASN B O 1
ATOM 2867 N N . GLU B 1 91 ? -18.906 -13.148 -14.75 1 83.25 91 GLU B N 1
ATOM 2868 C CA . GLU B 1 91 ? -19.359 -13.875 -13.57 1 83.25 91 GLU B CA 1
ATOM 2869 C C . GLU B 1 91 ? -19.844 -12.914 -12.484 1 83.25 91 GLU B C 1
ATOM 2871 O O . GLU B 1 91 ? -20.734 -13.242 -11.719 1 83.25 91 GLU B O 1
ATOM 2876 N N . ILE B 1 92 ? -19.203 -11.789 -12.359 1 72.69 92 ILE B N 1
ATOM 2877 C CA . ILE B 1 92 ? -19.469 -10.914 -11.219 1 72.69 92 ILE B CA 1
ATOM 2878 C C . ILE B 1 92 ? -20.281 -9.703 -11.672 1 72.69 92 ILE B C 1
ATOM 2880 O O . ILE B 1 92 ? -20.391 -8.719 -10.938 1 72.69 92 ILE B O 1
ATOM 2884 N N . LYS B 1 93 ? -20.922 -9.68 -12.836 1 65.81 93 LYS B N 1
ATOM 2885 C CA . LYS B 1 93 ? -21.688 -8.562 -13.375 1 65.81 93 LYS B CA 1
ATOM 2886 C C . LYS B 1 93 ? -22.688 -8.039 -12.344 1 65.81 93 LYS B C 1
ATOM 2888 O O . LYS B 1 93 ? -22.922 -6.832 -12.25 1 65.81 93 LYS B O 1
ATOM 2893 N N . SER B 1 94 ? -23.188 -8.883 -11.641 1 53.38 94 SER B N 1
ATOM 2894 C CA . SER B 1 94 ? -24.266 -8.484 -10.742 1 53.38 94 SER B CA 1
ATOM 2895 C C . SER B 1 94 ? -23.734 -7.93 -9.43 1 53.38 94 SER B C 1
ATOM 2897 O O . SER B 1 94 ? -24.438 -7.211 -8.719 1 53.38 94 SER B O 1
ATOM 2899 N N . LEU B 1 95 ? -22.625 -8.359 -9.094 1 51.72 95 LEU B N 1
ATOM 2900 C CA . LEU B 1 95 ? -22.172 -7.992 -7.758 1 51.72 95 LEU B CA 1
ATOM 2901 C C . LEU B 1 95 ? -21.656 -6.555 -7.734 1 51.72 95 LEU B C 1
ATOM 2903 O O . LEU B 1 95 ? -21.688 -5.898 -6.691 1 51.72 95 LEU B O 1
ATOM 2907 N N . ILE B 1 96 ? -21.062 -6.195 -8.805 1 51.62 96 ILE B N 1
ATOM 2908 C CA . ILE B 1 96 ? -20.469 -4.863 -8.812 1 51.62 96 ILE B CA 1
ATOM 2909 C C . ILE B 1 96 ? -21.094 -4.02 -9.914 1 51.62 96 ILE B C 1
ATOM 2911 O O . ILE B 1 96 ? -21.328 -4.512 -11.023 1 51.62 96 ILE B O 1
ATOM 2915 N N . ASP B 1 97 ? -21.984 -3.084 -9.602 1 45.53 97 ASP B N 1
ATOM 2916 C CA . ASP B 1 97 ? -22.688 -2.148 -10.469 1 45.53 97 ASP B CA 1
ATOM 2917 C C . ASP B 1 97 ? -21.812 -1.73 -11.648 1 45.53 97 ASP B C 1
ATOM 2919 O O . ASP B 1 97 ? -21.656 -0.538 -11.914 1 45.53 97 ASP B O 1
ATOM 2923 N N . MET B 1 98 ? -20.938 -2.586 -12.07 1 51.31 98 MET B N 1
ATOM 2924 C CA . MET B 1 98 ? -20.172 -2.094 -13.203 1 51.31 98 MET B CA 1
ATOM 2925 C C . MET B 1 98 ? -20.734 -2.623 -14.516 1 51.31 98 MET B C 1
ATOM 2927 O O . MET B 1 98 ? -20.969 -3.824 -14.656 1 51.31 98 MET B O 1
ATOM 2931 N N . PRO B 1 99 ? -21.219 -1.775 -15.414 1 50.44 99 PRO B N 1
ATOM 2932 C CA . PRO B 1 99 ? -21.672 -2.24 -16.734 1 50.44 99 PRO B CA 1
ATOM 2933 C C . PRO B 1 99 ? -20.75 -3.299 -17.328 1 50.44 99 PRO B C 1
ATOM 2935 O O . PRO B 1 99 ? -19.562 -3.344 -17 1 50.44 99 PRO B O 1
ATOM 2938 N N . MET B 1 100 ? -21.281 -4.477 -17.844 1 51.94 100 MET B N 1
ATOM 2939 C CA . MET B 1 100 ? -20.891 -5.762 -18.422 1 51.94 100 MET B CA 1
ATOM 2940 C C . MET B 1 100 ? -19.703 -5.59 -19.359 1 51.94 100 MET B C 1
ATOM 2942 O O . MET B 1 100 ? -19.172 -6.574 -19.875 1 51.94 100 MET B O 1
ATOM 2946 N N . ASP B 1 101 ? -19.25 -4.422 -19.922 1 61.94 101 ASP B N 1
ATOM 2947 C CA . ASP B 1 101 ? -18.234 -4.426 -20.984 1 61.94 101 ASP B CA 1
ATOM 2948 C C . ASP B 1 101 ? -16.828 -4.402 -20.406 1 61.94 101 ASP B C 1
ATOM 2950 O O . ASP B 1 101 ? -16.641 -4.035 -19.234 1 61.94 101 ASP B O 1
ATOM 2954 N N . LYS B 1 102 ? -15.875 -5.094 -21.031 1 74 102 LYS B N 1
ATOM 2955 C CA . LYS B 1 102 ? -14.438 -5.051 -20.781 1 74 102 LYS B CA 1
ATOM 2956 C C . LYS B 1 102 ? -13.992 -3.656 -20.359 1 74 102 LYS B C 1
ATOM 2958 O O . LYS B 1 102 ? -14.336 -2.664 -21.016 1 74 102 LYS B O 1
ATOM 2963 N N . PRO B 1 103 ? -13.281 -3.686 -19.219 1 86.94 103 PRO B N 1
ATOM 2964 C CA . PRO B 1 103 ? -12.781 -2.373 -18.797 1 86.94 103 PRO B CA 1
ATOM 2965 C C . PRO B 1 103 ? -11.945 -1.691 -19.875 1 86.94 103 PRO B C 1
ATOM 2967 O O . PRO B 1 103 ? -11.195 -2.359 -20.594 1 86.94 103 PRO B O 1
ATOM 2970 N N . GLU B 1 104 ? -12.094 -0.415 -20.062 1 90.19 104 GLU B N 1
ATOM 2971 C CA . GLU B 1 104 ? -11.328 0.358 -21.031 1 90.19 104 GLU B CA 1
ATOM 2972 C C . GLU B 1 104 ? -9.883 0.538 -20.578 1 90.19 104 GLU B C 1
ATOM 2974 O O . GLU B 1 104 ? -8.977 0.663 -21.406 1 90.19 104 GLU B O 1
ATOM 2979 N N . ALA B 1 105 ? -9.695 0.574 -19.281 1 95.5 105 ALA B N 1
ATOM 2980 C CA . ALA B 1 105 ? -8.375 0.671 -18.656 1 95.5 105 ALA B CA 1
ATOM 2981 C C . ALA B 1 105 ? -8.242 -0.315 -17.5 1 95.5 105 ALA B C 1
ATOM 2983 O O . ALA B 1 105 ? -9.242 -0.718 -16.891 1 95.5 105 ALA B O 1
ATOM 2984 N N . PRO B 1 106 ? -7.008 -0.729 -17.234 1 97.75 106 PRO B N 1
ATOM 2985 C CA . PRO B 1 106 ? -6.836 -1.629 -16.094 1 97.75 106 PRO B CA 1
ATOM 2986 C C . PRO B 1 106 ? -7.387 -1.045 -14.797 1 97.75 106 PRO B C 1
ATOM 2988 O O . PRO B 1 106 ? -7.238 0.153 -14.547 1 97.75 106 PRO B O 1
ATOM 2991 N N . ILE B 1 107 ? -8.047 -1.845 -14.016 1 97.31 107 ILE B N 1
ATOM 2992 C CA . ILE B 1 107 ? -8.523 -1.447 -12.695 1 97.31 107 ILE B CA 1
ATOM 2993 C C . ILE B 1 107 ? -7.5 -1.852 -11.633 1 97.31 107 ILE B C 1
ATOM 2995 O O . ILE B 1 107 ? -7.391 -3.029 -11.281 1 97.31 107 ILE B O 1
ATOM 2999 N N . TYR B 1 108 ? -6.734 -0.88 -11.148 1 98.44 108 TYR B N 1
ATOM 3000 C CA . TYR B 1 108 ? -5.688 -1.136 -10.164 1 98.44 108 TYR B CA 1
ATOM 3001 C C . TYR B 1 108 ? -6.199 -0.898 -8.75 1 98.44 108 TYR B C 1
ATOM 3003 O O . TYR B 1 108 ? -6.93 0.064 -8.5 1 98.44 108 TYR B O 1
ATOM 3011 N N . PHE B 1 109 ? -5.848 -1.737 -7.867 1 98.31 109 PHE B N 1
ATOM 3012 C CA . PHE B 1 109 ? -6.023 -1.515 -6.438 1 98.31 109 PHE B CA 1
ATOM 3013 C C . PHE B 1 109 ? -4.832 -2.051 -5.652 1 98.31 109 PHE B C 1
ATOM 3015 O O . PHE B 1 109 ? -3.91 -2.627 -6.23 1 98.31 109 PHE B O 1
ATOM 3022 N N . SER B 1 110 ? -4.824 -1.756 -4.387 1 98.25 110 SER B N 1
ATOM 3023 C CA . SER B 1 110 ? -3.699 -2.143 -3.543 1 98.25 110 SER B CA 1
ATOM 3024 C C . SER B 1 110 ? -4.129 -3.141 -2.473 1 98.25 110 SER B C 1
ATOM 3026 O O . SER B 1 110 ? -5.301 -3.182 -2.088 1 98.25 110 SER B O 1
ATOM 3028 N N . LYS B 1 111 ? -3.227 -3.938 -2.123 1 98 111 LYS B N 1
ATOM 3029 C CA . LYS B 1 111 ? -3.363 -4.844 -0.987 1 98 111 LYS B CA 1
ATOM 3030 C C . LYS B 1 111 ? -2.289 -4.574 0.062 1 98 111 LYS B C 1
ATOM 3032 O O . LYS B 1 111 ? -1.094 -4.625 -0.238 1 98 111 LYS B O 1
ATOM 3037 N N . MET B 1 112 ? -2.752 -4.188 1.236 1 97.81 112 MET B N 1
ATOM 3038 C CA . MET B 1 112 ? -1.812 -4.02 2.342 1 97.81 112 MET B CA 1
ATOM 3039 C C . MET B 1 112 ? -1.409 -5.371 2.922 1 97.81 112 MET B C 1
ATOM 3041 O O . MET B 1 112 ? -2.26 -6.129 3.395 1 97.81 112 MET B O 1
ATOM 3045 N N . VAL B 1 113 ? -0.038 -5.676 2.844 1 97.12 113 VAL B N 1
ATOM 3046 C CA . VAL B 1 113 ? 0.469 -6.988 3.238 1 97.12 113 VAL B CA 1
ATOM 3047 C C . VAL B 1 113 ? 1.654 -6.82 4.188 1 97.12 113 VAL B C 1
ATOM 3049 O O . VAL B 1 113 ? 2.725 -6.363 3.777 1 97.12 113 VAL B O 1
ATOM 3052 N N . ASN B 1 114 ? 1.486 -7.199 5.383 1 93.25 114 ASN B N 1
ATOM 3053 C CA . ASN B 1 114 ? 2.598 -7.195 6.328 1 93.25 114 ASN B CA 1
ATOM 3054 C C . ASN B 1 114 ? 3.406 -8.484 6.242 1 93.25 114 ASN B C 1
ATOM 3056 O O . ASN B 1 114 ? 4.641 -8.453 6.258 1 93.25 114 ASN B O 1
ATOM 3060 N N . ARG B 1 115 ? 2.693 -9.492 6.141 1 95.81 115 ARG B N 1
ATOM 3061 C CA . ARG B 1 115 ? 3.271 -10.82 5.977 1 95.81 115 ARG B CA 1
ATOM 3062 C C . ARG B 1 115 ? 2.463 -11.648 4.984 1 95.81 115 ARG B C 1
ATOM 3064 O O . ARG B 1 115 ? 1.237 -11.727 5.082 1 95.81 115 ARG B O 1
ATOM 3071 N N . PHE B 1 116 ? 3.137 -12.227 4.09 1 98.38 116 PHE B N 1
ATOM 3072 C CA . PHE B 1 116 ? 2.451 -13.102 3.148 1 98.38 116 PHE B CA 1
ATOM 3073 C C . PHE B 1 116 ? 2.07 -14.422 3.811 1 98.38 116 PHE B C 1
ATOM 3075 O O . PHE B 1 116 ? 2.822 -14.953 4.633 1 98.38 116 PHE B O 1
ATOM 3082 N N . THR B 1 117 ? 0.918 -14.906 3.479 1 98.56 117 THR B N 1
ATOM 3083 C CA . THR B 1 117 ? 0.58 -16.281 3.797 1 98.56 117 THR B CA 1
ATOM 3084 C C . THR B 1 117 ? 1.357 -17.25 2.906 1 98.56 117 THR B C 1
ATOM 3086 O O . THR B 1 117 ? 1.304 -17.156 1.678 1 98.56 117 THR B O 1
ATOM 3089 N N . GLY B 1 118 ? 2.096 -18.188 3.51 1 98.56 118 GLY B N 1
ATOM 3090 C CA . GLY B 1 118 ? 2.955 -19.094 2.775 1 98.56 118 GLY B CA 1
ATOM 3091 C C . GLY B 1 118 ? 2.215 -20.312 2.24 1 98.56 118 GLY B C 1
ATOM 3092 O O . GLY B 1 118 ? 1.009 -20.453 2.455 1 98.56 118 GLY B O 1
ATOM 3093 N N . PRO B 1 119 ? 2.969 -21.156 1.534 1 97.94 119 PRO B N 1
ATOM 3094 C CA . PRO B 1 119 ? 2.352 -22.266 0.812 1 97.94 119 PRO B CA 1
ATOM 3095 C C . PRO B 1 119 ? 1.678 -23.266 1.742 1 97.94 119 PRO B C 1
ATOM 3097 O O . PRO B 1 119 ? 0.733 -23.953 1.339 1 97.94 119 PRO B O 1
ATOM 3100 N N . GLU B 1 120 ? 2.098 -23.312 3.002 1 95.75 120 GLU B N 1
ATOM 3101 C CA . GLU B 1 120 ? 1.538 -24.328 3.898 1 95.75 120 GLU B CA 1
ATOM 3102 C C . GLU B 1 120 ? 0.913 -23.688 5.133 1 95.75 120 GLU B C 1
ATOM 3104 O O . GLU B 1 120 ? 0.582 -24.375 6.098 1 95.75 120 GLU B O 1
ATOM 3109 N N . ASP B 1 121 ? 0.804 -22.406 5.09 1 98.12 121 ASP B N 1
ATOM 3110 C CA . ASP B 1 121 ? 0.271 -21.688 6.242 1 98.12 121 ASP B CA 1
ATOM 3111 C C . ASP B 1 121 ? -1.243 -21.859 6.344 1 98.12 121 ASP B C 1
ATOM 3113 O O . ASP B 1 121 ? -1.932 -21.953 5.328 1 98.12 121 ASP B O 1
ATOM 3117 N N . SER B 1 122 ? -1.729 -21.938 7.566 1 98.44 122 SER B N 1
ATOM 3118 C CA . SER B 1 122 ? -3.148 -21.688 7.785 1 98.44 122 SER B CA 1
ATOM 3119 C C . SER B 1 122 ? -3.469 -20.203 7.66 1 98.44 122 SER B C 1
ATOM 3121 O O . SER B 1 122 ? -2.598 -19.359 7.863 1 98.44 122 SER B O 1
ATOM 3123 N N . LEU B 1 123 ? -4.605 -19.906 7.223 1 98.25 123 LEU B N 1
ATOM 3124 C CA . LEU B 1 123 ? -5.117 -18.531 7.176 1 98.25 123 LEU B CA 1
ATOM 3125 C C . LEU B 1 123 ? -6.262 -18.344 8.164 1 98.25 123 LEU B C 1
ATOM 3127 O O . LEU B 1 123 ? -7.289 -19.016 8.062 1 98.25 123 LEU B O 1
ATOM 3131 N N . THR B 1 124 ? -6.133 -17.484 9.117 1 97.44 124 THR B N 1
ATOM 3132 C CA . THR B 1 124 ? -7.184 -17.188 10.078 1 97.44 124 THR B CA 1
ATOM 3133 C C . THR B 1 124 ? -8.234 -16.266 9.461 1 97.44 124 THR B C 1
ATOM 3135 O O . THR B 1 124 ? -7.922 -15.156 9.031 1 97.44 124 THR B O 1
ATOM 3138 N N . LEU B 1 125 ? -9.406 -16.75 9.406 1 97.31 125 LEU B N 1
ATOM 3139 C CA . LEU B 1 125 ? -10.516 -15.898 8.969 1 97.31 125 LEU B CA 1
ATOM 3140 C C . LEU B 1 125 ? -10.977 -14.984 10.102 1 97.31 125 LEU B C 1
ATOM 3142 O O . LEU B 1 125 ? -11.398 -15.461 11.156 1 97.31 125 LEU B O 1
ATOM 3146 N N . PRO B 1 126 ? -10.875 -13.742 9.883 1 94.75 126 PRO B N 1
ATOM 3147 C CA . PRO B 1 126 ? -11.32 -12.844 10.945 1 94.75 126 PRO B CA 1
ATOM 3148 C C . PRO B 1 126 ? -12.836 -12.742 11.031 1 94.75 126 PRO B C 1
ATOM 3150 O O . PRO B 1 126 ? -13.43 -11.797 10.5 1 94.75 126 PRO B O 1
ATOM 3153 N N . SER B 1 127 ? -13.492 -13.516 11.828 1 89.19 127 SER B N 1
ATOM 3154 C CA . SER B 1 127 ? -14.945 -13.617 11.898 1 89.19 127 SER B CA 1
ATOM 3155 C C . SER B 1 127 ? -15.57 -12.312 12.383 1 89.19 127 SER B C 1
ATOM 3157 O O . SER B 1 127 ? -16.719 -12 12.047 1 89.19 127 SER B O 1
ATOM 3159 N N . GLY B 1 128 ? -14.836 -11.57 13.062 1 91.81 128 GLY B N 1
ATOM 3160 C CA . GLY B 1 128 ? -15.344 -10.281 13.516 1 91.81 128 GLY B CA 1
ATOM 3161 C C . GLY B 1 128 ? -15.289 -9.211 12.445 1 91.81 128 GLY B C 1
ATOM 3162 O O . GLY B 1 128 ? -15.938 -8.172 12.57 1 91.81 128 GLY B O 1
ATOM 3163 N N . ALA B 1 129 ? -14.594 -9.539 11.367 1 95.06 129 ALA B N 1
ATOM 3164 C CA . ALA B 1 129 ? -14.367 -8.516 10.352 1 95.06 129 ALA B CA 1
ATOM 3165 C C . ALA B 1 129 ? -15.125 -8.852 9.07 1 95.06 129 ALA B C 1
ATOM 3167 O O . ALA B 1 129 ? -15.547 -7.949 8.336 1 95.06 129 ALA B O 1
ATOM 3168 N N . THR B 1 130 ? -15.32 -10.109 8.797 1 97.31 130 THR B N 1
ATOM 3169 C CA . THR B 1 130 ? -15.953 -10.484 7.531 1 97.31 130 THR B CA 1
ATOM 3170 C C . THR B 1 130 ? -16.641 -11.836 7.648 1 97.31 130 THR B C 1
ATOM 3172 O O . THR B 1 130 ? -16.219 -12.695 8.422 1 97.31 130 THR B O 1
ATOM 3175 N N . SER B 1 131 ? -17.688 -12.008 6.902 1 96.94 131 SER B N 1
ATOM 3176 C CA . SER B 1 131 ? -18.391 -13.281 6.73 1 96.94 131 SER B CA 1
ATOM 3177 C C . SER B 1 131 ? -18.391 -13.711 5.266 1 96.94 131 SER B C 1
ATOM 3179 O O . SER B 1 131 ? -19.078 -14.664 4.895 1 96.94 131 SER B O 1
ATOM 3181 N N . ALA B 1 132 ? -17.688 -13.008 4.438 1 98.25 132 ALA B N 1
ATOM 3182 C CA . ALA B 1 132 ? -17.719 -13.234 2.996 1 98.25 132 ALA B CA 1
ATOM 3183 C C . ALA B 1 132 ? -16.297 -13.352 2.438 1 98.25 132 ALA B C 1
ATOM 3185 O O . ALA B 1 132 ? -15.961 -12.688 1.459 1 98.25 132 ALA B O 1
ATOM 3186 N N . ALA B 1 133 ? -15.484 -14.195 3.105 1 98.69 133 ALA B N 1
ATOM 3187 C CA . ALA B 1 133 ? -14.117 -14.445 2.643 1 98.69 133 ALA B CA 1
ATOM 3188 C C . ALA B 1 133 ? -14.117 -15.266 1.358 1 98.69 133 ALA B C 1
ATOM 3190 O O . ALA B 1 133 ? -14.828 -16.266 1.253 1 98.69 133 ALA B O 1
ATOM 3191 N N . ASP B 1 134 ? -13.375 -14.828 0.408 1 98.75 134 ASP B N 1
ATOM 3192 C CA . ASP B 1 134 ? -13.336 -15.438 -0.919 1 98.75 134 ASP B CA 1
ATOM 3193 C C . ASP B 1 134 ? -11.898 -15.703 -1.355 1 98.75 134 ASP B C 1
ATOM 3195 O O . ASP B 1 134 ? -10.953 -15.336 -0.657 1 98.75 134 ASP B O 1
ATOM 3199 N N . TYR B 1 135 ? -11.727 -16.484 -2.408 1 98.88 135 TYR B N 1
ATOM 3200 C CA . TYR B 1 135 ? -10.438 -16.859 -2.973 1 98.88 135 TYR B CA 1
ATOM 3201 C C . TYR B 1 135 ? -10.297 -16.359 -4.406 1 98.88 135 TYR B C 1
ATOM 3203 O O . TYR B 1 135 ? -11.297 -16.219 -5.121 1 98.88 135 TYR B O 1
ATOM 3211 N N . GLU B 1 136 ? -9.109 -16.016 -4.773 1 98.88 136 GLU B N 1
ATOM 3212 C CA . GLU B 1 136 ? -8.789 -15.57 -6.125 1 98.88 136 GLU B CA 1
ATOM 3213 C C . GLU B 1 136 ? -7.375 -15.992 -6.52 1 98.88 136 GLU B C 1
ATOM 3215 O O . GLU B 1 136 ? -6.402 -15.289 -6.227 1 98.88 136 GLU B O 1
ATOM 3220 N N . VAL B 1 137 ? -7.211 -17.109 -7.203 1 98.94 137 VAL B N 1
ATOM 3221 C CA . VAL B 1 137 ? -5.887 -17.516 -7.66 1 98.94 137 VAL B CA 1
ATOM 3222 C C . VAL B 1 137 ? -5.402 -16.578 -8.766 1 98.94 137 VAL B C 1
ATOM 3224 O O . VAL B 1 137 ? -6.18 -16.188 -9.641 1 98.94 137 VAL B O 1
ATOM 3227 N N . GLU B 1 138 ? -4.191 -16.156 -8.664 1 98.94 138 GLU B N 1
ATOM 3228 C CA . GLU B 1 138 ? -3.646 -15.203 -9.633 1 98.94 138 GLU B CA 1
ATOM 3229 C C . GLU B 1 138 ? -2.182 -15.5 -9.938 1 98.94 138 GLU B C 1
ATOM 3231 O O . GLU B 1 138 ? -1.468 -16.047 -9.094 1 98.94 138 GLU B O 1
ATOM 3236 N N . LEU B 1 139 ? -1.713 -15.188 -11.156 1 98.94 139 LEU B N 1
ATOM 3237 C CA . LEU B 1 139 ? -0.289 -15.094 -11.453 1 98.94 139 LEU B CA 1
ATOM 3238 C C . LEU B 1 139 ? 0.326 -13.852 -10.828 1 98.94 139 LEU B C 1
ATOM 3240 O O . LEU B 1 139 ? -0.143 -12.734 -11.07 1 98.94 139 LEU B O 1
ATOM 3244 N N . ALA B 1 140 ? 1.325 -14.078 -10 1 98.94 140 ALA B N 1
ATOM 3245 C CA . ALA B 1 140 ? 2.09 -12.977 -9.422 1 98.94 140 ALA B CA 1
ATOM 3246 C C . ALA B 1 140 ? 3.33 -12.672 -10.258 1 98.94 140 ALA B C 1
ATOM 3248 O O . ALA B 1 140 ? 4.078 -13.578 -10.617 1 98.94 140 ALA B O 1
ATOM 3249 N N . VAL B 1 141 ? 3.51 -11.414 -10.555 1 98.94 141 VAL B N 1
ATOM 3250 C CA . VAL B 1 141 ? 4.707 -10.93 -11.234 1 98.94 141 VAL B CA 1
ATOM 3251 C C . VAL B 1 141 ? 5.613 -10.211 -10.234 1 98.94 141 VAL B C 1
ATOM 3253 O O . VAL B 1 141 ? 5.164 -9.305 -9.523 1 98.94 141 VAL B O 1
ATOM 3256 N N . ILE B 1 142 ? 6.848 -10.633 -10.148 1 98.88 142 ILE B N 1
ATOM 3257 C CA . ILE B 1 142 ? 7.836 -10 -9.273 1 98.88 142 ILE B CA 1
ATOM 3258 C C . ILE B 1 142 ? 8.758 -9.109 -10.102 1 98.88 142 ILE B C 1
ATOM 3260 O O . ILE B 1 142 ? 9.391 -9.57 -11.055 1 98.88 142 ILE B O 1
ATOM 3264 N N . ILE B 1 143 ? 8.828 -7.844 -9.719 1 98.88 143 ILE B N 1
ATOM 3265 C CA . ILE B 1 143 ? 9.695 -6.891 -10.414 1 98.88 143 ILE B CA 1
ATOM 3266 C C . ILE B 1 143 ? 11.148 -7.109 -9.992 1 98.88 143 ILE B C 1
ATOM 3268 O O . ILE B 1 143 ? 11.43 -7.305 -8.805 1 98.88 143 ILE B O 1
ATOM 3272 N N . GLY B 1 144 ? 12.062 -7.047 -10.992 1 98.5 144 GLY B N 1
ATOM 3273 C CA . GLY B 1 144 ? 13.461 -7.309 -10.711 1 98.5 144 GLY B CA 1
ATOM 3274 C C . GLY B 1 144 ? 14.367 -6.148 -11.07 1 98.5 144 GLY B C 1
ATOM 3275 O O . GLY B 1 144 ? 15.555 -6.156 -10.742 1 98.5 144 GLY B O 1
ATOM 3276 N N . LYS B 1 145 ? 13.836 -5.23 -11.781 1 98.31 145 LYS B N 1
ATOM 3277 C CA . LYS B 1 145 ? 14.586 -4.047 -12.203 1 98.31 145 LYS B CA 1
ATOM 3278 C C . LYS B 1 145 ? 13.734 -2.785 -12.062 1 98.31 145 LYS B C 1
ATOM 3280 O O . LYS B 1 145 ? 12.562 -2.771 -12.453 1 98.31 145 LYS B O 1
ATOM 3285 N N . GLU B 1 146 ? 14.367 -1.779 -11.469 1 98.38 146 GLU B N 1
ATOM 3286 C CA . GLU B 1 146 ? 13.695 -0.497 -11.297 1 98.38 146 GLU B CA 1
ATOM 3287 C C . GLU B 1 146 ? 13.32 0.116 -12.641 1 98.38 146 GLU B C 1
ATOM 3289 O O . GLU B 1 146 ? 14.078 0.007 -13.609 1 98.38 146 GLU B O 1
ATOM 3294 N N . GLY B 1 147 ? 12.078 0.751 -12.664 1 98.38 147 GLY B N 1
ATOM 3295 C CA . GLY B 1 147 ? 11.695 1.419 -13.891 1 98.38 147 GLY B CA 1
ATOM 3296 C C . GLY B 1 147 ? 10.484 2.322 -13.734 1 98.38 147 GLY B C 1
ATOM 3297 O O . GLY B 1 147 ? 9.602 2.049 -12.914 1 98.38 147 GLY B O 1
ATOM 3298 N N . LYS B 1 148 ? 10.453 3.361 -14.453 1 97.94 148 LYS B N 1
ATOM 3299 C CA . LYS B 1 148 ? 9.359 4.309 -14.625 1 97.94 148 LYS B CA 1
ATOM 3300 C C . LYS B 1 148 ? 9.094 4.586 -16.109 1 97.94 148 LYS B C 1
ATOM 3302 O O . LYS B 1 148 ? 10.023 4.586 -16.922 1 97.94 148 LYS B O 1
ATOM 3307 N N . ASP B 1 149 ? 7.77 4.797 -16.422 1 98.19 149 ASP B N 1
ATOM 3308 C CA . ASP B 1 149 ? 7.418 5.051 -17.812 1 98.19 149 ASP B CA 1
ATOM 3309 C C . ASP B 1 149 ? 8.016 3.986 -18.734 1 98.19 149 ASP B C 1
ATOM 3311 O O . ASP B 1 149 ? 8.672 4.312 -19.734 1 98.19 149 ASP B O 1
ATOM 3315 N N . ILE B 1 150 ? 7.816 2.779 -18.359 1 98.5 150 ILE B N 1
ATOM 3316 C CA . ILE B 1 150 ? 8.375 1.624 -19.047 1 98.5 150 ILE B CA 1
ATOM 3317 C C . ILE B 1 150 ? 7.629 1.406 -20.375 1 98.5 150 ILE B C 1
ATOM 3319 O O . ILE B 1 150 ? 6.398 1.293 -20.375 1 98.5 150 ILE B O 1
ATOM 3323 N N . ALA B 1 151 ? 8.312 1.343 -21.469 1 98.19 151 ALA B N 1
ATOM 3324 C CA . ALA B 1 151 ? 7.695 0.982 -22.75 1 98.19 151 ALA B CA 1
ATOM 3325 C C . ALA B 1 151 ? 7.266 -0.482 -22.75 1 98.19 151 ALA B C 1
ATOM 3327 O O . ALA B 1 151 ? 7.941 -1.336 -22.172 1 98.19 151 ALA B O 1
ATOM 3328 N N . PRO B 1 152 ? 6.188 -0.748 -23.438 1 97.62 152 PRO B N 1
ATOM 3329 C CA . PRO B 1 152 ? 5.73 -2.139 -23.469 1 97.62 152 PRO B CA 1
ATOM 3330 C C . PRO B 1 152 ? 6.816 -3.109 -23.922 1 97.62 152 PRO B C 1
ATOM 3332 O O . PRO B 1 152 ? 6.938 -4.207 -23.375 1 97.62 152 PRO B O 1
ATOM 3335 N N . GLN B 1 153 ? 7.672 -2.715 -24.844 1 97.56 153 GLN B N 1
ATOM 3336 C CA . GLN B 1 153 ? 8.68 -3.602 -25.422 1 97.56 153 GLN B CA 1
ATOM 3337 C C . GLN B 1 153 ? 9.797 -3.877 -24.422 1 97.56 153 GLN B C 1
ATOM 3339 O O . GLN B 1 153 ? 10.578 -4.816 -24.594 1 97.56 153 GLN B O 1
ATOM 3344 N N . GLU B 1 154 ? 9.859 -3.08 -23.375 1 98 154 GLU B N 1
ATOM 3345 C CA . GLU B 1 154 ? 10.922 -3.229 -22.391 1 98 154 GLU B CA 1
ATOM 3346 C C . GLU B 1 154 ? 10.406 -3.938 -21.141 1 98 154 GLU B C 1
ATOM 3348 O O . GLU B 1 154 ? 11.172 -4.188 -20.203 1 98 154 GLU B O 1
ATOM 3353 N N . ALA B 1 155 ? 9.18 -4.258 -21.094 1 97.81 155 ALA B N 1
ATOM 3354 C CA . ALA B 1 155 ? 8.516 -4.742 -19.891 1 97.81 155 ALA B CA 1
ATOM 3355 C C . ALA B 1 155 ? 9.203 -5.992 -19.344 1 97.81 155 ALA B C 1
ATOM 3357 O O . ALA B 1 155 ? 9.461 -6.09 -18.141 1 97.81 155 ALA B O 1
ATOM 3358 N N . TRP B 1 156 ? 9.555 -6.91 -20.203 1 97.75 156 TRP B N 1
ATOM 3359 C CA . TRP B 1 156 ? 10.07 -8.211 -19.781 1 97.75 156 TRP B CA 1
ATOM 3360 C C . TRP B 1 156 ? 11.414 -8.062 -19.078 1 97.75 156 TRP B C 1
ATOM 3362 O O . TRP B 1 156 ? 11.734 -8.82 -18.172 1 97.75 156 TRP B O 1
ATOM 3372 N N . SER B 1 157 ? 12.195 -7.07 -19.438 1 97.62 157 SER B N 1
ATOM 3373 C CA . SER B 1 157 ? 13.508 -6.852 -18.828 1 97.62 157 SER B CA 1
ATOM 3374 C C . SER B 1 157 ? 13.383 -6.367 -17.391 1 97.62 157 SER B C 1
ATOM 3376 O O . SER B 1 157 ? 14.359 -6.359 -16.641 1 97.62 157 SER B O 1
ATOM 3378 N N . HIS B 1 158 ? 12.164 -6.004 -17 1 98.62 158 HIS B N 1
ATOM 3379 C CA . HIS B 1 158 ? 11.953 -5.504 -15.648 1 98.62 158 HIS B CA 1
ATOM 3380 C C . HIS B 1 158 ? 11.438 -6.609 -14.727 1 98.62 158 HIS B C 1
ATOM 3382 O O . HIS B 1 158 ? 11.289 -6.395 -13.523 1 98.62 158 HIS B O 1
ATOM 3388 N N . ILE B 1 159 ? 11.211 -7.75 -15.203 1 98.69 159 ILE B N 1
ATOM 3389 C CA . ILE B 1 159 ? 10.578 -8.82 -14.438 1 98.69 159 ILE B CA 1
ATOM 3390 C C . ILE B 1 159 ? 11.648 -9.781 -13.914 1 98.69 159 ILE B C 1
ATOM 3392 O O . ILE B 1 159 ? 12.469 -10.273 -14.688 1 98.69 159 ILE B O 1
ATOM 3396 N N . PHE B 1 160 ? 11.609 -10.008 -12.602 1 98.62 160 PHE B N 1
ATOM 3397 C CA . PHE B 1 160 ? 12.469 -11.023 -12 1 98.62 160 PHE B CA 1
ATOM 3398 C C . PHE B 1 160 ? 11.922 -12.422 -12.258 1 98.62 160 PHE B C 1
ATOM 3400 O O . PHE B 1 160 ? 12.664 -13.32 -12.656 1 98.62 160 PHE B O 1
ATOM 3407 N N . GLY B 1 161 ? 10.602 -12.531 -11.977 1 98.69 161 GLY B N 1
ATOM 3408 C CA . GLY B 1 161 ? 9.984 -13.836 -12.148 1 98.69 161 GLY B CA 1
ATOM 3409 C C . GLY B 1 161 ? 8.516 -13.859 -11.766 1 98.69 161 GLY B C 1
ATOM 3410 O O . GLY B 1 161 ? 7.852 -12.82 -11.773 1 98.69 161 GLY B O 1
ATOM 3411 N N . TYR B 1 162 ? 8.039 -15.117 -11.555 1 98.88 162 TYR B N 1
ATOM 3412 C CA . TYR B 1 162 ? 6.613 -15.344 -11.32 1 98.88 162 TYR B CA 1
ATOM 3413 C C . TYR B 1 162 ? 6.395 -16.266 -10.133 1 98.88 162 TYR B C 1
ATOM 3415 O O . TYR B 1 162 ? 7.254 -17.094 -9.812 1 98.88 162 TYR B O 1
ATOM 3423 N N . SER B 1 163 ? 5.246 -16.141 -9.547 1 98.94 163 SER B N 1
ATOM 3424 C CA . SER B 1 163 ? 4.805 -17.016 -8.477 1 98.94 163 SER B CA 1
ATOM 3425 C C . SER B 1 163 ? 3.295 -17.219 -8.508 1 98.94 163 SER B C 1
ATOM 3427 O O . SER B 1 163 ? 2.615 -16.703 -9.398 1 98.94 163 SER B O 1
ATOM 3429 N N . VAL B 1 164 ? 2.816 -18.125 -7.602 1 98.94 164 VAL B N 1
ATOM 3430 C CA . VAL B 1 164 ? 1.381 -18.297 -7.398 1 98.94 164 VAL B CA 1
ATOM 3431 C C . VAL B 1 164 ? 0.899 -17.344 -6.305 1 98.94 164 VAL B C 1
ATOM 3433 O O . VAL B 1 164 ? 1.518 -17.25 -5.238 1 98.94 164 VAL B O 1
ATOM 3436 N N . GLY B 1 165 ? -0.081 -16.578 -6.613 1 98.88 165 GLY B N 1
ATOM 3437 C CA . GLY B 1 165 ? -0.729 -15.75 -5.609 1 98.88 165 GLY B CA 1
ATOM 3438 C C . GLY B 1 165 ? -2.184 -16.109 -5.383 1 98.88 165 GLY B C 1
ATOM 3439 O O . GLY B 1 165 ? -2.836 -16.672 -6.27 1 98.88 165 GLY B O 1
ATOM 3440 N N . ASN B 1 166 ? -2.648 -15.914 -4.199 1 98.94 166 ASN B N 1
ATOM 3441 C CA . ASN B 1 166 ? -4.078 -15.883 -3.91 1 98.94 166 ASN B CA 1
ATOM 3442 C C . ASN B 1 166 ? -4.492 -14.555 -3.279 1 98.94 166 ASN B C 1
ATOM 3444 O O . ASN B 1 166 ? -4.027 -14.211 -2.191 1 98.94 166 ASN B O 1
ATOM 3448 N N . ASP B 1 167 ? -5.266 -13.805 -3.973 1 98.81 167 ASP B N 1
ATOM 3449 C CA . ASP B 1 167 ? -5.824 -12.539 -3.52 1 98.81 167 ASP B CA 1
ATOM 3450 C C . ASP B 1 167 ? -7.09 -12.758 -2.695 1 98.81 167 ASP B C 1
ATOM 3452 O O . ASP B 1 167 ? -8.18 -12.367 -3.111 1 98.81 167 ASP B O 1
ATOM 3456 N N . TYR B 1 168 ? -6.898 -13.359 -1.507 1 98.81 168 TYR B N 1
ATOM 3457 C CA . TYR B 1 168 ? -8.062 -13.516 -0.64 1 98.81 168 TYR B CA 1
ATOM 3458 C C . TYR B 1 168 ? -8.766 -12.18 -0.428 1 98.81 168 TYR B C 1
ATOM 3460 O O . TYR B 1 168 ? -8.109 -11.133 -0.364 1 98.81 168 TYR B O 1
ATOM 3468 N N . SER B 1 169 ? -10.086 -12.25 -0.284 1 98.06 169 SER B N 1
ATOM 3469 C CA . SER B 1 169 ? -10.883 -11.023 -0.265 1 98.06 169 SER B CA 1
ATOM 3470 C C . SER B 1 169 ? -12.031 -11.133 0.73 1 98.06 169 SER B C 1
ATOM 3472 O O . SER B 1 169 ? -12.578 -12.219 0.945 1 98.06 169 SER B O 1
ATOM 3474 N N . ALA B 1 170 ? -12.305 -10.07 1.409 1 98.44 170 ALA B N 1
ATOM 3475 C CA . ALA B 1 170 ? -13.555 -9.891 2.135 1 98.44 170 ALA B CA 1
ATOM 3476 C C . ALA B 1 170 ? -14.578 -9.133 1.288 1 98.44 170 ALA B C 1
ATOM 3478 O O . ALA B 1 170 ? -14.57 -7.898 1.259 1 98.44 170 ALA B O 1
ATOM 3479 N N . ARG B 1 171 ? -15.516 -9.883 0.692 1 97.69 171 ARG B N 1
ATOM 3480 C CA . ARG B 1 171 ? -16.406 -9.32 -0.315 1 97.69 171 ARG B CA 1
ATOM 3481 C C . ARG B 1 171 ? -17.375 -8.328 0.313 1 97.69 171 ARG B C 1
ATOM 3483 O O . ARG B 1 171 ? -17.75 -7.328 -0.311 1 97.69 171 ARG B O 1
ATOM 3490 N N . ASP B 1 172 ? -17.828 -8.57 1.471 1 97.12 172 ASP B N 1
ATOM 3491 C CA . ASP B 1 172 ? -18.734 -7.66 2.174 1 97.12 172 ASP B CA 1
ATOM 3492 C C . ASP B 1 172 ? -18.062 -6.32 2.447 1 97.12 172 ASP B C 1
ATOM 3494 O O . ASP B 1 172 ? -18.656 -5.262 2.219 1 97.12 172 ASP B O 1
ATOM 3498 N N . LEU B 1 173 ? -16.781 -6.344 2.842 1 96.75 173 LEU B N 1
ATOM 3499 C CA . LEU B 1 173 ? -16.031 -5.113 3.092 1 96.75 173 LEU B CA 1
ATOM 3500 C C . LEU B 1 173 ? -15.727 -4.387 1.787 1 96.75 173 LEU B C 1
ATOM 3502 O O . LEU B 1 173 ? -15.742 -3.152 1.738 1 96.75 173 LEU B O 1
ATOM 3506 N N . GLN B 1 174 ? -15.406 -5.152 0.753 1 94.25 174 GLN B N 1
ATOM 3507 C CA . GLN B 1 174 ? -15.164 -4.566 -0.562 1 94.25 174 GLN B CA 1
ATOM 3508 C C . GLN B 1 174 ? -16.344 -3.721 -1.016 1 94.25 174 GLN B C 1
ATOM 3510 O O . GLN B 1 174 ? -16.172 -2.629 -1.56 1 94.25 174 GLN B O 1
ATOM 3515 N N . THR B 1 175 ? -17.484 -4.242 -0.804 1 91.44 175 THR B N 1
ATOM 3516 C CA . THR B 1 175 ? -18.703 -3.557 -1.224 1 91.44 175 THR B CA 1
ATOM 3517 C C . THR B 1 175 ? -19.016 -2.395 -0.286 1 91.44 175 THR B C 1
ATOM 3519 O O . THR B 1 175 ? -19.344 -1.295 -0.739 1 91.44 175 THR B O 1
ATOM 3522 N N . ALA B 1 176 ? -18.859 -2.59 0.943 1 93.25 176 ALA B N 1
ATOM 3523 C CA . ALA B 1 176 ? -19.281 -1.623 1.956 1 93.25 176 ALA B CA 1
ATOM 3524 C C . ALA B 1 176 ? -18.453 -0.343 1.865 1 93.25 176 ALA B C 1
ATOM 3526 O O . ALA B 1 176 ? -18.969 0.75 2.125 1 93.25 176 ALA B O 1
ATOM 3527 N N . HIS B 1 177 ? -17.234 -0.442 1.429 1 93.94 177 HIS B N 1
ATOM 3528 C CA . HIS B 1 177 ? -16.328 0.7 1.53 1 93.94 177 HIS B CA 1
ATOM 3529 C C . HIS B 1 177 ? -16.094 1.331 0.164 1 93.94 177 HIS B C 1
ATOM 3531 O O . HIS B 1 177 ? -15.305 2.275 0.043 1 93.94 177 HIS B O 1
ATOM 3537 N N . ARG B 1 178 ? -16.719 0.809 -0.917 1 90.75 178 ARG B N 1
ATOM 3538 C CA . ARG B 1 178 ? -16.719 1.363 -2.268 1 90.75 178 ARG B CA 1
ATOM 3539 C C . ARG B 1 178 ? -15.383 1.123 -2.963 1 90.75 178 ARG B C 1
ATOM 3541 O O . ARG B 1 178 ? -15.328 0.451 -3.996 1 90.75 178 ARG B O 1
ATOM 3548 N N . GLN B 1 179 ? -14.281 1.627 -2.387 1 95.81 179 GLN B N 1
ATOM 3549 C CA . GLN B 1 179 ? -12.961 1.182 -2.828 1 95.81 179 GLN B CA 1
ATOM 3550 C C . GLN B 1 179 ? -12.617 -0.182 -2.238 1 95.81 179 GLN B C 1
ATOM 3552 O O . GLN B 1 179 ? -12.961 -0.474 -1.092 1 95.81 179 GLN B O 1
ATOM 3557 N N . TRP B 1 180 ? -11.93 -1.032 -2.949 1 97.81 180 TRP B N 1
ATOM 3558 C CA . TRP B 1 180 ? -11.766 -2.438 -2.592 1 97.81 180 TRP B CA 1
ATOM 3559 C C . TRP B 1 180 ? -10.672 -2.611 -1.542 1 97.81 180 TRP B C 1
ATOM 3561 O O . TRP B 1 180 ? -10.57 -3.668 -0.914 1 97.81 180 TRP B O 1
ATOM 3571 N N . PHE B 1 181 ? -9.938 -1.586 -1.268 1 98.38 181 PHE B N 1
ATOM 3572 C CA . PHE B 1 181 ? -8.68 -1.634 -0.533 1 98.38 181 PHE B CA 1
ATOM 3573 C C . PHE B 1 181 ? -8.859 -2.334 0.808 1 98.38 181 PHE B C 1
ATOM 3575 O O . PHE B 1 181 ? -8.148 -3.297 1.113 1 98.38 181 PHE B O 1
ATOM 3582 N N . HIS B 1 182 ? -9.805 -1.916 1.597 1 97.94 182 HIS B N 1
ATOM 3583 C CA . HIS B 1 182 ? -9.969 -2.477 2.934 1 97.94 182 HIS B CA 1
ATOM 3584 C C . HIS B 1 182 ? -10.305 -3.963 2.871 1 97.94 182 HIS B C 1
ATOM 3586 O O . HIS B 1 182 ? -9.672 -4.777 3.553 1 97.94 182 HIS B O 1
ATOM 3592 N N . GLY B 1 183 ? -11.234 -4.352 2.021 1 98.12 183 GLY B N 1
ATOM 3593 C CA . GLY B 1 183 ? -11.648 -5.742 1.898 1 98.12 183 GLY B CA 1
ATOM 3594 C C . GLY B 1 183 ? -10.555 -6.641 1.348 1 98.12 183 GLY B C 1
ATOM 3595 O O . GLY B 1 183 ? -10.633 -7.863 1.455 1 98.12 183 GLY B O 1
ATOM 3596 N N . LYS B 1 184 ? -9.531 -6.051 0.763 1 98.5 184 LYS B N 1
ATOM 3597 C CA . LYS B 1 184 ? -8.43 -6.805 0.157 1 98.5 184 LYS B CA 1
ATOM 3598 C C . LYS B 1 184 ? -7.227 -6.867 1.089 1 98.5 184 LYS B C 1
ATOM 3600 O O . LYS B 1 184 ? -6.238 -7.539 0.789 1 98.5 184 LYS B O 1
ATOM 3605 N N . SER B 1 185 ? -7.332 -6.211 2.312 1 98.44 185 SER B N 1
ATOM 3606 C CA . SER B 1 185 ? -6.105 -5.938 3.057 1 98.44 185 SER B CA 1
ATOM 3607 C C . SER B 1 185 ? -6.156 -6.555 4.449 1 98.44 185 SER B C 1
ATOM 3609 O O . SER B 1 185 ? -5.355 -6.203 5.32 1 98.44 185 SER B O 1
ATOM 3611 N N . LEU B 1 186 ? -7.074 -7.469 4.742 1 98.5 186 LEU B N 1
ATOM 3612 C CA . LEU B 1 186 ? -7.078 -8.117 6.051 1 98.5 186 LEU B CA 1
ATOM 3613 C C . LEU B 1 186 ? -5.82 -8.953 6.246 1 98.5 186 LEU B C 1
ATOM 3615 O O . LEU B 1 186 ? -5.215 -9.414 5.273 1 98.5 186 LEU B O 1
ATOM 3619 N N . ASP B 1 187 ? -5.414 -9.141 7.504 1 98 187 ASP B N 1
ATOM 3620 C CA . ASP B 1 187 ? -4.203 -9.898 7.809 1 98 187 ASP B CA 1
ATOM 3621 C C . ASP B 1 187 ? -4.27 -11.305 7.219 1 98 187 ASP B C 1
ATOM 3623 O O . ASP B 1 187 ? -5.258 -12.016 7.41 1 98 187 ASP B O 1
ATOM 3627 N N . GLY B 1 188 ? -3.25 -11.648 6.449 1 97.75 188 GLY B N 1
ATOM 3628 C CA . GLY B 1 188 ? -3.145 -12.984 5.891 1 97.75 188 GLY B CA 1
ATOM 3629 C C . GLY B 1 188 ? -3.811 -13.117 4.535 1 97.75 188 GLY B C 1
ATOM 3630 O O . GLY B 1 188 ? -3.705 -14.164 3.885 1 97.75 188 GLY B O 1
ATOM 3631 N N . PHE B 1 189 ? -4.418 -12.125 4.035 1 98.69 189 PHE B N 1
ATOM 3632 C CA . PHE B 1 189 ? -5.293 -12.227 2.871 1 98.69 189 PHE B CA 1
ATOM 3633 C C . PHE B 1 189 ? -4.492 -12.125 1.579 1 98.69 189 PHE B C 1
ATOM 3635 O O . PHE B 1 189 ? -5.051 -11.859 0.515 1 98.69 189 PHE B O 1
ATOM 3642 N N . CYS B 1 190 ? -3.223 -12.305 1.663 1 98.81 190 CYS B N 1
ATOM 3643 C CA . CYS B 1 190 ? -2.406 -12.453 0.463 1 98.81 190 CYS B CA 1
ATOM 3644 C C . CYS B 1 190 ? -1.453 -13.633 0.589 1 98.81 190 CYS B C 1
ATOM 3646 O O . CYS B 1 190 ? -0.5 -13.586 1.368 1 98.81 190 CYS B O 1
ATOM 3648 N N . ALA B 1 191 ? -1.704 -14.617 -0.11 1 98.88 191 ALA B N 1
ATOM 3649 C CA . ALA B 1 191 ? -0.802 -15.766 -0.16 1 98.88 191 ALA B CA 1
ATOM 3650 C C . ALA B 1 191 ? 0.138 -15.672 -1.359 1 98.88 191 ALA B C 1
ATOM 3652 O O . ALA B 1 191 ? -0.237 -15.141 -2.41 1 98.88 191 ALA B O 1
ATOM 3653 N N . LEU B 1 192 ? 1.281 -16.141 -1.229 1 98.88 192 LEU B N 1
ATOM 3654 C CA . LEU B 1 192 ? 2.305 -16.078 -2.268 1 98.88 192 LEU B CA 1
ATOM 3655 C C . LEU B 1 192 ? 3.234 -17.281 -2.182 1 98.88 192 LEU B C 1
ATOM 3657 O O . LEU B 1 192 ? 3.656 -17.672 -1.089 1 98.88 192 LEU B O 1
ATOM 3661 N N . GLY B 1 193 ? 3.568 -17.906 -3.27 1 98.56 193 GLY B N 1
ATOM 3662 C CA . GLY B 1 193 ? 4.559 -18.969 -3.291 1 98.56 193 GLY B CA 1
ATOM 3663 C C . GLY B 1 193 ? 4.18 -20.109 -4.207 1 98.56 193 GLY B C 1
ATOM 3664 O O . GLY B 1 193 ? 3.398 -19.938 -5.145 1 98.56 193 GLY B O 1
ATOM 3665 N N . PRO B 1 194 ? 4.773 -21.266 -4.117 1 98.44 194 PRO B N 1
ATOM 3666 C CA . PRO B 1 194 ? 5.785 -21.594 -3.111 1 98.44 194 PRO B CA 1
ATOM 3667 C C . PRO B 1 194 ? 7.176 -21.078 -3.484 1 98.44 194 PRO B C 1
ATOM 3669 O O . PRO B 1 194 ? 8.062 -21.016 -2.631 1 98.44 194 PRO B O 1
ATOM 3672 N N . VAL B 1 195 ? 7.371 -20.781 -4.785 1 98.75 195 VAL B N 1
ATOM 3673 C CA . VAL B 1 195 ? 8.68 -20.359 -5.293 1 98.75 195 VAL B CA 1
ATOM 3674 C C . VAL B 1 195 ? 8.508 -19.156 -6.219 1 98.75 195 VAL B C 1
ATOM 3676 O O . VAL B 1 195 ? 7.387 -18.781 -6.547 1 98.75 195 VAL B O 1
ATOM 3679 N N . ILE B 1 196 ? 9.555 -18.562 -6.535 1 98.81 196 ILE B N 1
ATOM 3680 C CA . ILE B 1 196 ? 9.625 -17.656 -7.68 1 98.81 196 ILE B CA 1
ATOM 3681 C C . ILE B 1 196 ? 10.367 -18.344 -8.828 1 98.81 196 ILE B C 1
ATOM 3683 O O . ILE B 1 196 ? 11.516 -18.75 -8.672 1 98.81 196 ILE B O 1
ATOM 3687 N N . VAL B 1 197 ? 9.688 -18.516 -9.922 1 98.69 197 VAL B N 1
ATOM 3688 C CA . VAL B 1 197 ? 10.336 -19 -11.133 1 98.69 197 VAL B CA 1
ATOM 3689 C C . VAL B 1 197 ? 10.836 -17.812 -11.961 1 98.69 197 VAL B C 1
ATOM 3691 O O . VAL B 1 197 ? 10.062 -16.906 -12.289 1 98.69 197 VAL B O 1
ATOM 3694 N N . THR B 1 198 ? 12.102 -17.812 -12.25 1 97.69 198 THR B N 1
ATOM 3695 C CA . THR B 1 198 ? 12.672 -16.672 -12.953 1 97.69 198 THR B CA 1
ATOM 3696 C C . THR B 1 198 ? 12.062 -16.531 -14.344 1 97.69 198 THR B C 1
ATOM 3698 O O . THR B 1 198 ? 11.672 -17.531 -14.961 1 97.69 198 THR B O 1
ATOM 3701 N N . CYS B 1 199 ? 11.992 -15.305 -14.789 1 95.81 199 CYS B N 1
ATOM 3702 C CA . CYS B 1 199 ? 11.305 -14.93 -16.016 1 95.81 199 CYS B CA 1
ATOM 3703 C C . CYS B 1 199 ? 11.867 -15.68 -17.219 1 95.81 199 CYS B C 1
ATOM 3705 O O . CYS B 1 199 ? 11.125 -16.062 -18.125 1 95.81 199 CYS B O 1
ATOM 3707 N N . ASP B 1 200 ? 13.133 -16.016 -17.25 1 92.94 200 ASP B N 1
ATOM 3708 C CA . ASP B 1 200 ? 13.789 -16.625 -18.406 1 92.94 200 ASP B CA 1
ATOM 3709 C C . ASP B 1 200 ? 13.492 -18.125 -18.469 1 92.94 200 ASP B C 1
ATOM 3711 O O . ASP B 1 200 ? 13.797 -18.781 -19.469 1 92.94 200 ASP B O 1
ATOM 3715 N N . ASP B 1 201 ? 12.867 -18.641 -17.484 1 94.69 201 ASP B N 1
ATOM 3716 C CA . ASP B 1 201 ? 12.594 -20.078 -17.453 1 94.69 201 ASP B CA 1
ATOM 3717 C C . ASP B 1 201 ? 11.188 -20.375 -17.969 1 94.69 201 ASP B C 1
ATOM 3719 O O . ASP B 1 201 ? 10.789 -21.531 -18.047 1 94.69 201 ASP B O 1
ATOM 3723 N N . LEU B 1 202 ? 10.453 -19.375 -18.297 1 94.81 202 LEU B N 1
ATOM 3724 C CA . LEU B 1 202 ? 9.102 -19.531 -18.828 1 94.81 202 LEU B CA 1
ATOM 3725 C C . LEU B 1 202 ? 8.945 -18.781 -20.141 1 94.81 202 LEU B C 1
ATOM 3727 O O . LEU B 1 202 ? 9.695 -17.844 -20.422 1 94.81 202 LEU B O 1
ATOM 3731 N N . ALA B 1 203 ? 7.961 -19.156 -20.906 1 93.19 203 ALA B N 1
ATOM 3732 C CA . ALA B 1 203 ? 7.617 -18.422 -22.125 1 93.19 203 ALA B CA 1
ATOM 3733 C C . ALA B 1 203 ? 7.191 -16.984 -21.797 1 93.19 203 ALA B C 1
ATOM 3735 O O . ALA B 1 203 ? 6.82 -16.688 -20.656 1 93.19 203 ALA B O 1
ATOM 3736 N N . GLN B 1 204 ? 7.336 -16.125 -22.766 1 93.62 204 GLN B N 1
ATOM 3737 C CA . GLN B 1 204 ? 6.902 -14.742 -22.625 1 93.62 204 GLN B CA 1
ATOM 3738 C C . GLN B 1 204 ? 5.797 -14.414 -23.625 1 93.62 204 GLN B C 1
ATOM 3740 O O . GLN B 1 204 ? 6.047 -14.328 -24.828 1 93.62 204 GLN B O 1
ATOM 3745 N N . PRO B 1 205 ? 4.59 -14.32 -23.188 1 95.62 205 PRO B N 1
ATOM 3746 C CA . PRO B 1 205 ? 4.16 -14.438 -21.797 1 95.62 205 PRO B CA 1
ATOM 3747 C C . PRO B 1 205 ? 4.035 -15.883 -21.328 1 95.62 205 PRO B C 1
ATOM 3749 O O . PRO B 1 205 ? 3.904 -16.797 -22.156 1 95.62 205 PRO B O 1
ATOM 3752 N N . PRO B 1 206 ? 4.059 -16.031 -20.016 1 96.81 206 PRO B N 1
ATOM 3753 C CA . PRO B 1 206 ? 3.746 -17.391 -19.531 1 96.81 206 PRO B CA 1
ATOM 3754 C C . PRO B 1 206 ? 2.363 -17.859 -19.969 1 96.81 206 PRO B C 1
ATOM 3756 O O . PRO B 1 206 ? 1.379 -17.141 -19.812 1 96.81 206 PRO B O 1
ATOM 3759 N N . ALA B 1 207 ? 2.307 -19.031 -20.516 1 97.69 207 ALA B N 1
ATOM 3760 C CA . ALA B 1 207 ? 1.064 -19.672 -20.953 1 97.69 207 ALA B CA 1
ATOM 3761 C C . ALA B 1 207 ? 0.804 -20.953 -20.188 1 97.69 207 ALA B C 1
ATOM 3763 O O . ALA B 1 207 ? 0.983 -22.062 -20.719 1 97.69 207 ALA B O 1
ATOM 3764 N N . LEU B 1 208 ? 0.375 -20.781 -19.016 1 98.5 208 LEU B N 1
ATOM 3765 C CA . LEU B 1 208 ? 0.299 -21.859 -18.031 1 98.5 208 LEU B CA 1
ATOM 3766 C C . LEU B 1 208 ? -1.135 -22.062 -17.562 1 98.5 208 LEU B C 1
ATOM 3768 O O . LEU B 1 208 ? -1.913 -21.094 -17.5 1 98.5 208 LEU B O 1
ATOM 3772 N N . THR B 1 209 ? -1.422 -23.328 -17.219 1 98.75 209 THR B N 1
ATOM 3773 C CA . THR B 1 209 ? -2.699 -23.578 -16.562 1 98.75 209 THR B CA 1
ATOM 3774 C C . THR B 1 209 ? -2.715 -23 -15.164 1 98.75 209 THR B C 1
ATOM 3776 O O . THR B 1 209 ? -1.74 -23.125 -14.414 1 98.75 209 THR B O 1
ATOM 3779 N N . ILE B 1 210 ? -3.795 -22.297 -14.789 1 98.88 210 ILE B N 1
ATOM 3780 C CA . ILE B 1 210 ? -4.016 -21.734 -13.461 1 98.88 210 ILE B CA 1
ATOM 3781 C C . ILE B 1 210 ? -5.332 -22.25 -12.891 1 98.88 210 ILE B C 1
ATOM 3783 O O . ILE B 1 210 ? -6.359 -22.234 -13.57 1 98.88 210 ILE B O 1
ATOM 3787 N N . GLU B 1 211 ? -5.258 -22.781 -11.594 1 98.88 211 GLU B N 1
ATOM 3788 C CA . GLU B 1 211 ? -6.43 -23.422 -11.008 1 98.88 211 GLU B CA 1
ATOM 3789 C C . GLU B 1 211 ? -6.496 -23.172 -9.5 1 98.88 211 GLU B C 1
ATOM 3791 O O . GLU B 1 211 ? -5.473 -22.906 -8.859 1 98.88 211 GLU B O 1
ATOM 3796 N N . SER B 1 212 ? -7.691 -23.266 -9.008 1 98.88 212 SER B N 1
ATOM 3797 C CA . SER B 1 212 ? -7.875 -23.344 -7.562 1 98.88 212 SER B CA 1
ATOM 3798 C C . SER B 1 212 ? -8.906 -24.406 -7.191 1 98.88 212 SER B C 1
ATOM 3800 O O . SER B 1 212 ? -9.727 -24.797 -8.023 1 98.88 212 SER B O 1
ATOM 3802 N N . PHE B 1 213 ? -8.773 -24.938 -6.031 1 98.88 213 PHE B N 1
ATOM 3803 C CA . PHE B 1 213 ? -9.672 -25.938 -5.461 1 98.88 213 PHE B CA 1
ATOM 3804 C C . PHE B 1 213 ? -10.078 -25.562 -4.039 1 98.88 213 PHE B C 1
ATOM 3806 O O . PHE B 1 213 ? -9.258 -25.062 -3.273 1 98.88 213 PHE B O 1
ATOM 3813 N N . VAL B 1 214 ? -11.305 -25.812 -3.68 1 98.94 214 VAL B N 1
ATOM 3814 C CA . VAL B 1 214 ? -11.781 -25.75 -2.301 1 98.94 214 VAL B CA 1
ATOM 3815 C C . VAL B 1 214 ? -12.281 -27.125 -1.864 1 98.94 214 VAL B C 1
ATOM 3817 O O . VAL B 1 214 ? -13.227 -27.672 -2.445 1 98.94 214 VAL B O 1
ATOM 3820 N N . ASN B 1 215 ? -11.586 -27.734 -0.873 1 98.75 215 ASN B N 1
ATOM 3821 C CA . ASN B 1 215 ? -11.906 -29.062 -0.388 1 98.75 215 ASN B CA 1
ATOM 3822 C C . ASN B 1 215 ? -11.938 -30.078 -1.527 1 98.75 215 ASN B C 1
ATOM 3824 O O . ASN B 1 215 ? -12.875 -30.875 -1.624 1 98.75 215 ASN B O 1
ATOM 3828 N N . GLY B 1 216 ? -11.047 -29.922 -2.4 1 98.5 216 GLY B N 1
ATOM 3829 C CA . GLY B 1 216 ? -10.891 -30.906 -3.463 1 98.5 216 GLY B CA 1
ATOM 3830 C C . GLY B 1 216 ? -11.734 -30.609 -4.688 1 98.5 216 GLY B C 1
ATOM 3831 O O . GLY B 1 216 ? -11.516 -31.188 -5.754 1 98.5 216 GLY B O 1
ATOM 3832 N N . GLU B 1 217 ? -12.664 -29.703 -4.566 1 98.75 217 GLU B N 1
ATOM 3833 C CA . GLU B 1 217 ? -13.492 -29.297 -5.703 1 98.75 217 GLU B CA 1
ATOM 3834 C C . GLU B 1 217 ? -12.812 -28.188 -6.512 1 98.75 217 GLU B C 1
ATOM 3836 O O . GLU B 1 217 ? -12.469 -27.141 -5.965 1 98.75 217 GLU B O 1
ATOM 3841 N N . ARG B 1 218 ? -12.656 -28.453 -7.812 1 98.69 218 ARG B N 1
ATOM 3842 C CA . ARG B 1 218 ? -12.117 -27.391 -8.656 1 98.69 218 ARG B CA 1
ATOM 3843 C C . ARG B 1 218 ? -13.078 -26.203 -8.734 1 98.69 218 ARG B C 1
ATOM 3845 O O . ARG B 1 218 ? -14.258 -26.375 -9.062 1 98.69 218 ARG B O 1
ATOM 3852 N N . ARG B 1 219 ? -12.562 -25.047 -8.375 1 98.62 219 ARG B N 1
ATOM 3853 C CA . ARG B 1 219 ? -13.367 -23.844 -8.375 1 98.62 219 ARG B CA 1
ATOM 3854 C C . ARG B 1 219 ? -13 -22.938 -9.547 1 98.62 219 ARG B C 1
ATOM 3856 O O . ARG B 1 219 ? -13.883 -22.359 -10.195 1 98.62 219 ARG B O 1
ATOM 3863 N N . GLN B 1 220 ? -11.742 -22.766 -9.781 1 98.69 220 GLN B N 1
ATOM 3864 C CA . GLN B 1 220 ? -11.258 -21.891 -10.836 1 98.69 220 GLN B CA 1
ATOM 3865 C C . GLN B 1 220 ? -10.344 -22.625 -11.805 1 98.69 220 GLN B C 1
ATOM 3867 O O . GLN B 1 220 ? -9.57 -23.5 -11.398 1 98.69 220 GLN B O 1
ATOM 3872 N N . THR B 1 221 ? -10.422 -22.297 -13.062 1 98.19 221 THR B N 1
ATOM 3873 C CA . THR B 1 221 ? -9.539 -22.812 -14.109 1 98.19 221 THR B CA 1
ATOM 3874 C C . THR B 1 221 ? -9.391 -21.797 -15.234 1 98.19 221 THR B C 1
ATOM 3876 O O . THR B 1 221 ? -10.344 -21.109 -15.594 1 98.19 221 THR B O 1
ATOM 3879 N N . GLY B 1 222 ? -8.211 -21.625 -15.727 1 97.88 222 GLY B N 1
ATOM 3880 C CA . GLY B 1 222 ? -7.906 -20.703 -16.812 1 97.88 222 GLY B CA 1
ATOM 3881 C C . GLY B 1 222 ? -6.488 -20.844 -17.328 1 97.88 222 GLY B C 1
ATOM 3882 O O . GLY B 1 222 ? -5.859 -21.891 -17.156 1 97.88 222 GLY B O 1
ATOM 3883 N N . ARG B 1 223 ? -6.098 -19.906 -18.078 1 98.38 223 ARG B N 1
ATOM 3884 C CA . ARG B 1 223 ? -4.738 -19.797 -18.594 1 98.38 223 ARG B CA 1
ATOM 3885 C C . ARG B 1 223 ? -4.133 -18.438 -18.266 1 98.38 223 ARG B C 1
ATOM 3887 O O . ARG B 1 223 ? -4.82 -17.422 -18.328 1 98.38 223 ARG B O 1
ATOM 3894 N N . THR B 1 224 ? -2.838 -18.406 -18 1 98.12 224 THR B N 1
ATOM 3895 C CA . THR B 1 224 ? -2.203 -17.172 -17.547 1 98.12 224 THR B CA 1
ATOM 3896 C C . THR B 1 224 ? -1.999 -16.203 -18.703 1 98.12 224 THR B C 1
ATOM 3898 O O . THR B 1 224 ? -1.7 -15.031 -18.5 1 98.12 224 THR B O 1
ATOM 3901 N N . ASP B 1 225 ? -2.135 -16.656 -19.922 1 97.12 225 ASP B N 1
ATOM 3902 C CA . ASP B 1 225 ? -1.984 -15.75 -21.062 1 97.12 225 ASP B CA 1
ATOM 3903 C C . ASP B 1 225 ? -3.342 -15.25 -21.547 1 97.12 225 ASP B C 1
ATOM 3905 O O . ASP B 1 225 ? -3.438 -14.625 -22.609 1 97.12 225 ASP B O 1
ATOM 3909 N N . ALA B 1 226 ? -4.434 -15.469 -20.797 1 97.06 226 ALA B N 1
ATOM 3910 C CA . ALA B 1 226 ? -5.781 -15.039 -21.172 1 97.06 226 ALA B CA 1
ATOM 3911 C C . ALA B 1 226 ? -6.105 -13.68 -20.562 1 97.06 226 ALA B C 1
ATOM 3913 O O . ALA B 1 226 ? -7.266 -13.266 -20.531 1 97.06 226 ALA B O 1
ATOM 3914 N N . LEU B 1 227 ? -5.121 -12.961 -20.125 1 97.62 227 LEU B N 1
ATOM 3915 C CA . LEU B 1 227 ? -5.332 -11.656 -19.5 1 97.62 227 LEU B CA 1
ATOM 3916 C C . LEU B 1 227 ? -5.875 -10.656 -20.516 1 97.62 227 LEU B C 1
ATOM 3918 O O . LEU B 1 227 ? -5.398 -10.594 -21.656 1 97.62 227 LEU B O 1
ATOM 3922 N N . ILE B 1 228 ? -6.871 -9.867 -20.141 1 97.12 228 ILE B N 1
ATOM 3923 C CA . ILE B 1 228 ? -7.379 -8.781 -20.969 1 97.12 228 ILE B CA 1
ATOM 3924 C C . ILE B 1 228 ? -6.27 -7.758 -21.219 1 97.12 228 ILE B C 1
ATOM 3926 O O . ILE B 1 228 ? -5.996 -7.395 -22.359 1 97.12 228 ILE B O 1
ATOM 3930 N N . PHE B 1 229 ? -5.715 -7.262 -20.141 1 98.12 229 PHE B N 1
ATOM 3931 C CA . PHE B 1 229 ? -4.48 -6.484 -20.188 1 98.12 229 PHE B CA 1
ATOM 3932 C C . PHE B 1 229 ? -3.283 -7.352 -19.812 1 98.12 229 PHE B C 1
ATOM 3934 O O . PHE B 1 229 ? -3.154 -7.793 -18.672 1 98.12 229 PHE B O 1
ATOM 3941 N N . ASP B 1 230 ? -2.453 -7.555 -20.812 1 98.12 230 ASP B N 1
ATOM 3942 C CA . ASP B 1 230 ? -1.341 -8.469 -20.594 1 98.12 230 ASP B CA 1
ATOM 3943 C C . ASP B 1 230 ? -0.234 -7.801 -19.781 1 98.12 230 ASP B C 1
ATOM 3945 O O . ASP B 1 230 ? -0.345 -6.625 -19.422 1 98.12 230 ASP B O 1
ATOM 3949 N N . ILE B 1 231 ? 0.799 -8.586 -19.469 1 98.5 231 ILE B N 1
ATOM 3950 C CA . ILE B 1 231 ? 1.833 -8.172 -18.531 1 98.5 231 ILE B CA 1
ATOM 3951 C C . ILE B 1 231 ? 2.543 -6.926 -19.062 1 98.5 231 ILE B C 1
ATOM 3953 O O . ILE B 1 231 ? 2.699 -5.938 -18.344 1 98.5 231 ILE B O 1
ATOM 3957 N N . PRO B 1 232 ? 2.984 -6.844 -20.359 1 98.62 232 PRO B N 1
ATOM 3958 C CA . PRO B 1 232 ? 3.592 -5.613 -20.875 1 98.62 232 PRO B CA 1
ATOM 3959 C C . PRO B 1 232 ? 2.662 -4.406 -20.766 1 98.62 232 PRO B C 1
ATOM 3961 O O . PRO B 1 232 ? 3.104 -3.309 -20.422 1 98.62 232 PRO B O 1
ATOM 3964 N N . ALA B 1 233 ? 1.384 -4.617 -21.062 1 98.44 233 ALA B N 1
ATOM 3965 C CA . ALA B 1 233 ? 0.414 -3.529 -20.969 1 98.44 233 ALA B CA 1
ATOM 3966 C C . ALA B 1 233 ? 0.279 -3.033 -19.531 1 98.44 233 ALA B C 1
ATOM 3968 O O . ALA B 1 233 ? 0.203 -1.827 -19.297 1 98.44 233 ALA B O 1
ATOM 3969 N N . ILE B 1 234 ? 0.256 -3.965 -18.578 1 98.69 234 ILE B N 1
ATOM 3970 C CA . ILE B 1 234 ? 0.132 -3.629 -17.172 1 98.69 234 ILE B CA 1
ATOM 3971 C C . ILE B 1 234 ? 1.327 -2.785 -16.734 1 98.69 234 ILE B C 1
ATOM 3973 O O . ILE B 1 234 ? 1.157 -1.713 -16.156 1 98.69 234 ILE B O 1
ATOM 3977 N N . LEU B 1 235 ? 2.543 -3.277 -17.047 1 98.75 235 LEU B N 1
ATOM 3978 C CA . LEU B 1 235 ? 3.74 -2.57 -16.594 1 98.75 235 LEU B CA 1
ATOM 3979 C C . LEU B 1 235 ? 3.826 -1.19 -17.234 1 98.75 235 LEU B C 1
ATOM 3981 O O . LEU B 1 235 ? 4.148 -0.207 -16.578 1 98.75 235 LEU B O 1
ATOM 3985 N N . ALA B 1 236 ? 3.527 -1.14 -18.516 1 98.56 236 ALA B N 1
ATOM 3986 C CA . ALA B 1 236 ? 3.598 0.13 -19.234 1 98.56 236 ALA B CA 1
ATOM 3987 C C . ALA B 1 236 ? 2.607 1.14 -18.672 1 98.56 236 ALA B C 1
ATOM 3989 O O . ALA B 1 236 ? 2.965 2.293 -18.406 1 98.56 236 ALA B O 1
ATOM 3990 N N . ASP B 1 237 ? 1.424 0.711 -18.469 1 98.31 237 ASP B N 1
ATOM 3991 C CA . ASP B 1 237 ? 0.375 1.614 -18.016 1 98.31 237 ASP B CA 1
ATOM 3992 C C . ASP B 1 237 ? 0.622 2.051 -16.562 1 98.31 237 ASP B C 1
ATOM 3994 O O . ASP B 1 237 ? 0.593 3.244 -16.266 1 98.31 237 ASP B O 1
ATOM 3998 N N . PHE B 1 238 ? 0.904 1.138 -15.664 1 98.38 238 PHE B N 1
ATOM 3999 C CA . PHE B 1 238 ? 1.034 1.458 -14.25 1 98.38 238 PHE B CA 1
ATOM 4000 C C . PHE B 1 238 ? 2.281 2.297 -14 1 98.38 238 PHE B C 1
ATOM 4002 O O . PHE B 1 238 ? 2.291 3.152 -13.109 1 98.38 238 PHE B O 1
ATOM 4009 N N . SER B 1 239 ? 3.287 2.082 -14.75 1 98.5 239 SER B N 1
ATOM 4010 C CA . SER B 1 239 ? 4.547 2.779 -14.508 1 98.5 239 SER B CA 1
ATOM 4011 C C . SER B 1 239 ? 4.527 4.18 -15.109 1 98.5 239 SER B C 1
ATOM 4013 O O . SER B 1 239 ? 5.484 4.941 -14.961 1 98.5 239 SER B O 1
ATOM 4015 N N . LYS B 1 240 ? 3.457 4.469 -15.828 1 97.44 240 LYS B N 1
ATOM 4016 C CA . LYS B 1 240 ? 3.336 5.848 -16.281 1 97.44 240 LYS B CA 1
ATOM 4017 C C . LYS B 1 240 ? 3.225 6.812 -15.109 1 97.44 240 LYS B C 1
ATOM 4019 O O . LYS B 1 240 ? 2.15 6.965 -14.523 1 97.44 240 LYS B O 1
ATOM 4024 N N . GLY B 1 241 ? 4.344 7.512 -14.781 1 97.38 241 GLY B N 1
ATOM 4025 C CA . GLY B 1 241 ? 4.402 8.453 -13.672 1 97.38 241 GLY B CA 1
ATOM 4026 C C . GLY B 1 241 ? 4.648 7.777 -12.336 1 97.38 241 GLY B C 1
ATOM 4027 O O . GLY B 1 241 ? 4.645 8.438 -11.289 1 97.38 241 GLY B O 1
ATOM 4028 N N . THR B 1 242 ? 4.797 6.496 -12.328 1 98 242 THR B N 1
ATOM 4029 C CA . THR B 1 242 ? 4.992 5.746 -11.094 1 98 242 THR B CA 1
ATOM 4030 C C . THR B 1 242 ? 6.195 4.816 -11.211 1 98 242 THR B C 1
ATOM 4032 O O . THR B 1 242 ? 6.297 4.039 -12.156 1 98 242 THR B O 1
ATOM 4035 N N . THR B 1 243 ? 7.07 4.863 -10.281 1 98.25 243 THR B N 1
ATOM 4036 C CA . THR B 1 243 ? 8.258 4.023 -10.32 1 98.25 243 THR B CA 1
ATOM 4037 C C . THR B 1 243 ? 7.977 2.65 -9.719 1 98.25 243 THR B C 1
ATOM 4039 O O . THR B 1 243 ? 7.398 2.553 -8.633 1 98.25 243 THR B O 1
ATOM 4042 N N . LEU B 1 244 ? 8.352 1.62 -10.43 1 98.62 244 LEU B N 1
ATOM 4043 C CA . LEU B 1 244 ? 8.375 0.258 -9.906 1 98.62 244 LEU B CA 1
ATOM 4044 C C . LEU B 1 244 ? 9.766 -0.119 -9.414 1 98.62 244 LEU B C 1
ATOM 4046 O O . LEU B 1 244 ? 10.766 0.28 -10.016 1 98.62 244 LEU B O 1
ATOM 4050 N N . TYR B 1 245 ? 9.805 -0.877 -8.352 1 98 245 TYR B N 1
ATOM 4051 C CA . TYR B 1 245 ? 11.078 -1.251 -7.742 1 98 245 TYR B CA 1
ATOM 4052 C C . TYR B 1 245 ? 11.234 -2.766 -7.695 1 98 245 TYR B C 1
ATOM 4054 O O . TYR B 1 245 ? 10.242 -3.498 -7.625 1 98 245 TYR B O 1
ATOM 4062 N N . PRO B 1 246 ? 12.539 -3.227 -7.723 1 98.25 246 PRO B N 1
ATOM 4063 C CA . PRO B 1 246 ? 12.742 -4.656 -7.48 1 98.25 246 PRO B CA 1
ATOM 4064 C C . PRO B 1 246 ? 12.141 -5.121 -6.156 1 98.25 246 PRO B C 1
ATOM 4066 O O . PRO B 1 246 ? 12.406 -4.527 -5.109 1 98.25 246 PRO B O 1
ATOM 4069 N N . GLY B 1 247 ? 11.32 -6.145 -6.27 1 97.75 247 GLY B N 1
ATOM 4070 C CA . GLY B 1 247 ? 10.625 -6.637 -5.09 1 97.75 247 GLY B CA 1
ATOM 4071 C C . GLY B 1 247 ? 9.141 -6.316 -5.094 1 97.75 247 GLY B C 1
ATOM 4072 O O . GLY B 1 247 ? 8.375 -6.914 -4.336 1 97.75 247 GLY B O 1
ATOM 4073 N N . ASP B 1 248 ? 8.742 -5.332 -5.926 1 98.56 248 ASP B N 1
ATOM 4074 C CA . ASP B 1 248 ? 7.305 -5.113 -6.086 1 98.56 248 ASP B CA 1
ATOM 4075 C C . ASP B 1 248 ? 6.613 -6.371 -6.602 1 98.56 248 ASP B C 1
ATOM 4077 O O . ASP B 1 248 ? 7.156 -7.082 -7.449 1 98.56 248 ASP B O 1
ATOM 4081 N N . VAL B 1 249 ? 5.438 -6.625 -6.059 1 98.88 249 VAL B N 1
ATOM 4082 C CA . VAL B 1 249 ? 4.613 -7.754 -6.484 1 98.88 249 VAL B CA 1
ATOM 4083 C C . VAL B 1 249 ? 3.346 -7.242 -7.164 1 98.88 249 VAL B C 1
ATOM 4085 O O . VAL B 1 249 ? 2.678 -6.344 -6.648 1 98.88 249 VAL B O 1
ATOM 4088 N N . ILE B 1 250 ? 3.031 -7.77 -8.32 1 98.94 250 ILE B N 1
ATOM 4089 C CA . ILE B 1 250 ? 1.812 -7.453 -9.055 1 98.94 250 ILE B CA 1
ATOM 4090 C C . ILE B 1 250 ? 0.96 -8.711 -9.211 1 98.94 250 ILE B C 1
ATOM 4092 O O . ILE B 1 250 ? 1.41 -9.703 -9.789 1 98.94 250 ILE B O 1
ATOM 4096 N N . LEU B 1 251 ? -0.235 -8.703 -8.648 1 98.94 251 LEU B N 1
ATOM 4097 C CA . LEU B 1 251 ? -1.222 -9.742 -8.922 1 98.94 251 LEU B CA 1
ATOM 4098 C C . LEU B 1 251 ? -2.072 -9.375 -10.133 1 98.94 251 LEU B C 1
ATOM 4100 O O . LEU B 1 251 ? -2.676 -8.297 -10.18 1 98.94 251 LEU B O 1
ATOM 4104 N N . THR B 1 252 ? -2.236 -10.25 -11.102 1 98.81 252 THR B N 1
ATOM 4105 C CA . THR B 1 252 ? -2.615 -9.844 -12.445 1 98.81 252 THR B CA 1
ATOM 4106 C C . THR B 1 252 ? -4.102 -10.086 -12.688 1 98.81 252 THR B C 1
ATOM 4108 O O . THR B 1 252 ? -4.598 -9.891 -13.797 1 98.81 252 THR B O 1
ATOM 4111 N N . GLY B 1 253 ? -4.812 -10.523 -11.695 1 98.31 253 GLY B N 1
ATOM 4112 C CA . GLY B 1 253 ? -6.219 -10.852 -11.875 1 98.31 253 GLY B CA 1
ATOM 4113 C C . GLY B 1 253 ? -6.512 -12.328 -11.711 1 98.31 253 GLY B C 1
ATOM 4114 O O . GLY B 1 253 ? -5.594 -13.148 -11.672 1 98.31 253 GLY B O 1
ATOM 4115 N N . THR B 1 254 ? -7.766 -12.656 -11.602 1 98.56 254 THR B N 1
ATOM 4116 C CA . THR B 1 254 ? -8.172 -14.031 -11.305 1 98.56 254 THR B CA 1
ATOM 4117 C C . THR B 1 254 ? -9.172 -14.531 -12.344 1 98.56 254 THR B C 1
ATOM 4119 O O . THR B 1 254 ? -10 -13.766 -12.836 1 98.56 254 THR B O 1
ATOM 4122 N N . PRO B 1 255 ? -9.117 -15.805 -12.727 1 98.06 255 PRO B N 1
ATOM 4123 C CA . PRO B 1 255 ? -10.148 -16.375 -13.594 1 98.06 255 PRO B CA 1
ATOM 4124 C C . PRO B 1 255 ? -11.492 -16.562 -12.883 1 98.06 255 PRO B C 1
ATOM 4126 O O . PRO B 1 255 ? -11.602 -16.281 -11.688 1 98.06 255 PRO B O 1
ATOM 4129 N N . ALA B 1 256 ? -12.477 -16.969 -13.648 1 97.25 256 ALA B N 1
ATOM 4130 C CA . ALA B 1 256 ? -13.82 -17.203 -13.109 1 97.25 256 ALA B CA 1
ATOM 4131 C C . ALA B 1 256 ? -13.82 -18.344 -12.094 1 97.25 256 ALA B C 1
ATOM 4133 O O . ALA B 1 256 ? -12.898 -19.156 -12.078 1 97.25 256 ALA B O 1
ATOM 4134 N N . GLY B 1 257 ? -14.859 -18.359 -11.273 1 98 257 GLY B N 1
ATOM 4135 C CA . GLY B 1 257 ? -15.055 -19.469 -10.344 1 98 257 GLY B CA 1
ATOM 4136 C C . GLY B 1 257 ? -14.859 -19.062 -8.891 1 98 257 GLY B C 1
ATOM 4137 O O . GLY B 1 257 ? -14.758 -19.922 -8.016 1 98 257 GLY B O 1
ATOM 4138 N N . VAL B 1 258 ? -14.742 -17.812 -8.602 1 98.25 258 VAL B N 1
ATOM 4139 C CA . VAL B 1 258 ? -14.641 -17.344 -7.223 1 98.25 258 VAL B CA 1
ATOM 4140 C C . VAL B 1 258 ? -15.938 -17.656 -6.473 1 98.25 258 VAL B C 1
ATOM 4142 O O . VAL B 1 258 ? -16.969 -17.922 -7.09 1 98.25 258 VAL B O 1
ATOM 4145 N N . GLY B 1 259 ? -15.867 -17.594 -5.152 1 98.06 259 GLY B N 1
ATOM 4146 C CA . GLY B 1 259 ? -17.031 -17.906 -4.34 1 98.06 259 GLY B CA 1
ATOM 4147 C C . GLY B 1 259 ? -18.203 -16.984 -4.609 1 98.06 259 GLY B C 1
ATOM 4148 O O . GLY B 1 259 ? -19.359 -17.406 -4.605 1 98.06 259 GLY B O 1
ATOM 4149 N N . ALA B 1 260 ? -17.969 -15.742 -4.793 1 96.69 260 ALA B N 1
ATOM 4150 C CA . ALA B 1 260 ? -19 -14.734 -5.031 1 96.69 260 ALA B CA 1
ATOM 4151 C C . ALA B 1 260 ? -19.734 -15 -6.34 1 96.69 260 ALA B C 1
ATOM 4153 O O . ALA B 1 260 ? -20.828 -14.477 -6.562 1 96.69 260 ALA B O 1
ATOM 4154 N N . GLY B 1 261 ? -19.125 -15.773 -7.23 1 94.94 261 GLY B N 1
ATOM 4155 C CA . GLY B 1 261 ? -19.719 -16.047 -8.531 1 94.94 261 GLY B CA 1
ATOM 4156 C C . GLY B 1 261 ? -20.797 -17.109 -8.5 1 94.94 261 GLY B C 1
ATOM 4157 O O . GLY B 1 261 ? -21.516 -17.297 -9.477 1 94.94 261 GLY B O 1
ATOM 4158 N N . PHE B 1 262 ? -20.938 -17.797 -7.391 1 95.69 262 PHE B N 1
ATOM 4159 C CA . PHE B 1 262 ? -21.969 -18.812 -7.23 1 95.69 262 PHE B CA 1
ATOM 4160 C C . PHE B 1 262 ? -23.281 -18.188 -6.758 1 95.69 262 PHE B C 1
ATOM 4162 O O . PHE B 1 262 ? -23.281 -17.078 -6.211 1 95.69 262 PHE B O 1
ATOM 4169 N N . ASN B 1 263 ? -24.281 -18.906 -6.984 1 93.88 263 ASN B N 1
ATOM 4170 C CA . ASN B 1 263 ? -25.594 -18.516 -6.48 1 93.88 263 ASN B CA 1
ATOM 4171 C C . ASN B 1 263 ? -26.25 -19.656 -5.695 1 93.88 263 ASN B C 1
ATOM 4173 O O . ASN B 1 263 ? -26.719 -20.625 -6.285 1 93.88 263 ASN B O 1
ATOM 4177 N N . PRO B 1 264 ? -26.484 -19.609 -4.469 1 96.19 264 PRO B N 1
ATOM 4178 C CA . PRO B 1 264 ? -25.922 -18.531 -3.654 1 96.19 264 PRO B CA 1
ATOM 4179 C C . PRO B 1 264 ? -24.406 -18.562 -3.586 1 96.19 264 PRO B C 1
ATOM 4181 O O . PRO B 1 264 ? -23.797 -19.578 -3.912 1 96.19 264 PRO B O 1
ATOM 4184 N N . PRO B 1 265 ? -23.75 -17.422 -3.117 1 97.12 265 PRO B N 1
ATOM 4185 C CA . PRO B 1 265 ? -22.281 -17.391 -2.998 1 97.12 265 PRO B CA 1
ATOM 4186 C C . PRO B 1 265 ? -21.75 -18.516 -2.104 1 97.12 265 PRO B C 1
ATOM 4188 O O . PRO B 1 265 ? -22.438 -18.938 -1.17 1 97.12 265 PRO B O 1
ATOM 4191 N N . ARG B 1 266 ? -20.547 -18.969 -2.418 1 98 266 ARG B N 1
ATOM 4192 C CA . ARG B 1 266 ? -19.875 -20 -1.646 1 98 266 ARG B CA 1
ATOM 4193 C C . ARG B 1 266 ? -18.578 -19.469 -1.034 1 98 266 ARG B C 1
ATOM 4195 O O . ARG B 1 266 ? -17.484 -19.797 -1.507 1 98 266 ARG B O 1
ATOM 4202 N N . PHE B 1 267 ? -18.734 -18.828 0.068 1 98.56 267 PHE B N 1
ATOM 4203 C CA . PHE B 1 267 ? -17.594 -18.203 0.744 1 98.56 267 PHE B CA 1
ATOM 4204 C C . PHE B 1 267 ? -16.875 -19.203 1.639 1 98.56 267 PHE B C 1
ATOM 4206 O O . PHE B 1 267 ? -17.453 -20.234 2.01 1 98.56 267 PHE B O 1
ATOM 4213 N N . LEU B 1 268 ? -15.672 -18.891 1.924 1 98.81 268 LEU B N 1
ATOM 4214 C CA . LEU B 1 268 ? -14.82 -19.766 2.713 1 98.81 268 LEU B CA 1
ATOM 4215 C C . LEU B 1 268 ? -15.258 -19.781 4.172 1 98.81 268 LEU B C 1
ATOM 4217 O O . LEU B 1 268 ? -15.727 -18.781 4.703 1 98.81 268 LEU B O 1
ATOM 4221 N N . LYS B 1 269 ? -15.062 -20.922 4.828 1 98 269 LYS B N 1
ATOM 4222 C CA . LYS B 1 269 ? -15.359 -21.141 6.242 1 98 269 LYS B CA 1
ATOM 4223 C C . LYS B 1 269 ? -14.211 -21.875 6.934 1 98 269 LYS B C 1
ATOM 4225 O O . LYS B 1 269 ? -13.398 -22.516 6.277 1 98 269 LYS B O 1
ATOM 4230 N N . PRO B 1 270 ? -14.188 -21.703 8.281 1 98.06 270 PRO B N 1
ATOM 4231 C CA . PRO B 1 270 ? -13.172 -22.484 9 1 98.06 270 PRO B CA 1
ATOM 4232 C C . PRO B 1 270 ? -13.211 -23.969 8.648 1 98.06 270 PRO B C 1
ATOM 4234 O O . PRO B 1 270 ? -14.297 -24.547 8.539 1 98.06 270 PRO B O 1
ATOM 4237 N N . GLY B 1 271 ? -12.039 -24.547 8.406 1 98.31 271 GLY B N 1
ATOM 4238 C CA . GLY B 1 271 ? -11.93 -25.953 8.047 1 98.31 271 GLY B CA 1
ATOM 4239 C C . GLY B 1 271 ? -11.727 -26.172 6.562 1 98.31 271 GLY B C 1
ATOM 4240 O O . GLY B 1 271 ? -11.25 -27.234 6.145 1 98.31 271 GLY B O 1
ATOM 4241 N N . ASP B 1 272 ? -12.117 -25.188 5.719 1 98.81 272 ASP B N 1
ATOM 4242 C CA . ASP B 1 272 ? -11.938 -25.328 4.277 1 98.81 272 ASP B CA 1
ATOM 4243 C C . ASP B 1 272 ? -10.453 -25.359 3.91 1 98.81 272 ASP B C 1
ATOM 4245 O O . ASP B 1 272 ? -9.648 -24.625 4.496 1 98.81 272 ASP B O 1
ATOM 4249 N N . GLU B 1 273 ? -10.094 -26.156 2.98 1 98.88 273 GLU B N 1
ATOM 4250 C CA . GLU B 1 273 ? -8.773 -26.156 2.361 1 98.88 273 GLU B CA 1
ATOM 4251 C C . GLU B 1 273 ? -8.812 -25.547 0.967 1 98.88 273 GLU B C 1
ATOM 4253 O O . GLU B 1 273 ? -9.633 -25.922 0.133 1 98.88 273 GLU B O 1
ATOM 4258 N N . VAL B 1 274 ? -7.957 -24.578 0.769 1 98.94 274 VAL B N 1
ATOM 4259 C CA . VAL B 1 274 ? -7.855 -23.938 -0.538 1 98.94 274 VAL B CA 1
ATOM 4260 C C . VAL B 1 274 ? -6.52 -24.297 -1.188 1 98.94 274 VAL B C 1
ATOM 4262 O O . VAL B 1 274 ? -5.461 -24.094 -0.594 1 98.94 274 VAL B O 1
ATOM 4265 N N . ILE B 1 275 ? -6.559 -24.859 -2.344 1 98.94 275 ILE B N 1
ATOM 4266 C CA . ILE B 1 275 ? -5.371 -25.094 -3.156 1 98.94 275 ILE B CA 1
ATOM 4267 C C . ILE B 1 275 ? -5.332 -24.109 -4.316 1 98.94 275 ILE B C 1
ATOM 4269 O O . ILE B 1 275 ? -6.324 -23.938 -5.027 1 98.94 275 ILE B O 1
ATOM 4273 N N . SER B 1 276 ? -4.332 -23.359 -4.5 1 98.94 276 SER B N 1
ATOM 4274 C CA . SER B 1 276 ? -4.031 -22.5 -5.648 1 98.94 276 SER B CA 1
ATOM 4275 C C . SER B 1 276 ? -2.812 -23.016 -6.41 1 98.94 276 SER B C 1
ATOM 4277 O O . SER B 1 276 ? -1.736 -23.188 -5.832 1 98.94 276 SER B O 1
ATOM 4279 N N . ARG B 1 277 ? -2.982 -23.172 -7.68 1 98.75 277 ARG B N 1
ATOM 4280 C CA . ARG B 1 277 ? -1.922 -23.844 -8.414 1 98.75 277 ARG B CA 1
ATOM 4281 C C . ARG B 1 277 ? -1.722 -23.234 -9.789 1 98.75 277 ARG B C 1
ATOM 4283 O O . ARG B 1 277 ? -2.691 -22.875 -10.461 1 98.75 277 ARG B O 1
ATOM 4290 N N . ILE B 1 278 ? -0.509 -23.062 -10.164 1 98.88 278 ILE B N 1
ATOM 4291 C CA . ILE B 1 278 ? -0.157 -22.703 -11.531 1 98.88 278 ILE B CA 1
ATOM 4292 C C . ILE B 1 278 ? 0.878 -23.672 -12.086 1 98.88 278 ILE B C 1
ATOM 4294 O O . ILE B 1 278 ? 1.891 -23.953 -11.43 1 98.88 278 ILE B O 1
ATOM 4298 N N . GLU B 1 279 ? 0.595 -24.156 -13.289 1 98.5 279 GLU B N 1
ATOM 4299 C CA . GLU B 1 279 ? 1.492 -25.062 -13.992 1 98.5 279 GLU B CA 1
ATOM 4300 C C . GLU B 1 279 ? 2.906 -24.5 -14.07 1 98.5 279 GLU B C 1
ATOM 4302 O O . GLU B 1 279 ? 3.092 -23.312 -14.383 1 98.5 279 GLU B O 1
ATOM 4307 N N . GLY B 1 280 ? 3.871 -25.406 -13.711 1 97 280 GLY B N 1
ATOM 4308 C CA . GLY B 1 280 ? 5.254 -25 -13.891 1 97 280 GLY B CA 1
ATOM 4309 C C . GLY B 1 280 ? 5.785 -24.188 -12.727 1 97 280 GLY B C 1
ATOM 4310 O O . GLY B 1 280 ? 6.996 -24 -12.594 1 97 280 GLY B O 1
ATOM 4311 N N . ILE B 1 281 ? 4.938 -23.688 -11.82 1 98.31 281 ILE B N 1
ATOM 4312 C CA . ILE B 1 281 ? 5.379 -22.875 -10.695 1 98.31 281 ILE B CA 1
ATOM 4313 C C . ILE B 1 281 ? 5.188 -23.641 -9.391 1 98.31 281 ILE B C 1
ATOM 4315 O O . ILE B 1 281 ? 6.148 -23.859 -8.648 1 98.31 281 ILE B O 1
ATOM 4319 N N . GLY B 1 282 ? 3.977 -24.078 -9.133 1 98.12 282 GLY B N 1
ATOM 4320 C CA . GLY B 1 282 ? 3.719 -24.859 -7.934 1 98.12 282 GLY B CA 1
ATOM 4321 C C . GLY B 1 282 ? 2.342 -24.609 -7.348 1 98.12 282 GLY B C 1
ATOM 4322 O O . GLY B 1 282 ? 1.414 -24.234 -8.062 1 98.12 282 GLY B O 1
ATOM 4323 N N . GLU B 1 283 ? 2.184 -24.969 -6.066 1 98.31 283 GLU B N 1
ATOM 4324 C CA . GLU B 1 283 ? 0.871 -24.844 -5.441 1 98.31 283 GLU B CA 1
ATOM 4325 C C . GLU B 1 283 ? 0.979 -24.25 -4.039 1 98.31 283 GLU B C 1
ATOM 4327 O O . GLU B 1 283 ? 1.996 -24.422 -3.365 1 98.31 283 GLU B O 1
ATOM 4332 N N . LEU B 1 284 ? 0.012 -23.516 -3.664 1 98.81 284 LEU B N 1
ATOM 4333 C CA . LEU B 1 284 ? -0.29 -23.094 -2.303 1 98.81 284 LEU B CA 1
ATOM 4334 C C . LEU B 1 284 ? -1.411 -23.938 -1.704 1 98.81 284 LEU B C 1
ATOM 4336 O O . LEU B 1 284 ? -2.41 -24.203 -2.371 1 98.81 284 LEU B O 1
ATOM 4340 N N . ARG B 1 285 ? -1.174 -24.422 -0.551 1 98.75 285 ARG B N 1
ATOM 4341 C CA . ARG B 1 285 ? -2.197 -25.125 0.207 1 98.75 285 ARG B CA 1
ATOM 4342 C C . ARG B 1 285 ? -2.475 -24.438 1.537 1 98.75 285 ARG B C 1
ATOM 4344 O O . ARG B 1 285 ? -1.68 -24.547 2.475 1 98.75 285 ARG B O 1
ATOM 4351 N N . ASN B 1 286 ? -3.598 -23.781 1.684 1 98.88 286 ASN B N 1
ATOM 4352 C CA . ASN B 1 286 ? -3.939 -23.031 2.885 1 98.88 286 ASN B CA 1
ATOM 4353 C C . ASN B 1 286 ? -5.227 -23.547 3.523 1 98.88 286 ASN B C 1
ATOM 4355 O O . ASN B 1 286 ? -6.246 -23.688 2.848 1 98.88 286 ASN B O 1
ATOM 4359 N N . VAL B 1 287 ? -5.16 -23.766 4.75 1 98.81 287 VAL B N 1
ATOM 4360 C CA . VAL B 1 287 ? -6.336 -24.203 5.5 1 98.81 287 VAL B CA 1
ATOM 4361 C C . VAL B 1 287 ? -6.891 -23.031 6.309 1 98.81 287 VAL B C 1
ATOM 4363 O O . VAL B 1 287 ? -6.145 -22.328 7 1 98.81 287 VAL B O 1
ATOM 4366 N N . MET B 1 288 ? -8.188 -22.812 6.121 1 98.56 288 MET B N 1
ATOM 4367 C CA . MET B 1 288 ? -8.844 -21.75 6.859 1 98.56 288 MET B CA 1
ATOM 4368 C C . MET B 1 288 ? -9.078 -22.141 8.312 1 98.56 288 MET B C 1
ATOM 4370 O O . MET B 1 288 ? -9.5 -23.266 8.586 1 98.56 288 MET B O 1
ATOM 4374 N N . VAL B 1 289 ? -8.766 -21.281 9.164 1 98.06 289 VAL B N 1
ATOM 4375 C CA . VAL B 1 289 ? -9 -21.547 10.578 1 98.06 289 VAL B CA 1
ATOM 4376 C C . VAL B 1 289 ? -9.734 -20.359 11.211 1 98.06 289 VAL B C 1
ATOM 4378 O O . VAL B 1 289 ? -9.688 -19.25 10.688 1 98.06 289 VAL B O 1
#

pLDDT: mean 94.22, std 9.95, range [43.66, 98.94]

InterPro domains:
  IPR011234 Fumarylacetoacetase-like, C-terminal [PF01557] (78-287)
  IPR018833 Rv2993c-like, N-terminal [PF10370] (1-70)
  IPR036663 Fumarylacetoacetase-like, C-terminal domain superfamily [G3DSA:3.90.850.10] (74-289)
  IPR036663 Fumarylacetoacetase-like, C-terminal domain superfamily [SSF56529] (70-288)

Organism: Peptococcus niger (NCBI:txid2741)

Secondary structure (DSSP, 8-state):
-EEEEEE-TTS-EEEEEEETTEEEE-SS-TTSTT--SHHHHHHTGGG--HHHHHHHSEEEEGGGSEEE-S-SS-SSPEEEEES-BHHHHHHTTTTS---SS--SS-EEEEE--SS-B-TT-EE---TTT-S-EE--EEEEEEE-S-BSS--GGGGGGGEEEEEEEE--EEHHHHHHTSSSHHHH-STT--EEEEEEEEGGGS-SS---EEEEEETTEEEEEEETT-BSS-HHHHHHHHTTT--B-TT-EEE----S--GGGSSS-----TT-EEEEEETTTEEEEEEE-/-EEEEEE-TTS-EEEEEEETTEEEE-TTT---TT--SHHHHHHTGGG--HHHHHHHSEEEEGGGSEEE-S-SS-SSPEEEEES-BHHHHHHTTTTS---SS--SS-EEEEE--SS-B-TT-EE---TTT-S-EE--EEEEEEE-S-BSS--GGGGGGGEEEEEEEE--EEHHHHHHTSSSHHHH-STT--EEEEEEEEGGGS-SS---EEEEEETTEEEEEEETT-BSS-HHHHHHHHTTT--B-TT-EEE----S--GGGSSS-----TT-EEEEEETTTEEEEEEE-

Nearest PDB structures (foldseek):
  8sky-assembly1_A  TM=9.110E-01  e=2.719E-36  Bacillus subtilis
  8sut-assembly1_B  TM=9.034E-01  e=1.283E-35  Bacillus subtilis
  8suu-assembly1_B  TM=8.968E-01  e=5.374E-35  Bacillus subtilis
  8suu-assembly1_A  TM=8.819E-01  e=1.100E-34  Bacillus subtilis
  6v77-assembly1_B  TM=8.949E-01  e=2.706E-29  Mycolicibacterium smegmatis MC2 155

Solvent-accessible surface area (backbone atoms only — not comparable to full-atom values): 28028 Å² total; per-residue (Å²): 92,31,34,32,19,32,30,38,83,88,65,49,73,41,26,31,38,47,55,90,60,35,27,32,37,36,56,72,38,80,78,45,79,82,48,85,46,52,49,52,38,38,56,43,44,93,77,47,63,55,70,61,33,54,71,69,24,48,81,38,52,47,88,62,40,44,66,27,17,39,42,63,47,49,71,37,46,34,40,34,36,51,70,22,17,69,62,24,43,67,50,41,38,82,80,41,98,45,78,83,66,81,68,90,41,76,27,35,40,45,26,56,46,76,40,43,25,25,19,69,33,67,35,64,62,45,70,90,55,42,86,34,33,34,58,30,43,22,56,23,40,31,28,36,35,68,46,52,58,37,48,50,92,52,33,68,78,26,41,40,22,35,30,32,24,32,57,23,30,24,53,60,43,20,61,59,19,69,36,49,26,6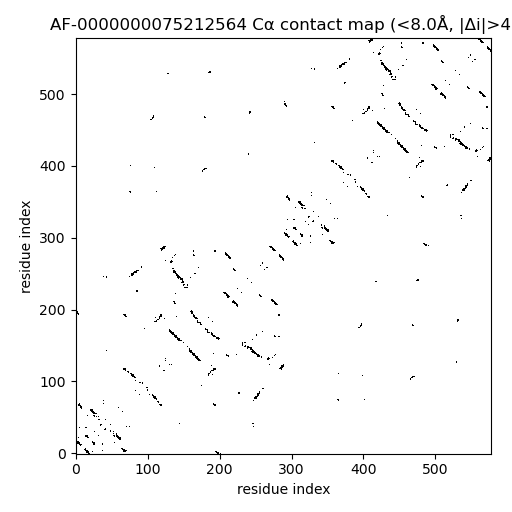2,17,32,22,33,58,47,27,39,32,34,13,31,27,34,34,28,46,87,68,47,58,90,69,48,76,29,52,34,33,27,26,52,72,82,40,78,42,28,61,49,50,62,63,55,38,71,65,40,70,34,54,46,46,24,57,61,14,41,45,15,73,46,44,35,44,41,41,35,36,56,23,32,53,32,49,34,21,77,52,39,86,73,59,54,50,64,48,72,73,40,36,39,38,32,35,28,59,98,61,42,50,26,43,30,37,31,71,90,32,35,31,18,32,29,38,85,89,64,48,73,42,28,32,38,47,55,90,60,36,29,32,37,33,55,65,59,38,91,32,82,81,51,85,46,52,49,50,38,38,58,43,43,92,79,47,65,55,71,60,32,55,72,63,22,47,81,38,53,48,89,62,40,44,65,26,19,38,40,62,46,49,70,39,46,33,41,31,37,52,71,22,18,69,62,25,42,67,50,41,37,81,78,43,96,47,79,82,65,80,69,92,43,76,26,36,41,45,25,56,46,76,42,44,25,24,18,68,33,69,36,63,61,47,70,90,54,43,86,32,35,34,58,30,43,21,55,24,40,31,28,36,35,70,44,52,56,38,51,50,91,51,33,70,78,27,43,40,20,35,31,33,24,30,55,23,31,22,52,60,45,21,61,59,20,71,34,49,27,61,17,32,22,33,58,48,26,39,31,33,14,32,26,34,35,28,45,88,67,45,58,90,69,47,77,29,50,34,34,26,26,52,72,84,40,78,42,28,62,49,50,61,63,57,38,71,66,41,70,34,55,47,46,24,58,63,13,42,45,15,75,45,44,36,42,41,41,34,36,56,24,31,53,31,51,35,20,77,52,40,86,74,59,54,51,64,48,72,73,41,35,39,37,32,35,29,58,99,60,41,52,28,44,30,37,30,70